Protein 9EVE (pdb70)

Solvent-accessible surface area: 16589 Å² total; per-residue (Å²): 134,33,44,115,178,12,30,70,152,62,0,67,65,8,38,144,104,83,44,18,85,0,0,78,21,1,20,103,8,136,12,0,148,116,16,0,42,88,49,92,52,150,56,72,46,4,23,14,1,1,50,2,1,90,55,0,10,43,12,206,160,25,134,141,21,5,57,82,0,0,18,40,0,29,92,11,110,0,2,84,29,5,2,2,50,22,0,6,25,0,5,12,30,58,87,70,93,56,30,90,106,7,27,96,8,0,43,18,1,2,23,2,1,51,31,0,9,81,24,42,55,74,63,1,6,57,26,1,1,16,0,9,16,2,0,42,46,0,5,91,9,8,101,86,34,67,8,115,38,106,121,113,10,56,110,43,2,93,119,0,50,84,75,4,111,88,42,10,87,134,118,36,163,147,49,16,84,189,11,29,68,152,57,0,65,64,7,37,142,105,82,46,27,86,0,0,75,19,1,18,90,7,145,14,0,143,123,14,0,42,88,49,94,51,150,60,72,44,3,24,13,1,2,52,3,2,92,54,0,10,46,10,200,169,27,134,141,17,5,58,80,0,0,18,40,0,29,89,9,110,0,2,82,31,6,2,2,51,24,0,6,26,1,5,12,31,59,85,71,93,55,32,88,105,9,27,96,9,0,42,18,2,1,23,3,0,54,29,0,10,81,24,42,53,77,59,0,5,51,28,1,2,18,0,9,17,2,0,40,48,0,4,90,9,2,107,84,32,68,6,118,31,105,122,111,11,57,108,42,2,91,125,1,49,82,77,2,109,88,37,10,84,141,117,37,163

GO terms:
  GO:0005829 cytosol (C, IDA)
  GO:1900226 negative regulation of NLRP3 inflammasome complex assembly (P, IDA)
  GO:0140311 protein sequestering activity (F, IDA)
  GO:0010494 cytoplasmic stress granule (C, IDA)
  GO:0042742 defense response to bacterium (P, IMP)
  GO:0051607 defense response to virus (P, IMP)
  GO:0003723 RNA binding (F, HDA)

Organism: Homo sapiens (NCBI:txid9606)

Foldseek 3Di:
DCLAVPDPVNLVVQLPDALCSLLVSLLPHNCNLVLQQDLEDDPVSLLSVLSSLLRNLVPPPDVVSNLSNLVSNLPHSNLQRNVLVVLLVLLPDPDVVVLLVVQVSLLSVLSSLVSCCVNPVQPNLVSSVSCLVSNVVSVVSSVVVPRDHDPVSVVSSVVSVVSSVVNVVVVVD/DPLEPDDPVNLVVLLPDALCSLLVSLLPYPCNLVLQQDLEDDPSSLLSVLSSLLRNLVDPPDVVSNLSNLVSNLPHSNLQRNVLVVLQVLLPDPDVVVLLVVQVSLLSVLSSLVSCCVNPVQSNLVSSVSCLVSNVVSVVSSVVVVHDHDPVSVVSSVVSVVSSVVSVVVVVD

Sequence (346 aa):
QGAKKLGYKFLESLLQKDPSEVVITLATSLGLKELLSHSSMKSNFLELICQVLRKACSSKMDRQSVLHVLGILKNSKFLKVCLPAYVVGMITEPIPDIRNQYPEHISNIISLLQDLVSVFPASSVQETSMLVSLLPTSLNALRASGVDIEEETEKNLEKVQTIIEHLQEKRREQGAKKLGYKFLESLLQKDPSEVVITLATSLGLKELLSHSSMKSNFLELICQVLRKACSSKMDRQSVLHVLGILKNSKFLKVCLPAYVVGMITEPIPDIRNQYPEHISNIISLLQDLVSVFPASSVQETSMLVSLLPTSLNALRASGVDIEEETEKNLEKVQTIIEHLQEKRRE

InterPro domains:
  IPR000967 Zinc finger, NF-X1-type [SM00438] (1298-1324)
  IPR000967 Zinc finger, NF-X1-type [SM00438] (1327-1346)
  IPR000967 Zinc finger, NF-X1-type [SM00438] (1382-1400)
  IPR000967 Zinc finger, NF-X1-type [SM00438] (1471-1488)
  IPR000967 Zinc finger, NF-X1-type [SM00438] (1546-1564)
  IPR016024 Armadillo-type fold [SSF48371] (146-660)
  IPR027417 P-loop containing nucleoside triphosphate hydrolase [G3DSA:3.40.50.300] (556-765)
  IPR027417 P-loop containing nucleoside triphosphate hydrolase [G3DSA:3.40.50.300] (938-1072)
  IPR027417 P-loop containing nucleoside triphosphate hydrolase [G3DSA:3.40.50.300] (1073-1261)
  IPR027417 P-loop containing nucleoside triphosphate hydrolase [SSF52540] (591-1248)
  IPR041677 DNA2/NAM7 helicase, helicase domain [PF13086] (597-735)
  IPR041677 DNA2/NAM7 helicase, helicase domain [PF13086] (885-1038)
  IPR041679 DNA2/NAM7 helicase-like, C-terminal [PF13087] (1051-1234)
  IPR045055 DNA2/NAM7-like helicase [PTHR10887] (138-1660)
  IPR046439 Zinc finger, RZ-type [PF20173] (1843-1888)
  IPR046439 Zinc finger, RZ-type [PS51981] (1827-1898)
  IPR047187 Upf1-like, C-terminal helicase domain [cd18808] (1075-1251)
  IPR057373 ZNFX1 domain [PF25396] (404-509)

Nearest PDB structures (foldseek):
  6gx9-assembly1_A  TM=4.014E-01  e=3.765E+00  Homo sapiens
  7pua-assembly1_F2  TM=2.548E-01  e=8.786E+00  Trypanosoma brucei brucei
  6w2v-assembly1_A  TM=3.015E-01  e=1.050E-01  synthetic construct
  7pua-assembly1_F2  TM=2.660E-01  e=7.088E+00  Trypanosoma brucei brucei

Radius of gyration: 21.14 Å; Cα contacts (8 Å, |Δi|>4): 428; chains: 2; bounding box: 44×54×56 Å

B-factor: mean 80.37, std 22.13, range [35.47, 168.67]

Secondary structure (DSSP, 8-state):
-TTTS--HHHHHHHHTS-HHHHHHHHHT-TTHHHHS--SS--HHHHHHHHHHHHHHHT-SS-HHHHHHHHHHHHTSHIIIIIHHHHHHHTTT---HHHHHHHHHHHHHHHHHHHHHHHHSTTTTHHHHHHHHHHHHHHHHHHHHTT----HHHHHHHHHHHHHHHHHHHHHH-/-TTSS--HHHHHHHHTS-HHHHHHHHHT-TTHHHHS--SS--HHHHHHHHHHHHHHTT-SS-HHHHHHHHHHHHTSHIIIIIHHHHHHHTTT---HHHHHHHHHHHHHHHHHHHHHHHHSTTTTHHHHHHHHHHHHHHHHHHHHTT----HHHHHHHHHHHHHHHHHHHHHH-

Structure (mmCIF, N/CA/C/O backbone):
data_9EVE
#
_entry.id   9EVE
#
_cell.length_a   46.850
_cell.length_b   51.570
_cell.length_c   86.650
_cell.angle_alpha   90.000
_cell.angle_beta   101.746
_cell.angle_gamma   90.000
#
_symmetry.space_group_name_H-M   'P 1 21 1'
#
loop_
_atom_site.group_PDB
_atom_site.id
_atom_site.type_symbol
_atom_site.label_atom_id
_atom_site.label_alt_id
_atom_site.label_comp_id
_atom_site.label_asym_id
_atom_site.label_entity_id
_atom_site.label_seq_id
_atom_site.pdbx_PDB_ins_code
_atom_site.Cartn_x
_atom_site.Cartn_y
_atom_site.Cartn_z
_atom_site.occupancy
_atom_site.B_iso_or_equiv
_atom_site.auth_seq_id
_atom_site.auth_comp_id
_atom_site.auth_asym_id
_atom_site.auth_atom_id
_atom_site.pdbx_PDB_model_num
ATOM 1 N N . GLN A 1 17 ? -17.51044 -21.49599 1.65291 1.000 104.83688 17 GLN A N 1
ATOM 2 C CA . GLN A 1 17 ? -18.34570 -21.41369 2.84464 1.000 109.15439 17 GLN A CA 1
ATOM 3 C C . GLN A 1 17 ? -17.61334 -20.69407 3.97083 1.000 112.89385 17 GLN A C 1
ATOM 4 O O . GLN A 1 17 ? -17.88531 -19.52587 4.25127 1.000 106.72767 17 GLN A O 1
ATOM 6 N N . GLY A 1 18 ? -16.68032 -21.39212 4.61642 1.000 117.17353 18 GLY A N 1
ATOM 7 C CA . GLY A 1 18 ? -15.90599 -20.75420 5.65606 1.000 106.95033 18 GLY A CA 1
ATOM 8 C C . GLY A 1 18 ? -14.73410 -19.94264 5.16263 1.000 105.36364 18 GLY A C 1
ATOM 9 O O . GLY A 1 18 ? -13.91037 -19.50123 5.96768 1.000 100.99498 18 GLY A O 1
ATOM 10 N N . ALA A 1 19 ? -14.63393 -19.73262 3.85071 1.000 111.31337 19 ALA A N 1
ATOM 11 C CA . ALA A 1 19 ? -13.57965 -18.91652 3.26581 1.000 110.31389 19 ALA A CA 1
ATOM 12 C C . ALA A 1 19 ? -13.82852 -17.42660 3.44999 1.000 121.85889 19 ALA A C 1
ATOM 13 O O . ALA A 1 19 ? -12.97489 -16.61849 3.06964 1.000 113.50204 19 ALA A O 1
ATOM 15 N N . LYS A 1 20 ? -14.97250 -17.04869 4.02103 1.000 124.84032 20 LYS A N 1
ATOM 16 C CA . LYS A 1 20 ? -15.25682 -15.66614 4.38613 1.000 114.88889 20 LYS A CA 1
ATOM 17 C C . LYS A 1 20 ? -15.02980 -15.42900 5.87576 1.000 123.71492 20 LYS A C 1
ATOM 18 O O . LYS A 1 20 ? -14.14457 -14.65892 6.25695 1.000 124.48273 20 LYS A O 1
ATOM 24 N N . LYS A 1 21 ? -15.81333 -16.08949 6.72793 1.000 130.58788 21 LYS A N 1
ATOM 25 C CA . LYS A 1 21 ? -15.73286 -15.89355 8.17725 1.000 128.13010 21 LYS A CA 1
ATOM 26 C C . LYS A 1 21 ? -14.68904 -16.84915 8.75730 1.000 109.86915 21 LYS A C 1
ATOM 27 O O . LYS A 1 21 ? -14.99224 -17.82131 9.45204 1.000 95.00318 21 LYS A O 1
ATOM 33 N N . LEU A 1 22 ? -13.42979 -16.54919 8.43200 1.000 110.26032 22 LEU A N 1
ATOM 34 C CA . LEU A 1 22 ? -12.28434 -17.39213 8.75903 1.000 97.59364 22 LEU A CA 1
ATOM 35 C C . LEU A 1 22 ? -12.24609 -17.75875 10.23786 1.000 92.53780 22 LEU A C 1
ATOM 36 O O . LEU A 1 22 ? -11.98557 -16.90501 11.09149 1.000 91.53106 22 LEU A O 1
ATOM 41 N N . GLY A 1 23 ? -12.50428 -19.03089 10.54631 1.000 95.93824 23 GLY A N 1
ATOM 42 C CA . GLY A 1 23 ? -12.52950 -19.50864 11.90951 1.000 102.02339 23 GLY A CA 1
ATOM 43 C C . GLY A 1 23 ? -11.21430 -20.15428 12.32548 1.000 90.97583 23 GLY A C 1
ATOM 44 O O . GLY A 1 23 ? -10.27213 -20.28834 11.54858 1.000 92.49072 23 GLY A O 1
ATOM 45 N N . TYR A 1 24 ? -11.16921 -20.55246 13.59954 1.000 76.54577 24 TYR A N 1
ATOM 46 C CA . TYR A 1 24 ? -9.95742 -21.15315 14.14993 1.000 74.20328 24 TYR A CA 1
ATOM 47 C C . TYR A 1 24 ? -9.62859 -22.46857 13.45377 1.000 89.14254 24 TYR A C 1
ATOM 48 O O . TYR A 1 24 ? 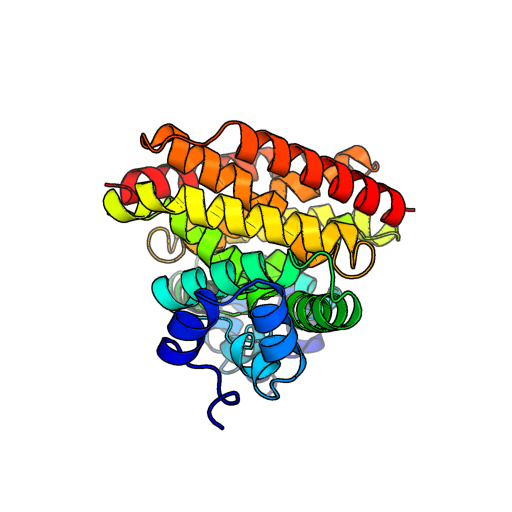-8.47975 -22.70685 13.06211 1.000 87.28977 24 TYR A O 1
ATOM 57 N N . LYS A 1 25 ? -10.62931 -23.33864 13.28953 1.000 90.88284 25 LYS A N 1
ATOM 58 C CA . LYS A 1 25 ? -10.39157 -24.61581 12.62408 1.000 83.96493 25 LYS A CA 1
ATOM 59 C C . LYS A 1 25 ? -10.06918 -24.42331 11.14791 1.000 83.85610 25 LYS A C 1
ATOM 60 O O . LYS A 1 25 ? -9.25743 -25.17143 10.58540 1.000 84.71162 25 LYS A O 1
ATOM 66 N N . PHE A 1 26 ? -10.67954 -23.42216 10.50891 1.000 76.62290 26 PHE A N 1
ATOM 67 C CA . PHE A 1 26 ? -10.37847 -23.16123 9.10672 1.000 74.85612 26 PHE A CA 1
ATOM 68 C C . PHE A 1 26 ? -8.92662 -22.74109 8.93429 1.000 74.11767 26 PHE A C 1
ATOM 69 O O . PHE A 1 26 ? -8.24274 -23.21339 8.02156 1.000 81.08466 26 PHE A O 1
ATOM 77 N N . LEU A 1 27 ? -8.43299 -21.86092 9.80811 1.000 77.02157 27 LEU A N 1
ATOM 78 C CA . LEU A 1 27 ? -7.03206 -21.46395 9.72462 1.000 79.96506 27 LEU A CA 1
ATOM 79 C C . LEU A 1 27 ? -6.10409 -22.60636 10.11501 1.000 77.94380 27 LEU A C 1
ATOM 80 O O . LEU A 1 27 ? -5.00523 -22.72481 9.56099 1.000 72.62521 27 LEU A O 1
ATOM 85 N N . GLU A 1 28 ? -6.53491 -23.46947 11.03939 1.000 83.99987 28 GLU A N 1
ATOM 86 C CA . GLU A 1 28 ? -5.73129 -24.63812 11.38439 1.000 83.63363 28 GLU A CA 1
ATOM 87 C C . GLU A 1 28 ? -5.55436 -25.55217 10.17997 1.000 81.69780 28 GLU A C 1
ATOM 88 O O . GLU A 1 28 ? -4.45528 -26.06144 9.93158 1.000 78.71124 28 GLU A O 1
ATOM 94 N N . SER A 1 29 ? -6.62814 -25.77075 9.41892 1.000 75.80123 29 SER A N 1
ATOM 95 C CA . SER A 1 29 ? -6.52158 -26.59938 8.22182 1.000 75.64417 29 SER A CA 1
ATOM 96 C C . SER A 1 29 ? -5.74132 -25.88325 7.12459 1.000 69.58686 29 SER A C 1
ATOM 97 O O . SER A 1 29 ? -4.96101 -26.51027 6.39876 1.000 63.13074 29 SER A O 1
ATOM 100 N N . LEU A 1 30 ? -5.93640 -24.56818 6.99391 1.000 76.15948 30 LEU A N 1
ATOM 101 C CA . LEU A 1 30 ? -5.26913 -23.79930 5.94881 1.000 66.99492 30 LEU A CA 1
ATOM 102 C C . LEU A 1 30 ? -3.76356 -23.70906 6.17138 1.000 66.01024 30 LEU A C 1
ATOM 103 O O . LEU A 1 30 ? -3.00469 -23.60356 5.20117 1.000 62.52155 30 LEU A O 1
ATOM 108 N N . LEU A 1 31 ? -3.31198 -23.74802 7.42918 1.000 67.72922 31 LEU A N 1
ATOM 109 C CA . LEU A 1 31 ? -1.88173 -23.63013 7.70209 1.000 63.51893 31 LEU A CA 1
ATOM 110 C C . LEU A 1 31 ? -1.08739 -24.77656 7.08707 1.000 72.89986 31 LEU A C 1
ATOM 111 O O . LEU A 1 31 ? 0.07652 -24.59126 6.71205 1.000 72.48319 31 LEU A O 1
ATOM 116 N N . GLN A 1 32 ? -1.69329 -25.96101 6.96885 1.000 73.80992 32 GLN A N 1
ATOM 117 C CA . GLN A 1 32 ? -0.97916 -27.11427 6.43177 1.000 76.35216 32 GLN A CA 1
ATOM 118 C C . GLN A 1 32 ? -0.68040 -26.98010 4.94325 1.000 80.86739 32 GLN A C 1
ATOM 119 O O . GLN A 1 32 ? 0.25835 -27.61833 4.45497 1.000 86.49684 32 GLN A O 1
ATOM 125 N N . LYS A 1 33 ? -1.44968 -26.17465 4.21449 1.000 72.69599 33 LYS A N 1
ATOM 126 C CA . LYS A 1 33 ? -1.20109 -25.98192 2.79476 1.000 61.12794 33 LYS A CA 1
ATOM 127 C C . LYS A 1 33 ? 0.11460 -25.22968 2.57914 1.000 66.78718 33 LYS A C 1
ATOM 128 O O . LYS A 1 33 ? 0.75484 -24.74815 3.51945 1.000 69.96180 33 LYS A O 1
ATOM 134 N N . ASP A 1 34 ? 0.51084 -25.12066 1.31288 1.000 80.04174 34 ASP A N 1
ATOM 135 C CA . ASP A 1 34 ? 1.72760 -24.40711 0.96235 1.000 80.63615 34 ASP A CA 1
ATOM 136 C C . ASP A 1 34 ? 1.48665 -22.89957 1.01802 1.000 66.31772 34 ASP A C 1
ATOM 137 O O . ASP A 1 34 ? 0.34031 -22.44649 0.96850 1.000 63.97261 34 ASP A O 1
ATOM 142 N N . PRO A 1 35 ? 2.55388 -22.09904 1.14034 1.000 65.16882 35 PRO A N 1
ATOM 143 C CA . PRO A 1 35 ? 2.37009 -20.64650 1.32270 1.000 71.14571 35 PRO A CA 1
ATOM 144 C C . PRO A 1 35 ? 1.51586 -19.97688 0.25856 1.000 65.82437 35 PRO A C 1
ATOM 145 O O . PRO A 1 35 ? 0.78226 -19.02810 0.57285 1.000 63.62005 35 PRO A O 1
ATOM 149 N N . SER A 1 36 ? 1.58437 -20.44087 -0.99127 1.000 68.06883 36 SER A N 1
ATOM 150 C CA . SER A 1 36 ? 0.78279 -19.83702 -2.05096 1.000 65.33650 36 SER A CA 1
ATOM 151 C C . SER A 1 36 ? -0.70416 -20.00635 -1.77313 1.000 65.37644 36 SER A C 1
ATOM 152 O O . SER A 1 36 ? -1.48130 -19.05103 -1.88404 1.000 71.67898 36 SER A O 1
ATOM 155 N N . GLU A 1 37 ? -1.11626 -21.22085 -1.40165 1.000 64.38984 37 GLU A N 1
ATOM 156 C CA . GLU A 1 37 ? -2.52244 -21.46507 -1.10193 1.000 62.78242 37 GLU A CA 1
ATOM 157 C C . GLU A 1 37 ? -2.99045 -20.60477 0.06209 1.000 60.25353 37 GLU A C 1
ATOM 158 O O . GLU A 1 37 ? -4.08777 -20.03823 0.02283 1.000 58.03790 37 GLU A O 1
ATOM 164 N N . VAL A 1 38 ? -2.14943 -20.45587 1.08599 1.000 59.38756 38 VAL A N 1
ATOM 165 C CA . VAL A 1 38 ? -2.53433 -19.68385 2.26309 1.000 55.17319 38 VAL A CA 1
ATOM 166 C C . VAL A 1 38 ? -2.70394 -18.21297 1.90487 1.000 60.76463 38 VAL A C 1
ATOM 167 O O . VAL A 1 38 ? -3.70522 -17.57898 2.26345 1.000 61.16921 38 VAL A O 1
ATOM 171 N N . VAL A 1 39 ? -1.73326 -17.64900 1.18175 1.000 63.75545 39 VAL A N 1
ATOM 172 C CA . VAL A 1 39 ? -1.80067 -16.22264 0.88596 1.000 54.81619 39 VAL A CA 1
ATOM 173 C C . VAL A 1 39 ? -2.92531 -15.92425 -0.09926 1.000 55.29144 39 VAL A C 1
ATOM 174 O O . VAL A 1 39 ? -3.58402 -14.88279 0.00478 1.000 58.17646 39 VAL A O 1
ATOM 178 N N . ILE A 1 40 ? -3.19253 -16.82768 -1.04729 1.000 58.28159 40 ILE A N 1
ATOM 179 C CA . ILE A 1 40 ? -4.29164 -16.59057 -1.97749 1.000 55.72551 40 ILE A CA 1
ATOM 180 C C . ILE A 1 40 ? -5.63478 -16.76529 -1.27822 1.000 60.10841 40 ILE A C 1
ATOM 181 O O . ILE A 1 40 ? -6.60386 -16.06542 -1.59879 1.000 55.48988 40 ILE A O 1
ATOM 186 N N . THR A 1 41 ? -5.71871 -17.67627 -0.30383 1.000 67.01961 41 THR A N 1
ATOM 187 C CA . THR A 1 41 ? -6.95125 -17.82232 0.46122 1.000 61.08957 41 THR A CA 1
ATOM 188 C C . THR A 1 41 ? -7.22109 -16.58477 1.30762 1.000 66.89199 41 THR A C 1
ATOM 189 O O . THR A 1 41 ? -8.36908 -16.13827 1.41515 1.000 71.82854 41 THR A O 1
ATOM 193 N N . LEU A 1 42 ? -6.17582 -16.00976 1.90787 1.000 63.55301 42 LEU A N 1
ATOM 194 C CA . LEU A 1 42 ? -6.37728 -14.82251 2.73389 1.000 61.46716 42 LEU A CA 1
ATOM 195 C C . LEU A 1 42 ? -6.67837 -13.59234 1.88444 1.000 69.67590 42 LEU A C 1
ATOM 196 O O . LEU A 1 42 ? -7.52339 -12.76949 2.25643 1.000 75.32281 42 LEU A O 1
ATOM 201 N N . ALA A 1 43 ? -5.99564 -13.44273 0.74530 1.000 70.18087 43 ALA A N 1
ATOM 202 C CA . ALA A 1 43 ? -6.20489 -12.26213 -0.08817 1.000 67.36874 43 ALA A CA 1
ATOM 203 C C . ALA A 1 43 ? -7.60937 -12.21786 -0.67831 1.000 73.70350 43 ALA A C 1
ATOM 204 O O . ALA A 1 43 ? -8.17183 -11.13040 -0.85040 1.000 83.08064 43 ALA A O 1
ATOM 206 N N . THR A 1 44 ? -8.18900 -13.37380 -0.99493 1.000 66.74158 44 THR A N 1
ATOM 207 C CA . THR A 1 44 ? -9.52269 -13.44628 -1.57502 1.000 64.56385 44 THR A CA 1
ATOM 208 C C . THR A 1 44 ? -10.60932 -13.67424 -0.53162 1.000 73.29210 44 THR A C 1
ATOM 209 O O . THR A 1 44 ? -11.76901 -13.89003 -0.89761 1.000 73.05067 44 THR A O 1
ATOM 213 N N . SER A 1 45 ? -10.26474 -13.63087 0.75266 1.000 77.57289 45 SER A N 1
ATOM 214 C CA . SER A 1 45 ? -11.23507 -13.81506 1.82291 1.000 76.08594 45 SER A CA 1
ATOM 215 C C . SER A 1 45 ? -11.82519 -12.46917 2.22329 1.000 85.26771 45 SER A C 1
ATOM 216 O O . SER A 1 45 ? -11.09011 -11.49870 2.43296 1.000 91.77561 45 SER A O 1
ATOM 219 N N . LEU A 1 46 ? -13.15532 -12.41600 2.32492 1.000 85.65266 46 LEU A N 1
ATOM 220 C CA . LEU A 1 46 ? -13.81913 -11.17446 2.71089 1.000 88.25788 46 LEU A CA 1
ATOM 221 C C . LEU A 1 46 ? -13.55038 -10.82497 4.16946 1.000 87.79298 46 LEU A C 1
ATOM 222 O O . LEU A 1 46 ? -13.30701 -9.65774 4.49855 1.000 87.98569 46 LEU A O 1
ATOM 227 N N . GLY A 1 47 ? -13.58765 -11.81732 5.05476 1.000 89.29913 47 GLY A N 1
ATOM 228 C CA . GLY A 1 47 ? -13.48181 -11.56885 6.47582 1.000 90.17268 47 GLY A CA 1
ATOM 229 C C . GLY A 1 47 ? -12.09227 -11.33718 7.01988 1.000 86.27370 47 GLY A C 1
ATOM 230 O O . GLY A 1 47 ? -11.95002 -11.17210 8.23597 1.000 96.07352 47 GLY A O 1
ATOM 231 N N . LEU A 1 48 ? -11.06555 -11.30448 6.16354 1.000 75.17327 48 LEU A N 1
ATOM 232 C CA . LEU A 1 48 ? -9.70347 -11.08697 6.64449 1.000 71.89552 48 LEU A CA 1
ATOM 233 C C . LEU A 1 48 ? -9.61352 -9.80568 7.46222 1.000 82.41872 48 LEU A C 1
ATOM 234 O O . LEU A 1 48 ? -9.05977 -9.79689 8.56847 1.000 83.96566 48 LEU A O 1
ATOM 239 N N . LYS A 1 49 ? -10.18045 -8.71610 6.94024 1.000 80.94716 49 LYS A N 1
ATOM 240 C CA . LYS A 1 49 ? -10.21949 -7.46667 7.69131 1.000 76.25335 49 LYS A CA 1
ATOM 241 C C . LYS A 1 49 ? -10.93226 -7.65832 9.02298 1.000 80.14602 49 LYS A C 1
ATOM 242 O O . LYS A 1 49 ? -10.46065 -7.19189 10.06650 1.000 85.70056 49 LYS A O 1
ATOM 248 N N . GLU A 1 50 ? -12.07738 -8.34587 9.00662 1.000 77.52511 50 GLU A N 1
ATOM 249 C CA . GLU A 1 50 ? -12.78506 -8.61093 10.25190 1.000 80.92927 50 GLU A CA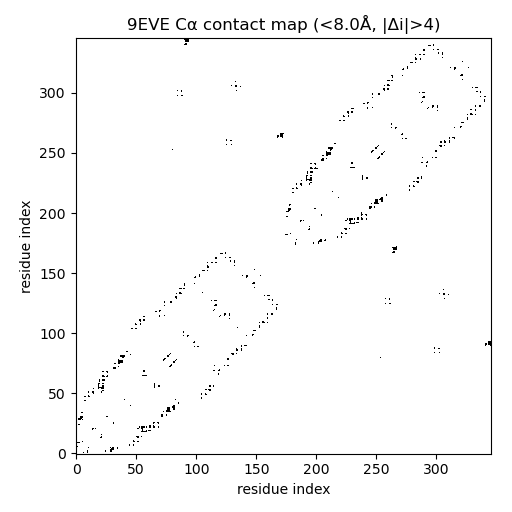 1
ATOM 250 C C . GLU A 1 50 ? -12.04691 -9.62020 11.12113 1.000 80.81286 50 GLU A C 1
ATOM 251 O O . GLU A 1 50 ? -12.28479 -9.66691 12.33278 1.000 93.33301 50 GLU A O 1
ATOM 257 N N . LEU A 1 51 ? -11.14929 -10.41840 10.53638 1.000 81.24160 51 LEU A N 1
ATOM 258 C CA . LEU A 1 51 ? -10.35564 -11.33709 11.34544 1.000 75.07802 51 LEU A CA 1
ATOM 259 C C . LEU A 1 51 ? -9.33811 -10.58414 12.19326 1.000 80.60437 51 LEU A C 1
ATOM 260 O O . LEU A 1 51 ? -9.11419 -10.92941 13.35961 1.000 81.20918 51 LEU A O 1
ATOM 265 N N . LEU A 1 52 ? -8.71597 -9.55201 11.62601 1.000 73.05642 52 LEU A N 1
ATOM 266 C CA . LEU A 1 52 ? -7.67228 -8.79015 12.29769 1.000 68.52133 52 LEU A CA 1
ATOM 267 C C . LEU A 1 52 ? -8.19717 -7.53614 12.98830 1.000 74.25105 52 LEU A C 1
ATOM 268 O O . LEU A 1 52 ? -7.39693 -6.72372 13.46241 1.000 77.74577 52 LEU A O 1
ATOM 273 N N . SER A 1 53 ? -9.51599 -7.35599 13.05508 1.000 81.24559 53 SER A N 1
ATOM 274 C CA . SER A 1 53 ? -10.11346 -6.14969 13.61241 1.000 79.13392 53 SER A CA 1
ATOM 275 C C . SER A 1 53 ? -10.39835 -6.25715 15.10856 1.000 78.76174 53 SER A C 1
ATOM 276 O O . SER A 1 53 ? -11.22257 -5.49530 15.62758 1.000 83.15511 53 SER A O 1
ATOM 279 N N . HIS A 1 54 ? -9.74104 -7.17523 15.81094 1.000 85.01686 54 HIS A N 1
ATOM 280 C CA . HIS A 1 54 ? -9.96387 -7.38555 17.23664 1.000 96.86628 54 HIS A CA 1
ATOM 281 C C . HIS A 1 54 ? -8.74794 -6.90683 18.01747 1.000 85.79625 54 HIS A C 1
ATOM 282 O O . HIS A 1 54 ? -7.64641 -7.44201 17.84949 1.000 70.91702 54 HIS A O 1
ATOM 289 N N . SER A 1 55 ? -8.95258 -5.89797 18.86806 1.000 89.35993 55 SER A N 1
ATOM 290 C CA . SER A 1 55 ? -7.88328 -5.42024 19.73528 1.000 89.46051 55 SER A CA 1
ATOM 291 C C . SER A 1 55 ? -7.60773 -6.37825 20.88590 1.000 93.10186 55 SER A C 1
ATOM 292 O O . SER A 1 55 ? -6.52135 -6.32813 21.47227 1.000 92.78912 55 SER A O 1
ATOM 295 N N . SER A 1 56 ? -8.56139 -7.24314 21.22011 1.000 90.76837 56 SER A N 1
ATOM 296 C CA . SER A 1 56 ? -8.39625 -8.24498 22.26185 1.000 83.58946 56 SER A CA 1
ATOM 297 C C . SER A 1 56 ? -8.64033 -9.62364 21.66693 1.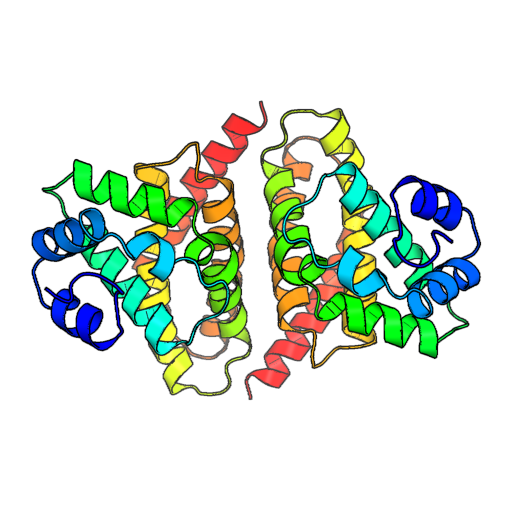000 86.38405 56 SER A C 1
ATOM 298 O O . SER A 1 56 ? -9.58555 -9.81840 20.89589 1.000 92.20705 56 SER A O 1
ATOM 301 N N . MET A 1 57 ? -7.78656 -10.57830 22.02740 1.000 82.79972 57 MET A N 1
ATOM 302 C CA . MET A 1 57 ? -7.84292 -11.90199 21.42456 1.000 86.42113 57 MET A CA 1
ATOM 303 C C . MET A 1 57 ? -7.22664 -12.91348 22.37833 1.000 85.37803 57 MET A C 1
ATOM 304 O O . MET A 1 57 ? -6.49193 -12.55630 23.30308 1.000 103.28605 57 MET A O 1
ATOM 309 N N . LYS A 1 58 ? -7.54323 -14.18414 22.14120 1.000 78.62053 58 LYS A N 1
ATOM 310 C CA . LYS A 1 58 ? -6.92685 -15.26310 22.89777 1.000 74.99497 58 LYS A CA 1
ATOM 311 C C . LYS A 1 58 ? -5.49344 -15.48568 22.43088 1.000 75.19751 58 LYS A C 1
ATOM 312 O O . LYS A 1 58 ? -5.13149 -15.17772 21.29206 1.000 82.98705 58 LYS A O 1
ATOM 318 N N . SER A 1 59 ? -4.67043 -16.02324 23.33395 1.000 69.58570 59 SER A N 1
ATOM 319 C CA . SER A 1 59 ? -3.27541 -16.28808 22.99685 1.000 69.60127 59 SER A CA 1
ATOM 320 C C . SER A 1 59 ? -3.16044 -17.31395 21.87645 1.000 73.40397 59 SER A C 1
ATOM 321 O O . SER A 1 59 ? -2.38029 -17.13035 20.93488 1.000 67.63199 59 SER A O 1
ATOM 324 N N . ASN A 1 60 ? -3.93920 -18.39590 21.95458 1.000 82.64814 60 ASN A N 1
ATOM 325 C CA . ASN A 1 60 ? -3.85941 -19.44325 20.94059 1.000 85.64983 60 ASN A CA 1
ATOM 326 C C . ASN A 1 60 ? -4.28791 -18.92663 19.57219 1.000 76.60483 60 ASN A C 1
ATOM 327 O O . ASN A 1 60 ? -3.63554 -19.21116 18.55920 1.000 73.70238 60 ASN A O 1
ATOM 332 N N . PHE A 1 61 ? -5.37517 -18.15315 19.52418 1.000 71.39280 61 PHE A N 1
ATOM 333 C CA . PHE A 1 61 ? -5.85935 -17.63512 18.24928 1.000 73.52919 61 PHE A CA 1
ATOM 334 C C . PHE A 1 61 ? -4.87784 -16.62796 17.66221 1.000 66.91821 61 PHE A C 1
ATOM 335 O O . PHE A 1 61 ? -4.61730 -16.63765 16.45338 1.000 58.87319 61 PHE A O 1
ATOM 343 N N . LEU A 1 62 ? -4.31118 -15.76250 18.50604 1.000 61.57131 62 LEU A N 1
ATOM 344 C CA . LEU A 1 62 ? -3.31892 -14.80578 18.02822 1.000 55.85002 62 LEU A CA 1
ATOM 345 C C . LEU A 1 62 ? -2.08507 -15.51681 17.48762 1.000 56.74549 62 LEU A C 1
ATOM 346 O O . LEU A 1 62 ? -1.54874 -15.13437 16.44151 1.000 63.92066 62 LEU A O 1
ATOM 351 N N . GLU A 1 63 ? -1.61818 -16.55462 18.18610 1.000 60.88929 63 GLU A N 1
ATOM 352 C CA . GLU A 1 63 ? -0.44165 -17.28149 17.71900 1.000 67.33168 63 GLU A CA 1
ATOM 353 C C . GLU A 1 63 ? -0.72489 -18.01150 16.41129 1.000 65.05765 63 GLU A C 1
ATOM 354 O O . GLU A 1 63 ? 0.12893 -18.04504 15.51623 1.000 57.14592 63 GLU A O 1
ATOM 360 N N . LEU A 1 64 ? -1.92447 -18.58382 16.27083 1.000 68.75788 64 LEU A N 1
ATOM 361 C CA . LEU A 1 64 ? -2.28120 -19.23203 15.01259 1.000 68.64919 64 LEU A CA 1
ATOM 362 C C . LEU A 1 64 ? -2.34323 -18.22373 13.87228 1.000 66.76672 64 LEU A C 1
ATOM 363 O O . LEU A 1 64 ? -1.86853 -18.49867 12.76350 1.000 65.09910 64 LEU A O 1
ATOM 368 N N . ILE A 1 65 ? -2.92549 -17.04930 14.12600 1.000 65.68625 65 ILE A N 1
ATOM 369 C CA . ILE A 1 65 ? -3.00583 -16.02061 13.09286 1.000 57.99045 65 ILE A CA 1
ATOM 370 C C . ILE A 1 65 ? -1.61241 -15.54695 12.70010 1.000 52.83161 65 ILE A C 1
ATOM 371 O O . ILE A 1 65 ? -1.32624 -15.33088 11.51666 1.000 54.01788 65 ILE A O 1
ATOM 376 N N . CYS A 1 66 ? -0.71830 -15.39424 13.67929 1.000 53.11517 66 CYS A N 1
ATOM 377 C CA . CYS A 1 66 ? 0.64564 -14.98118 13.36195 1.000 51.94751 66 CYS A CA 1
ATOM 378 C C . CYS A 1 66 ? 1.37772 -16.04765 12.55747 1.000 58.62665 66 CYS A C 1
ATOM 379 O O . CYS A 1 66 ? 2.12067 -15.72181 11.62541 1.000 59.80308 66 CYS A O 1
ATOM 382 N N . GLN A 1 67 ? 1.17666 -17.32575 12.89278 1.000 63.79123 67 GLN A N 1
ATOM 383 C CA . GLN A 1 67 ? 1.78607 -18.39510 12.10592 1.000 66.32309 67 GLN A CA 1
ATOM 384 C C . GLN A 1 67 ? 1.26672 -18.38528 10.67247 1.000 55.49054 67 GLN A C 1
ATOM 385 O O . GLN A 1 67 ? 2.04400 -18.50954 9.71455 1.000 49.51946 67 GLN A O 1
ATOM 391 N N . VAL A 1 68 ? -0.04838 -18.21922 10.50992 1.000 53.96576 68 VAL A N 1
ATOM 392 C CA . VAL A 1 68 ? -0.65231 -18.21446 9.18079 1.000 51.74547 68 VAL A CA 1
ATOM 393 C C . VAL A 1 68 ? -0.13973 -17.03795 8.36104 1.000 59.30979 68 VAL A C 1
ATOM 394 O O . VAL A 1 68 ? 0.18298 -17.18456 7.17725 1.000 62.05849 68 VAL A O 1
ATOM 398 N N . LEU A 1 69 ? -0.04954 -15.85561 8.97402 1.000 58.93880 69 LEU A N 1
ATOM 399 C CA . LEU A 1 69 ? 0.43526 -14.68732 8.24573 1.000 49.87787 69 LEU A CA 1
ATOM 400 C C . LEU A 1 69 ? 1.91663 -14.81558 7.91250 1.000 56.41960 69 LEU A C 1
ATOM 401 O O . LEU A 1 69 ? 2.34964 -14.40729 6.82875 1.000 65.46455 69 LEU A O 1
ATOM 406 N N . ARG A 1 70 ? 2.70860 -15.38047 8.82868 1.000 55.61428 70 ARG A N 1
ATOM 407 C CA . ARG A 1 70 ? 4.11938 -15.62089 8.54812 1.000 58.20952 70 ARG A CA 1
ATOM 408 C C . ARG A 1 70 ? 4.28219 -16.54119 7.34756 1.000 68.47736 70 ARG A C 1
ATOM 409 O O . ARG A 1 70 ? 5.11540 -16.28890 6.46882 1.000 69.53504 70 ARG A O 1
ATOM 417 N N . LYS A 1 71 ? 3.49131 -17.61487 7.29100 1.000 71.09573 71 LYS A N 1
ATOM 418 C CA . LYS A 1 71 ? 3.62809 -18.55693 6.18537 1.000 69.82241 71 LYS A CA 1
ATOM 419 C C . LYS A 1 71 ? 3.09916 -17.96472 4.88323 1.000 66.61772 71 LYS A C 1
ATOM 420 O O . LYS A 1 71 ? 3.69450 -18.16458 3.81829 1.000 66.39446 71 LYS A O 1
ATOM 426 N N . ALA A 1 72 ? 1.98708 -17.22902 4.94808 1.000 65.79988 72 ALA A N 1
ATOM 427 C CA . ALA A 1 72 ? 1.38851 -16.66291 3.74357 1.000 60.85204 72 ALA A CA 1
ATOM 428 C C . ALA A 1 72 ? 2.26731 -15.57354 3.14142 1.000 61.52482 72 ALA A C 1
ATOM 429 O O . ALA A 1 72 ? 2.56314 -15.59467 1.94124 1.000 66.68914 72 ALA A O 1
ATOM 431 N N . CYS A 1 73 ? 2.69147 -14.60642 3.95786 1.000 62.92687 73 CYS A N 1
ATOM 432 C CA . CYS A 1 73 ? 3.47134 -13.48580 3.44723 1.000 64.10026 73 CYS A CA 1
ATOM 433 C C . CYS A 1 73 ? 4.89172 -13.87834 3.06631 1.000 71.43111 73 CYS A C 1
ATOM 434 O O . CYS A 1 73 ? 5.62446 -13.03916 2.53081 1.000 74.55421 73 CYS A O 1
ATOM 437 N N . SER A 1 74 ? 5.29625 -15.12127 3.32813 1.000 75.27863 74 SER A N 1
ATOM 438 C CA . SER A 1 74 ? 6.58192 -15.62317 2.86435 1.000 82.91381 74 SER A CA 1
ATOM 439 C C . SER A 1 74 ? 6.53343 -16.13609 1.43183 1.000 81.08972 74 SER A C 1
ATOM 440 O O . SER A 1 74 ? 7.58728 -16.46398 0.87620 1.000 84.38013 74 SER A O 1
ATOM 443 N N . SER A 1 75 ? 5.34490 -16.22554 0.83259 1.000 77.11750 75 SER A N 1
ATOM 444 C CA . SER A 1 75 ? 5.19006 -16.73979 -0.52338 1.000 72.84477 75 SER A CA 1
ATOM 445 C C . SER A 1 75 ? 5.99080 -15.91909 -1.52680 1.000 79.54886 75 SER A C 1
ATOM 446 O O . SER A 1 75 ? 5.62073 -14.78628 -1.85162 1.000 76.97198 75 SER A O 1
ATOM 449 N N . LYS A 1 76 ? 7.08842 -16.48686 -2.02182 1.000 85.29759 76 LYS A N 1
ATOM 450 C CA . LYS A 1 76 ? 7.92649 -15.83161 -3.02608 1.000 80.62025 76 LYS A CA 1
ATOM 451 C C . LYS A 1 76 ? 7.45079 -16.19253 -4.43513 1.000 86.38223 76 LYS A C 1
ATOM 452 O O . LYS A 1 76 ? 8.19222 -16.71569 -5.26639 1.000 98.05580 76 LYS A O 1
ATOM 458 N N . MET A 1 77 ? 6.17724 -15.89495 -4.69262 1.000 83.08992 77 MET A N 1
ATOM 459 C CA . MET A 1 77 ? 5.54733 -16.26085 -5.95524 1.000 83.82284 77 MET A CA 1
ATOM 460 C C . MET A 1 77 ? 4.32879 -15.39051 -6.23570 1.000 80.53725 77 MET A C 1
ATOM 461 O O . MET A 1 77 ? 4.08555 -15.00392 -7.38352 1.000 87.26106 77 MET A O 1
ATOM 466 N N . ASP A 1 78 ? 3.55968 -15.07884 -5.19737 1.000 73.98039 78 ASP A N 1
ATOM 467 C CA . ASP A 1 78 ? 2.29850 -14.35251 -5.32564 1.000 73.82195 78 ASP A CA 1
ATOM 468 C C . ASP A 1 78 ? 2.49680 -12.97302 -4.70263 1.000 69.49046 78 ASP A C 1
ATOM 469 O O . ASP A 1 78 ? 2.18993 -12.75316 -3.53111 1.000 69.94887 78 ASP A O 1
ATOM 474 N N . ARG A 1 79 ? 3.00997 -12.03909 -5.50568 1.000 74.81300 79 ARG A N 1
ATOM 475 C CA . ARG A 1 79 ? 3.34235 -10.71482 -4.98962 1.000 63.34302 79 ARG A CA 1
ATOM 476 C C . ARG A 1 79 ? 2.09420 -9.89590 -4.68500 1.000 58.31192 79 ARG A C 1
ATOM 477 O O . ARG A 1 79 ? 2.03840 -9.20572 -3.66141 1.000 60.53648 79 ARG A O 1
ATOM 485 N N . GLN A 1 80 ? 1.08909 -9.94484 -5.56342 1.000 57.86116 80 GLN A N 1
ATOM 486 C CA . GLN A 1 80 ? -0.10293 -9.12675 -5.35671 1.000 61.64773 80 GLN A CA 1
ATOM 487 C C . GLN A 1 80 ? -0.87533 -9.57300 -4.12067 1.000 61.43517 80 GLN A C 1
ATOM 488 O O . GLN A 1 80 ? -1.39448 -8.73860 -3.36708 1.000 63.86864 80 GLN A O 1
ATOM 494 N N . SER A 1 81 ? -0.93160 -10.88374 -3.87584 1.000 66.16532 81 SER A N 1
ATOM 495 C CA . SER A 1 81 ? -1.66626 -11.38611 -2.72020 1.000 60.90647 81 SER A CA 1
ATOM 496 C C . SER A 1 81 ? -0.94604 -11.04609 -1.42239 1.000 53.47179 81 SER A C 1
ATOM 497 O O . SER A 1 81 ? -1.58355 -10.65708 -0.43719 1.000 49.37741 81 SER A O 1
ATOM 500 N N . VAL A 1 8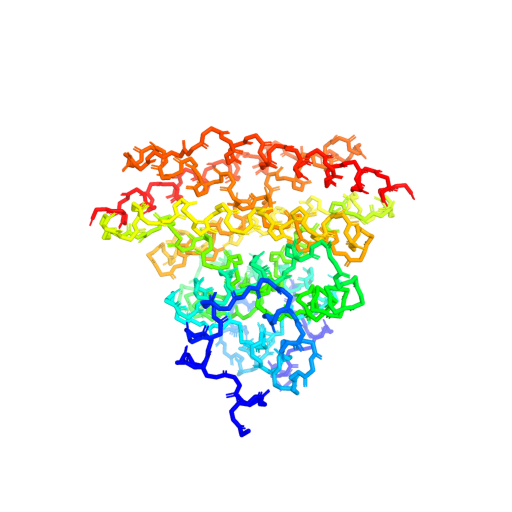2 ? 0.38205 -11.18339 -1.40400 1.000 55.66580 82 VAL A N 1
ATOM 501 C CA . VAL A 1 82 ? 1.15809 -10.76515 -0.23963 1.000 45.63776 82 VAL A CA 1
ATOM 502 C C . VAL A 1 82 ? 0.99409 -9.26970 -0.00275 1.000 55.85274 82 VAL A C 1
ATOM 503 O O . VAL A 1 82 ? 0.86923 -8.81793 1.14186 1.000 60.99260 82 VAL A O 1
ATOM 507 N N . LEU A 1 83 ? 0.98006 -8.48018 -1.07968 1.000 59.04512 83 LEU A N 1
ATOM 508 C CA . LEU A 1 83 ? 0.76430 -7.04222 -0.95098 1.000 51.50920 83 LEU A CA 1
ATOM 509 C C . LEU A 1 83 ? -0.57678 -6.74896 -0.29323 1.000 53.14874 83 LEU A C 1
ATOM 510 O O . LEU A 1 83 ? -0.66172 -5.94250 0.63827 1.000 64.14301 83 LEU A O 1
ATOM 515 N N . HIS A 1 84 ? -1.63691 -7.41176 -0.76017 1.000 51.94397 84 HIS A N 1
ATOM 516 C CA . HIS A 1 84 ? -2.96848 -7.17834 -0.20562 1.000 54.88788 84 HIS A CA 1
ATOM 517 C C . HIS A 1 84 ? -3.04384 -7.60002 1.25927 1.000 57.54999 84 HIS A C 1
ATOM 518 O O . HIS A 1 84 ? -3.59030 -6.87106 2.10116 1.000 57.99629 84 HIS A O 1
ATOM 525 N N . VAL A 1 85 ? -2.47173 -8.76040 1.58804 1.000 56.43131 85 VAL A N 1
ATOM 526 C CA . VAL A 1 85 ? -2.53534 -9.26192 2.95767 1.000 53.45920 85 VAL A CA 1
ATOM 527 C C . VAL A 1 85 ? -1.75908 -8.34918 3.90009 1.000 51.76057 85 VAL A C 1
ATOM 528 O O . VAL A 1 85 ? -2.23851 -8.00292 4.98500 1.000 59.77163 85 VAL A O 1
ATOM 532 N N . LEU A 1 86 ? -0.55052 -7.94079 3.50316 1.000 45.43383 86 LEU A N 1
ATOM 533 C CA . LEU A 1 86 ? 0.23253 -7.04372 4.34649 1.000 51.41947 86 LEU A CA 1
ATOM 534 C C . LEU A 1 86 ? -0.40988 -5.66587 4.45930 1.000 54.80397 86 LEU A C 1
ATOM 535 O O . LEU A 1 86 ? -0.32337 -5.03091 5.51769 1.000 57.48934 86 LEU A O 1
ATOM 540 N N . GLY A 1 87 ? -1.05557 -5.18684 3.39292 1.000 56.24021 87 GLY A N 1
ATOM 541 C CA . GLY A 1 87 ? -1.74905 -3.91352 3.47518 1.000 55.93847 87 GLY A CA 1
ATOM 542 C C . GLY A 1 87 ? -2.92066 -3.95666 4.43418 1.000 60.36540 87 GLY A C 1
ATOM 543 O O . GLY A 1 87 ? -3.19722 -2.97864 5.13448 1.000 69.87389 87 GLY A O 1
ATOM 544 N N . ILE A 1 88 ? -3.62647 -5.08864 4.48211 1.000 56.46529 88 ILE A N 1
ATOM 545 C CA . ILE A 1 88 ? -4.67968 -5.22397 5.48365 1.000 59.53079 88 ILE A CA 1
ATOM 546 C C . ILE A 1 88 ? -4.07624 -5.37706 6.87646 1.000 50.78820 88 ILE A C 1
ATOM 547 O O . ILE A 1 88 ? -4.62661 -4.86542 7.85971 1.000 47.90207 88 ILE A O 1
ATOM 552 N N . LEU A 1 89 ? -2.92653 -6.04823 6.98327 1.000 50.48328 89 LEU A N 1
ATOM 553 C CA . LEU A 1 89 ? -2.31773 -6.28404 8.28965 1.000 53.56984 89 LEU A CA 1
ATOM 554 C C . LEU A 1 89 ? -1.81746 -4.99183 8.92541 1.000 58.36032 89 LEU A C 1
ATOM 555 O O . LEU A 1 89 ? -1.96863 -4.79402 10.13699 1.000 58.65827 89 LEU A O 1
ATOM 560 N N . LYS A 1 90 ? -1.22008 -4.09961 8.13070 1.000 56.53228 90 LYS A N 1
ATOM 561 C CA . LYS A 1 90 ? -0.58585 -2.91979 8.71291 1.000 55.83179 90 LYS A CA 1
ATOM 562 C C . LYS A 1 90 ? -1.60395 -1.92642 9.26434 1.000 64.38204 90 LYS A C 1
ATOM 563 O O . LYS A 1 90 ? -1.28342 -1.16598 10.18505 1.000 72.53681 90 LYS A O 1
ATOM 569 N N . ASN A 1 91 ? -2.82161 -1.90951 8.72459 1.000 59.65352 91 ASN A N 1
ATOM 570 C CA . ASN A 1 91 ? -3.85332 -0.97611 9.15766 1.000 63.27276 91 ASN A CA 1
ATOM 571 C C . ASN A 1 91 ? -4.85509 -1.60334 10.11852 1.000 69.62181 91 ASN A C 1
ATOM 572 O O . ASN A 1 91 ? -5.90866 -1.01060 10.37091 1.000 81.38593 91 ASN A O 1
ATOM 577 N N . SER A 1 92 ? -4.55751 -2.78067 10.65470 1.000 74.64931 92 SER A N 1
ATOM 578 C CA . SER A 1 92 ? -5.49343 -3.52329 11.48435 1.000 67.85218 92 SER A CA 1
ATOM 579 C C . SER A 1 92 ? -5.22327 -3.29645 12.96772 1.000 68.34121 92 SER A C 1
ATOM 580 O O . SER A 1 92 ? -4.11068 -2.96038 13.38151 1.000 68.71211 92 SER A O 1
ATOM 583 N N . LYS A 1 93 ? -6.27416 -3.48952 13.77066 1.000 69.67166 93 LYS A N 1
ATOM 584 C CA . LYS A 1 93 ? -6.12871 -3.45954 15.22124 1.000 61.85351 93 LYS A CA 1
ATOM 585 C C . LYS A 1 93 ? -5.27262 -4.60980 15.73240 1.000 67.67628 93 LYS A C 1
ATOM 586 O O . LYS A 1 93 ? -4.71684 -4.51321 16.83185 1.000 62.65049 93 LYS A O 1
ATOM 592 N N . PHE A 1 94 ? -5.16321 -5.69338 14.95966 1.000 76.01439 94 PHE A N 1
ATOM 593 C CA . PHE A 1 94 ? -4.33405 -6.82635 15.35851 1.000 61.39056 94 PHE A CA 1
ATOM 594 C C . PHE A 1 94 ? -2.87404 -6.41269 15.49782 1.000 53.26282 94 PHE A C 1
ATOM 595 O O . PHE A 1 94 ? -2.20714 -6.75610 16.48102 1.000 52.64911 94 PHE A O 1
ATOM 603 N N . LEU A 1 95 ? -2.36202 -5.66490 14.52004 1.000 54.38572 95 LEU A N 1
ATOM 604 C CA . LEU A 1 95 ? -0.97300 -5.22508 14.56123 1.000 55.97646 95 LEU A CA 1
ATOM 605 C C . LEU A 1 95 ? -0.78249 -4.00444 15.45284 1.000 64.51918 95 LEU A C 1
ATOM 606 O O . LEU A 1 95 ? 0.25427 -3.88188 16.11602 1.000 58.14005 95 LEU A O 1
ATOM 611 N N . LYS A 1 96 ? -1.76641 -3.10386 15.48818 1.000 63.75131 96 LYS A N 1
ATOM 612 C CA . LYS A 1 96 ? -1.61827 -1.85409 16.22475 1.000 55.10769 96 LYS A CA 1
ATOM 613 C C . LYS A 1 96 ? -1.76263 -2.06658 17.72756 1.000 60.70844 96 LYS A C 1
ATOM 614 O O . LYS A 1 96 ? -0.96404 -1.54668 18.51414 1.000 69.82771 96 LYS A O 1
ATOM 620 N N . VAL A 1 97 ? -2.78079 -2.81340 18.14534 1.000 59.55407 97 VAL A N 1
ATOM 621 C CA . VAL A 1 97 ? -3.15427 -2.93174 19.55006 1.000 60.97916 97 VAL A CA 1
ATOM 622 C C . VAL A 1 97 ? -2.91534 -4.34287 20.08133 1.000 69.00624 97 VAL A C 1
ATOM 623 O O . VAL A 1 97 ? -2.33147 -4.52200 21.15134 1.000 65.89097 97 VAL A O 1
ATOM 627 N N . CYS A 1 98 ? -3.36975 -5.35892 19.34453 1.000 72.93904 98 CYS A N 1
ATOM 628 C CA . CYS A 1 98 ? -3.39930 -6.71766 19.87966 1.000 63.33975 98 CYS A CA 1
ATOM 629 C C . CYS A 1 98 ? -1.99201 -7.27653 20.07816 1.000 61.94002 98 CYS A C 1
ATOM 630 O O . CYS A 1 98 ? -1.65469 -7.76646 21.16431 1.000 68.86231 98 CYS A O 1
ATOM 633 N N . LEU A 1 99 ? -1.15567 -7.20471 19.04119 1.000 57.21804 99 LEU A N 1
ATOM 634 C CA . LEU A 1 99 ? 0.19935 -7.75033 19.13392 1.000 60.32651 99 LEU A CA 1
ATOM 635 C C . LEU A 1 99 ? 1.05946 -7.04386 20.17479 1.000 68.69869 99 LEU A C 1
ATOM 636 O O . LEU A 1 99 ? 1.76710 -7.73866 20.92840 1.000 75.78679 99 LEU A O 1
ATOM 641 N N . PRO A 1 100 ? 1.08736 -5.70627 20.26428 1.000 67.85081 100 PRO A N 1
ATOM 642 C CA . PRO A 1 100 ? 1.86936 -5.08045 21.34412 1.000 64.66558 100 PRO A CA 1
ATOM 643 C C . PRO A 1 100 ? 1.39252 -5.47281 22.73065 1.000 69.77505 100 PRO A C 1
ATOM 644 O O . PRO A 1 100 ? 2.21659 -5.69837 23.62807 1.000 72.72769 100 PRO A O 1
ATOM 648 N N . ALA A 1 101 ? 0.07463 -5.55710 22.93148 1.000 71.82949 101 ALA A N 1
ATOM 649 C CA . ALA A 1 101 ? -0.44557 -5.96300 24.23179 1.000 77.75626 101 ALA A CA 1
ATOM 650 C C . ALA A 1 101 ? -0.04326 -7.39307 24.56196 1.000 77.48696 101 ALA A C 1
ATOM 651 O O . ALA A 1 101 ? 0.27149 -7.70399 25.71382 1.000 84.57468 101 ALA A O 1
ATOM 653 N N . TYR A 1 102 ? -0.01610 -8.27200 23.55822 1.000 68.65737 102 TYR A N 1
ATOM 654 C CA . TYR A 1 102 ? 0.41259 -9.64874 23.79548 1.000 69.67716 102 TYR A CA 1
ATOM 655 C C . TYR A 1 102 ? 1.90110 -9.71515 24.13240 1.000 70.58277 102 TYR A C 1
ATOM 656 O O . TYR A 1 102 ? 2.31000 -10.43084 25.06238 1.000 64.74651 102 TYR A O 1
ATOM 665 N N . VAL A 1 103 ? 2.71635 -8.92401 23.42956 1.000 73.13833 103 VAL A N 1
ATOM 666 C CA . VAL A 1 103 ? 4.15185 -8.90462 23.70023 1.000 77.41801 103 VAL A CA 1
ATOM 667 C C . VAL A 1 103 ? 4.41678 -8.39163 25.10917 1.000 77.37959 103 VAL A C 1
ATOM 668 O O . VAL A 1 103 ? 5.28283 -8.91229 25.82366 1.000 72.64237 103 VAL A O 1
ATOM 672 N N . VAL A 1 104 ? 3.66921 -7.37353 25.53889 1.000 80.84636 104 VAL A N 1
ATOM 673 C CA . VAL A 1 104 ? 3.83209 -6.88100 26.90310 1.000 76.96521 104 VAL A CA 1
ATOM 674 C C . VAL A 1 104 ? 3.33566 -7.91885 27.90383 1.000 78.41142 104 VAL A C 1
ATOM 675 O O . VAL A 1 104 ? 3.94782 -8.12752 28.95784 1.000 75.94420 104 VAL A O 1
ATOM 679 N N . GLY A 1 105 ? 2.23483 -8.60063 27.58461 1.000 84.43439 105 GLY A N 1
ATOM 680 C CA . GLY A 1 105 ? 1.70756 -9.64610 28.43948 1.000 85.10906 105 GLY A CA 1
ATOM 681 C C . GLY A 1 105 ? 2.61086 -10.85014 28.58497 1.000 84.19045 105 GLY A C 1
ATOM 682 O O . GLY A 1 105 ? 2.38220 -11.66590 29.48466 1.000 71.50036 105 GLY A O 1
ATOM 683 N N . MET A 1 106 ? 3.62431 -10.98305 27.72440 1.000 90.28464 106 MET A N 1
ATOM 684 C CA . MET A 1 106 ? 4.59155 -12.06336 27.90495 1.000 84.29697 106 MET A CA 1
ATOM 685 C C . MET A 1 106 ? 5.34283 -11.94674 29.22781 1.000 83.79218 106 MET A C 1
ATOM 686 O O . MET A 1 106 ? 5.73523 -12.96634 29.80696 1.000 86.38627 106 MET A O 1
ATOM 691 N N . ILE A 1 107 ? 5.55524 -10.72212 29.71858 1.000 87.89244 107 ILE A N 1
ATOM 692 C CA . ILE A 1 107 ? 6.45539 -10.51444 30.85159 1.000 90.89636 107 ILE A CA 1
ATOM 693 C C . ILE A 1 107 ? 5.86491 -11.03811 32.15773 1.000 87.47409 107 ILE A C 1
ATOM 694 O O . ILE A 1 107 ? 6.60448 -11.49644 33.03760 1.000 79.34833 107 ILE A O 1
ATOM 699 N N . THR A 1 108 ? 4.54172 -11.00848 32.30822 1.000 88.69819 108 THR A N 1
ATOM 700 C CA . THR A 1 108 ? 3.89650 -11.40206 33.55573 1.000 87.15748 108 THR A CA 1
ATOM 701 C C . THR A 1 108 ? 3.23953 -12.77580 33.45591 1.000 90.88289 108 THR A C 1
ATOM 702 O O . THR A 1 108 ? 2.26476 -13.05729 34.15750 1.000 86.23740 108 THR A O 1
ATOM 706 N N . GLU A 1 109 ? 3.76602 -13.63771 32.59370 1.000 101.77120 109 GLU A N 1
ATOM 707 C CA . GLU A 1 109 ? 3.24302 -14.99128 32.46308 1.000 105.24373 109 GLU A CA 1
ATOM 708 C C . GLU A 1 109 ? 3.87225 -15.89177 33.52054 1.000 105.03983 109 GLU A C 1
ATOM 709 O O . GLU A 1 109 ? 5.09679 -16.05916 33.52566 1.000 101.25762 109 GLU A O 1
ATOM 715 N N . PRO A 1 110 ? 3.08802 -16.47712 34.42857 1.000 108.19522 110 PRO A N 1
ATOM 716 C CA . PRO A 1 110 ? 3.67494 -17.35035 35.45480 1.000 111.17435 110 PRO A CA 1
ATOM 717 C C . PRO A 1 110 ? 3.96669 -18.74914 34.93447 1.000 114.78649 110 PRO A C 1
ATOM 718 O O . PRO A 1 110 ? 4.94020 -19.38473 35.35202 1.000 119.87445 110 PRO A O 1
ATOM 722 N N . ILE A 1 111 ? 3.12472 -19.23645 34.03218 1.000 114.72007 111 ILE A N 1
ATOM 723 C CA . ILE A 1 111 ? 3.23733 -20.62086 33.55566 1.000 111.07567 111 ILE A CA 1
ATOM 724 C C . ILE A 1 111 ? 4.50749 -20.76966 32.72452 1.000 111.32386 111 ILE A C 1
ATOM 725 O O . ILE A 1 111 ? 4.71823 -19.99565 31.77364 1.000 117.42998 111 ILE A O 1
ATOM 730 N N . PRO A 1 112 ? 5.37741 -21.73438 33.03738 1.000 108.81548 112 PRO A N 1
ATOM 731 C CA . PRO A 1 112 ? 6.61193 -21.88282 32.25191 1.000 110.70122 112 PRO A CA 1
ATOM 732 C C . PRO A 1 112 ? 6.38899 -22.49269 30.87911 1.000 113.82263 112 PRO A C 1
ATOM 733 O O . PRO A 1 112 ? 7.15814 -22.19755 29.95567 1.000 111.00968 112 PRO A O 1
ATOM 737 N N . ASP A 1 113 ? 5.36980 -23.34229 30.71811 1.000 114.95548 113 ASP A N 1
ATOM 738 C CA . ASP A 1 113 ? 5.13821 -23.98952 29.42974 1.000 115.07110 113 ASP A CA 1
ATOM 739 C C . ASP A 1 113 ? 4.83215 -22.97815 28.33139 1.000 111.21570 113 ASP A C 1
ATOM 740 O O . ASP A 1 113 ? 5.21861 -23.18371 27.17515 1.000 115.78034 113 ASP A O 1
ATOM 745 N N . ILE A 1 114 ? 4.14440 -21.88666 28.66854 1.000 109.20084 114 ILE A N 1
ATOM 746 C CA . ILE A 1 114 ? 3.83886 -20.85365 27.68325 1.000 110.57234 114 ILE A CA 1
ATOM 747 C C . ILE A 1 114 ? 5.04989 -19.95585 27.44744 1.000 98.88721 114 ILE A C 1
ATOM 748 O O . ILE A 1 114 ? 5.30365 -19.50933 26.31851 1.000 97.35661 114 ILE A O 1
ATOM 753 N N . ARG A 1 115 ? 5.80724 -19.66938 28.50948 1.000 95.48929 115 ARG A N 1
ATOM 754 C CA . ARG A 1 115 ? 7.01623 -18.86683 28.36504 1.000 97.62346 115 ARG A CA 1
ATOM 755 C C . ARG A 1 115 ? 8.02909 -19.55948 27.46471 1.000 101.70193 115 ARG A C 1
ATOM 756 O O . ARG A 1 115 ? 8.73762 -18.90231 26.69404 1.000 99.56516 115 ARG A O 1
ATOM 764 N N . ASN A 1 116 ? 8.10247 -20.89009 27.53791 1.000 112.78243 116 ASN A N 1
ATOM 765 C CA . ASN A 1 116 ? 9.02591 -21.63028 26.68713 1.000 116.82415 116 ASN A CA 1
ATOM 766 C C . ASN A 1 116 ? 8.57293 -21.66196 25.23362 1.000 107.80999 116 ASN A C 1
ATOM 767 O O . ASN A 1 116 ? 9.41184 -21.82370 24.34053 1.000 107.09844 116 ASN A O 1
ATOM 772 N N . GLN A 1 117 ? 7.27275 -21.51180 24.97605 1.000 106.99190 117 GLN A N 1
ATOM 773 C CA . GLN A 1 117 ? 6.76585 -21.47565 23.61097 1.000 105.15774 117 GLN A CA 1
ATOM 774 C C . GLN A 1 117 ? 6.75998 -20.07482 23.01760 1.000 95.93894 117 GLN A C 1
ATOM 775 O O . GLN A 1 117 ? 6.62968 -19.93465 21.79622 1.000 91.08174 117 GLN A O 1
ATOM 781 N N . TYR A 1 118 ? 6.88517 -19.04593 23.85247 1.000 98.22168 118 TYR A N 1
ATOM 782 C CA . TYR A 1 118 ? 6.94083 -17.67209 23.35126 1.000 89.99559 118 TYR A CA 1
ATOM 783 C C . TYR A 1 118 ? 8.00151 -17.40693 22.27957 1.000 79.77011 118 TYR A C 1
ATOM 784 O O . TYR A 1 118 ? 7.70022 -16.64766 21.34205 1.000 82.98917 118 TYR A O 1
ATOM 793 N N . PRO A 1 119 ? 9.23207 -17.93897 22.35459 1.000 75.60875 119 PRO A N 1
ATOM 794 C CA . PRO A 1 119 ? 10.23550 -17.59081 21.32778 1.000 74.77420 119 PRO A CA 1
ATOM 795 C C . PRO A 1 119 ? 9.80503 -17.86405 19.89336 1.000 85.55621 119 PRO A C 1
ATOM 796 O O . PRO A 1 119 ? 10.17654 -17.09655 18.99547 1.000 82.08185 119 PRO A O 1
ATOM 800 N N . GLU A 1 120 ? 9.03541 -18.92625 19.64295 1.000 94.83117 120 GLU A N 1
ATOM 801 C CA . GLU A 1 120 ? 8.58747 -19.19858 18.27919 1.000 86.23254 120 GLU A CA 1
ATOM 802 C C . GLU A 1 120 ? 7.65458 -18.10116 17.77966 1.000 83.79968 120 GLU A C 1
ATOM 803 O O . GLU A 1 120 ? 7.77293 -17.63908 16.63480 1.000 84.81209 120 GLU A O 1
ATOM 809 N N . HIS A 1 121 ? 6.74607 -17.64295 18.64045 1.000 77.91317 121 HIS A N 1
ATOM 810 C CA . HIS A 1 121 ? 5.84542 -16.56702 18.25344 1.000 74.79989 121 HIS A CA 1
ATOM 811 C C . HIS A 1 121 ? 6.59448 -15.24945 18.10680 1.000 74.30452 121 HIS A C 1
ATOM 812 O O . HIS A 1 121 ? 6.24222 -14.42752 17.25390 1.000 76.30436 121 HIS A O 1
ATOM 819 N N . ILE A 1 122 ? 7.63971 -15.04093 18.91043 1.000 68.11155 122 ILE A N 1
ATOM 820 C CA . ILE A 1 122 ? 8.47680 -13.85479 18.74626 1.000 68.32468 122 ILE A CA 1
ATOM 821 C C . ILE A 1 122 ? 9.18181 -13.88399 17.39652 1.000 77.57032 122 ILE A C 1
ATOM 822 O O . ILE A 1 122 ? 9.28458 -12.85952 16.70981 1.000 76.24548 122 ILE A O 1
ATOM 827 N N . SER A 1 123 ? 9.67602 -15.05734 16.99348 1.000 81.98571 123 SER A N 1
ATOM 828 C CA . SER A 1 123 ? 10.30861 -15.18040 15.68310 1.000 79.78202 123 SER A CA 1
ATOM 829 C C . SER A 1 123 ? 9.31192 -14.90632 14.56304 1.000 74.31145 123 SER A C 1
ATOM 830 O O . SER A 1 123 ? 9.63933 -14.23077 13.57855 1.000 74.06146 123 SER A O 1
ATOM 833 N N . ASN A 1 124 ? 8.08027 -15.40138 14.70795 1.000 72.98874 124 ASN A N 1
ATOM 834 C CA . ASN A 1 124 ? 7.05514 -15.12532 13.70322 1.000 74.16704 124 ASN A CA 1
ATOM 835 C C . ASN A 1 124 ? 6.74520 -13.63278 13.62429 1.000 75.48499 124 ASN A C 1
ATOM 836 O O . ASN A 1 124 ? 6.59256 -13.07340 12.52859 1.000 74.19898 124 ASN A O 1
ATOM 841 N N . ILE A 1 125 ? 6.65723 -12.97025 14.77954 1.000 70.37413 125 ILE A N 1
ATOM 842 C CA . ILE A 1 125 ? 6.36727 -11.54003 14.80415 1.000 61.85388 125 ILE A CA 1
ATOM 843 C C . ILE A 1 125 ? 7.49952 -10.74807 14.15834 1.000 57.63075 125 ILE A C 1
ATOM 844 O O . ILE A 1 125 ? 7.25741 -9.80207 13.40101 1.000 61.12868 125 ILE A O 1
ATOM 849 N N . ILE A 1 126 ? 8.75069 -11.11783 14.44050 1.000 56.01868 126 ILE A N 1
ATOM 850 C CA . ILE A 1 126 ? 9.88107 -10.41435 13.83582 1.000 56.57049 126 ILE A CA 1
ATOM 851 C C . ILE A 1 126 ? 9.91735 -10.64442 12.32766 1.000 69.23719 126 ILE A C 1
ATOM 852 O O . ILE A 1 126 ? 10.27273 -9.74314 11.55529 1.000 71.00087 126 ILE A O 1
ATOM 857 N N . SER A 1 127 ? 9.54336 -11.84577 11.87973 1.000 70.34627 127 SER A N 1
ATOM 858 C CA . SER A 1 127 ? 9.47048 -12.09752 10.44335 1.000 65.97765 127 SER A CA 1
ATOM 859 C C . SER A 1 127 ? 8.41004 -11.22182 9.78396 1.000 66.58890 127 SER A C 1
ATOM 860 O O . SER A 1 127 ? 8.64069 -10.65061 8.70852 1.000 69.29273 127 SER A O 1
ATOM 863 N N . LEU A 1 128 ? 7.23867 -11.10213 10.41535 1.000 60.91465 128 LEU A N 1
ATOM 864 C CA . LEU A 1 128 ? 6.21359 -10.20815 9.88261 1.000 64.18069 128 LEU A CA 1
ATOM 865 C C . LEU A 1 128 ? 6.66883 -8.75244 9.90860 1.000 58.63046 128 LEU A C 1
ATOM 866 O O . LEU A 1 128 ? 6.31465 -7.97340 9.01562 1.000 56.92686 128 LEU A O 1
ATOM 871 N N . LEU A 1 129 ? 7.46567 -8.37145 10.90910 1.000 53.65832 129 LEU A N 1
ATOM 872 C CA . LEU A 1 129 ? 8.00556 -7.01548 10.94899 1.000 57.96850 129 LEU A CA 1
ATOM 873 C C . LEU A 1 129 ? 8.96216 -6.76987 9.79026 1.000 65.00606 129 LEU A C 1
ATOM 874 O O . LEU A 1 129 ? 8.95971 -5.68580 9.19588 1.000 77.30739 129 LEU A O 1
ATOM 879 N N . GLN A 1 130 ? 9.80342 -7.75600 9.47097 1.000 60.79002 130 GLN A N 1
ATOM 880 C CA . GLN A 1 130 ? 10.66628 -7.63119 8.29907 1.000 67.18793 130 GLN A CA 1
ATOM 881 C C . GLN A 1 130 ? 9.83849 -7.51415 7.02450 1.000 64.14010 130 GLN A C 1
ATOM 882 O O . GLN A 1 130 ? 10.14477 -6.69933 6.14150 1.000 61.03473 130 GLN A O 1
ATOM 888 N N . ASP A 1 131 ? 8.77493 -8.31517 6.91905 1.000 65.26669 131 ASP A N 1
ATOM 889 C CA . ASP A 1 131 ? 7.89274 -8.22195 5.75942 1.000 64.26010 131 ASP A CA 1
ATOM 890 C C . ASP A 1 131 ? 7.30497 -6.82253 5.63045 1.000 62.74214 131 ASP A C 1
ATOM 891 O O . ASP A 1 131 ? 7.23402 -6.26691 4.52766 1.000 58.17435 131 ASP A O 1
ATOM 896 N N . LEU A 1 132 ? 6.89491 -6.23117 6.75382 1.000 63.07919 132 LEU A N 1
ATOM 897 C CA . LEU A 1 132 ? 6.29656 -4.90075 6.71522 1.000 54.40135 132 LEU A CA 1
ATOM 898 C C . LEU A 1 132 ? 7.32613 -3.83177 6.36919 1.000 58.51396 132 LEU A C 1
ATOM 899 O O . LEU A 1 132 ? 7.04567 -2.93312 5.56819 1.000 63.47888 132 LEU A O 1
ATOM 904 N N . VAL A 1 133 ? 8.52362 -3.90672 6.95581 1.000 55.91046 133 VAL A N 1
ATOM 905 C CA . VAL A 1 133 ? 9.54044 -2.89890 6.67481 1.000 57.59868 133 VAL A CA 1
ATOM 906 C C . VAL A 1 133 ? 10.13543 -3.04226 5.28487 1.000 66.64823 133 VAL A C 1
ATOM 907 O O . VAL A 1 133 ? 10.80828 -2.11824 4.81424 1.000 74.19499 133 VAL A O 1
ATOM 911 N N . SER A 1 134 ? 9.90512 -4.16808 4.60962 1.000 71.86129 134 SER A N 1
ATOM 912 C CA . SER A 1 134 ? 10.34593 -4.29514 3.22602 1.000 70.78522 134 SER A CA 1
ATOM 913 C C . SER A 1 134 ? 9.24817 -3.99937 2.21384 1.000 68.29372 134 SER A C 1
ATOM 914 O O . SER A 1 134 ? 9.54899 -3.50824 1.12100 1.000 68.40831 134 SER A O 1
ATOM 917 N N . VAL A 1 135 ? 7.98917 -4.27250 2.54718 1.000 67.14987 135 VAL A N 1
ATOM 918 C CA . VAL A 1 135 ? 6.89360 -4.05329 1.60647 1.000 62.73555 135 VAL A CA 1
ATOM 919 C C . VAL A 1 135 ? 6.22678 -2.69736 1.81686 1.000 62.44197 135 VAL A C 1
ATOM 920 O O . VAL A 1 135 ? 5.92704 -1.99308 0.84944 1.000 60.92388 135 VAL A O 1
ATOM 924 N N . PHE A 1 136 ? 5.99104 -2.30088 3.06891 1.000 65.31550 136 PHE A N 1
ATOM 925 C CA . PHE A 1 136 ? 5.38993 -1.00956 3.40144 1.000 63.44713 136 PHE A CA 1
ATOM 926 C C . PHE A 1 136 ? 6.31645 -0.25047 4.34603 1.000 65.54060 136 PHE A C 1
ATOM 927 O O . PHE A 1 136 ? 6.00901 -0.08496 5.53488 1.000 76.55898 136 PHE A O 1
ATOM 935 N N . PRO A 1 137 ? 7.46419 0.22453 3.85232 1.000 60.89135 137 PRO A N 1
ATOM 936 C CA . PRO A 1 137 ? 8.39491 0.92091 4.75562 1.000 66.76944 137 PRO A CA 1
ATOM 937 C C . PRO A 1 137 ? 7.89076 2.27608 5.22083 1.000 75.01680 137 PRO A C 1
ATOM 938 O O . PRO A 1 137 ? 8.07955 2.63145 6.39120 1.000 77.87103 137 PRO A O 1
ATOM 942 N N . ALA A 1 138 ? 7.24388 3.04270 4.34078 1.000 72.11429 138 ALA A N 1
ATOM 943 C CA . ALA A 1 138 ? 6.89139 4.41920 4.67266 1.000 69.37118 138 ALA A CA 1
ATOM 944 C C . ALA A 1 138 ? 5.64862 4.50546 5.55262 1.000 69.45294 138 ALA A C 1
ATOM 945 O O . ALA A 1 138 ? 5.62255 5.28163 6.51427 1.000 75.61449 138 ALA A O 1
ATOM 947 N N . SER A 1 139 ? 4.61366 3.72555 5.24597 1.000 66.78177 139 SER A N 1
ATOM 948 C CA . SER A 1 139 ? 3.32437 3.87374 5.90861 1.000 67.22264 139 SER A CA 1
ATOM 949 C C . SER A 1 139 ? 3.16503 2.99249 7.14176 1.000 75.49456 139 SER A C 1
ATOM 950 O O . SER A 1 139 ? 2.20314 3.18045 7.89387 1.000 82.26708 139 SER A O 1
ATOM 953 N N . SER A 1 140 ? 4.07228 2.04462 7.37280 1.000 74.32952 140 SER A N 1
ATOM 954 C CA . SER A 1 140 ? 4.00395 1.15488 8.52566 1.000 75.96571 140 SER A CA 1
ATOM 955 C C . SER A 1 140 ? 5.11993 1.43407 9.52853 1.000 74.05263 140 SER A C 1
ATOM 956 O O . SER A 1 140 ? 5.56384 0.52947 10.23941 1.000 85.01287 140 SER A O 1
ATOM 959 N N . VAL A 1 141 ? 5.58178 2.68416 9.59468 1.000 70.08094 141 VAL A N 1
ATOM 960 C CA . VAL A 1 141 ? 6.69290 3.01925 10.48020 1.000 75.38377 141 VAL A CA 1
ATOM 961 C C . VAL A 1 141 ? 6.25900 2.97607 11.94315 1.000 84.72972 141 VAL A C 1
ATOM 962 O O . VAL A 1 141 ? 6.99356 2.48033 12.80604 1.000 81.77974 141 VAL A O 1
ATOM 966 N N . GLN A 1 142 ? 5.05443 3.46680 12.24494 1.000 87.03773 142 GLN A N 1
ATOM 967 C CA . GLN A 1 142 ? 4.62902 3.59281 13.63792 1.000 81.39247 142 GLN A CA 1
ATOM 968 C C . GLN A 1 142 ? 4.42488 2.22923 14.29078 1.000 76.84710 142 GLN A C 1
ATOM 969 O O . GLN A 1 142 ? 4.90052 1.98512 15.40774 1.000 81.85539 142 GLN A O 1
ATOM 975 N N . GLU A 1 143 ? 3.71899 1.32561 13.60751 1.000 75.45646 143 GLU A N 1
ATOM 976 C CA . GLU A 1 143 ? 3.39579 0.03397 14.20571 1.000 77.84428 143 GLU A CA 1
ATOM 977 C C . GLU A 1 143 ? 4.64705 -0.81538 14.38767 1.000 68.91788 143 GLU A C 1
ATOM 978 O O . GLU A 1 143 ? 4.86453 -1.40412 15.45822 1.000 66.91081 143 GLU A O 1
ATOM 984 N N . THR A 1 144 ? 5.49728 -0.86291 13.36141 1.000 60.91159 144 THR A N 1
ATOM 985 C CA . THR A 1 144 ? 6.73047 -1.62648 13.46844 1.000 68.07521 144 THR A CA 1
ATOM 986 C C . THR A 1 144 ? 7.67273 -1.00312 14.48500 1.000 67.84883 144 THR A C 1
ATOM 987 O O . THR A 1 144 ? 8.40537 -1.72638 15.16539 1.000 70.53710 144 THR A O 1
ATOM 991 N N . SER A 1 145 ? 7.64158 0.32467 14.63451 1.000 69.59478 145 SER A N 1
ATOM 992 C CA . SER A 1 145 ? 8.47704 0.96239 15.64516 1.000 76.47477 145 SER A CA 1
ATOM 993 C C . SER A 1 145 ? 8.00598 0.59928 17.04520 1.000 68.36407 145 SER A C 1
ATOM 994 O O . SER A 1 145 ? 8.82212 0.28445 17.91899 1.000 62.08987 145 SER A O 1
ATOM 997 N N . MET A 1 146 ? 6.68920 0.60718 17.26713 1.000 67.92168 146 MET A N 1
ATOM 998 C CA . MET A 1 146 ? 6.16142 0.20855 18.56738 1.000 65.19711 146 MET A CA 1
ATOM 999 C C . MET A 1 146 ? 6.53160 -1.23448 18.88522 1.000 74.18925 146 MET A C 1
ATOM 1000 O O . MET A 1 146 ? 6.94037 -1.54924 20.01145 1.000 75.49373 146 MET A O 1
ATOM 1005 N N . LEU A 1 147 ? 6.44442 -2.12041 17.89063 1.000 73.22254 147 LEU A N 1
ATOM 1006 C CA . LEU A 1 147 ? 6.71828 -3.52756 18.16641 1.000 62.65737 147 LEU A CA 1
ATOM 1007 C C . LEU A 1 147 ? 8.20637 -3.78378 18.38844 1.000 62.78453 147 LEU A C 1
ATOM 1008 O O . LEU A 1 147 ? 8.57575 -4.55065 19.28610 1.000 61.81035 147 LEU A O 1
ATOM 1013 N N . VAL A 1 148 ? 9.08174 -3.15085 17.60082 1.000 62.31061 148 VAL A N 1
ATOM 1014 C CA . VAL A 1 148 ? 10.51371 -3.32756 17.82299 1.000 62.04075 148 VAL A CA 1
ATOM 1015 C C . VAL A 1 148 ? 11.01323 -2.57275 19.04166 1.000 68.00017 148 VAL A C 1
ATOM 1016 O O . VAL A 1 148 ? 12.13889 -2.81819 19.48839 1.000 62.72616 148 VAL A O 1
ATOM 1020 N N . SER A 1 149 ? 10.21547 -1.65470 19.58624 1.000 74.80118 149 SER A N 1
ATOM 1021 C CA . SER A 1 149 ? 10.55410 -1.04382 20.86270 1.000 73.26990 149 SER A CA 1
ATOM 1022 C C . SER A 1 149 ? 10.05895 -1.86601 22.04223 1.000 67.13384 149 SER A C 1
ATOM 1023 O O . SER A 1 149 ? 10.65848 -1.80944 23.12167 1.000 65.31298 149 SER A O 1
ATOM 1026 N N . LEU A 1 150 ? 8.98156 -2.63075 21.86205 1.000 66.47288 150 LEU A N 1
ATOM 1027 C CA . LEU A 1 150 ? 8.48493 -3.48690 22.93256 1.000 64.10280 150 LEU A CA 1
ATOM 1028 C C . LEU A 1 150 ? 9.14885 -4.85889 22.97712 1.000 65.36311 150 LEU A C 1
ATOM 1029 O O . LEU A 1 150 ? 9.13427 -5.50033 24.03409 1.000 68.55435 150 LEU A O 1
ATOM 1034 N N . LEU A 1 151 ? 9.71917 -5.33075 21.86168 1.000 71.29232 151 LEU A N 1
ATOM 1035 C CA . LEU A 1 151 ? 10.25057 -6.69359 21.83824 1.000 74.46806 151 LEU A CA 1
ATOM 1036 C C . LEU A 1 151 ? 11.47245 -6.89423 22.73696 1.000 77.27408 151 LEU A C 1
ATOM 1037 O O . LEU A 1 151 ? 11.50855 -7.89932 23.46318 1.000 84.33138 151 LEU A O 1
ATOM 1042 N N . PRO A 1 152 ? 12.49293 -6.02295 22.72426 1.000 71.90653 152 PRO A N 1
ATOM 1043 C CA . PRO A 1 152 ? 13.67959 -6.30873 23.55609 1.000 74.17336 152 PRO A CA 1
ATOM 1044 C C . PRO A 1 152 ? 13.38551 -6.40472 25.04218 1.000 81.75931 152 PRO A C 1
ATOM 1045 O O . PRO A 1 152 ? 14.08720 -7.13683 25.75195 1.000 84.40989 152 PRO A O 1
ATOM 1049 N N . THR A 1 153 ? 12.35153 -5.71965 25.53465 1.000 86.17884 153 THR A N 1
ATOM 1050 C CA . THR A 1 153 ? 12.02537 -5.81001 26.95445 1.000 85.95287 153 THR A CA 1
ATOM 1051 C C . THR A 1 153 ? 11.52750 -7.20587 27.30866 1.000 80.65638 153 THR A C 1
ATOM 1052 O O . THR A 1 153 ? 11.98678 -7.81478 28.28368 1.000 85.61794 153 THR A O 1
ATOM 1056 N N . SER A 1 154 ? 10.61018 -7.74505 26.50341 1.000 80.16393 154 SER A N 1
ATOM 1057 C CA . SER A 1 154 ? 10.13195 -9.09951 26.74623 1.000 82.60589 154 SER A CA 1
ATOM 1058 C C . SER A 1 154 ? 11.22064 -10.12834 26.47742 1.000 83.09217 154 SER A C 1
ATOM 1059 O O . SER A 1 154 ? 11.25803 -11.17290 27.13648 1.000 84.91567 154 SER A O 1
ATOM 1062 N N . LEU A 1 155 ? 12.13911 -9.83698 25.55290 1.000 87.91800 155 LEU A N 1
ATOM 1063 C CA . LEU A 1 155 ? 13.24840 -10.75595 25.32215 1.000 90.25678 155 LEU A CA 1
ATOM 1064 C C . LEU A 1 155 ? 14.17893 -10.80992 26.52543 1.000 90.09312 155 LEU A C 1
ATOM 1065 O O . LEU A 1 155 ? 14.61260 -11.89329 26.92766 1.000 88.74387 155 LEU A O 1
ATOM 1070 N N . ASN A 1 156 ? 14.48164 -9.65731 27.12601 1.000 90.09765 156 ASN A N 1
ATOM 1071 C CA . ASN A 1 156 ? 15.30475 -9.65456 28.33065 1.000 89.77462 156 ASN A CA 1
ATOM 1072 C C . ASN A 1 156 ? 14.57552 -10.30981 29.49729 1.000 90.91544 156 ASN A C 1
ATOM 1073 O O . ASN A 1 156 ? 15.19267 -11.01792 30.30273 1.000 88.59653 156 ASN A O 1
ATOM 1078 N N . ALA A 1 157 ? 13.25758 -10.10842 29.58936 1.000 90.15479 157 ALA A N 1
ATOM 1079 C CA . ALA A 1 157 ? 12.49137 -10.72766 30.66656 1.000 89.08864 157 ALA A CA 1
ATOM 1080 C C . ALA A 1 157 ? 12.47665 -12.24650 30.53748 1.000 94.97054 157 ALA A C 1
ATOM 1081 O O . ALA A 1 157 ? 12.57596 -12.96039 31.54210 1.000 102.74266 157 ALA A O 1
ATOM 1083 N N . LEU A 1 158 ? 12.35400 -12.76005 29.31117 1.000 93.25721 158 LEU A N 1
ATOM 1084 C CA . LEU A 1 158 ? 12.36343 -14.20651 29.11596 1.000 87.68439 158 LEU A CA 1
ATOM 1085 C C . LEU A 1 158 ? 13.76776 -14.77968 29.26898 1.000 96.39590 158 LEU A C 1
ATOM 1086 O O . LEU A 1 158 ? 13.93573 -15.89273 29.78103 1.000 104.40296 158 LEU A O 1
ATOM 1091 N N . ARG A 1 159 ? 14.78856 -14.03560 28.83371 1.000 96.25814 159 ARG A N 1
ATOM 1092 C CA . ARG A 1 159 ? 16.16380 -14.50265 28.96843 1.000 104.58429 159 ARG A CA 1
ATOM 1093 C C . ARG A 1 159 ? 16.57922 -14.57903 30.43148 1.000 114.13089 159 ARG A C 1
ATOM 1094 O O . ARG A 1 159 ? 17.30628 -15.49707 30.82952 1.000 113.28853 159 ARG A O 1
ATOM 1102 N N . ALA A 1 160 ? 16.12880 -13.62236 31.24751 1.000 113.89838 160 ALA A N 1
ATOM 1103 C CA . ALA A 1 160 ? 16.45421 -13.65865 32.66831 1.000 111.14070 160 ALA A CA 1
ATOM 1104 C C . ALA A 1 160 ? 15.65522 -14.72741 33.40364 1.000 105.54150 160 ALA A C 1
ATOM 1105 O O . ALA A 1 160 ? 16.11609 -15.24890 34.42522 1.000 104.76773 160 ALA A O 1
ATOM 1107 N N . SER A 1 161 ? 14.46643 -15.06859 32.90533 1.000 103.39456 161 SER A N 1
ATOM 1108 C CA . SER A 1 161 ? 13.60254 -16.05243 33.54250 1.000 101.43315 161 SER A CA 1
ATOM 1109 C C . SER A 1 161 ? 13.83190 -17.46775 33.02000 1.000 111.07541 161 SER A C 1
ATOM 1110 O O . SER A 1 161 ? 12.94077 -18.31631 33.14141 1.000 103.23004 161 SER A O 1
ATOM 1113 N N . GLY A 1 162 ? 15.00584 -17.74172 32.45223 1.000 115.28452 162 GLY A N 1
ATOM 1114 C CA . GLY A 1 162 ? 15.38603 -19.07045 32.02928 1.000 121.19196 162 GLY A CA 1
ATOM 1115 C C . GLY A 1 162 ? 15.05802 -19.41484 30.58954 1.000 121.99098 162 GLY A C 1
ATOM 1116 O O . GLY A 1 162 ? 15.72171 -20.27892 30.00641 1.000 133.23598 162 GLY A O 1
ATOM 1117 N N . VAL A 1 163 ? 14.05503 -18.76604 30.00074 1.000 121.19847 163 VAL A N 1
ATOM 1118 C CA . VAL A 1 163 ? 13.66324 -19.08403 28.63112 1.000 122.32196 163 VAL A CA 1
ATOM 1119 C C . VAL A 1 163 ? 14.73958 -18.58633 27.67430 1.000 124.75769 163 VAL A C 1
ATOM 1120 O O . VAL A 1 163 ? 15.03330 -17.38708 27.61350 1.000 125.37913 163 VAL A O 1
ATOM 1124 N N . ASP A 1 164 ? 15.32783 -19.50808 26.91743 1.000 126.61429 164 ASP A N 1
ATOM 1125 C CA . ASP A 1 164 ? 16.37662 -19.15937 25.97106 1.000 133.24092 164 ASP A CA 1
ATOM 1126 C C . ASP A 1 164 ? 15.78535 -18.62783 24.66940 1.000 138.96199 164 ASP A C 1
ATOM 1127 O O . ASP A 1 164 ? 14.68264 -19.00254 24.25997 1.000 140.80895 164 ASP A O 1
ATOM 1132 N N . ILE A 1 165 ? 16.53560 -17.74091 24.02108 1.000 134.93339 165 ILE A N 1
ATOM 1133 C CA . ILE A 1 165 ? 16.15231 -17.14798 22.74665 1.000 124.41000 165 ILE A CA 1
ATOM 1134 C C . ILE A 1 165 ? 17.15969 -17.57854 21.68995 1.000 127.34780 165 ILE A C 1
ATOM 1135 O O . ILE A 1 165 ? 18.36724 -17.62216 21.95181 1.000 130.86795 165 ILE A O 1
ATOM 1140 N N . GLU A 1 166 ? 16.66026 -17.91526 20.50316 1.000 124.24424 166 GLU A N 1
ATOM 1141 C CA . GLU A 1 166 ? 17.53918 -18.26147 19.39579 1.000 127.25559 166 GLU A CA 1
ATOM 1142 C C . GLU A 1 166 ? 18.34935 -17.04171 18.96904 1.000 128.95504 166 GLU A C 1
ATOM 1143 O O . GLU A 1 166 ? 17.85497 -15.91079 18.98271 1.000 128.64766 166 GLU A O 1
ATOM 1149 N N . GLU A 1 167 ? 19.60721 -17.27924 18.58872 1.000 128.77732 167 GLU A N 1
ATOM 1150 C CA . GLU A 1 167 ? 20.48555 -16.18389 18.18509 1.000 131.70410 167 GLU A CA 1
ATOM 1151 C C . GLU A 1 167 ? 20.02218 -15.55176 16.87541 1.000 130.57165 167 GLU A C 1
ATOM 1152 O O . GLU A 1 167 ? 20.14518 -14.33226 16.68425 1.000 131.15707 167 GLU A O 1
ATOM 1158 N N . GLU A 1 168 ? 19.48784 -16.36733 15.96116 1.000 127.64073 168 GLU A N 1
ATOM 1159 C CA . GLU A 1 168 ? 18.96702 -15.83730 14.70480 1.000 124.29765 168 GLU A CA 1
ATOM 1160 C C . GLU A 1 168 ? 17.82287 -14.86062 14.94586 1.000 120.70949 168 GLU A C 1
ATOM 1161 O O . GLU A 1 168 ? 17.67131 -13.88196 14.20298 1.000 114.50952 168 GLU A O 1
ATOM 1167 N N . THR A 1 169 ? 17.01804 -15.10402 15.98340 1.000 125.97935 169 THR A N 1
ATOM 1168 C CA . THR A 1 169 ? 15.95030 -14.17475 16.33625 1.000 134.30341 169 THR A CA 1
ATOM 1169 C C . THR A 1 169 ? 16.51885 -12.81659 16.72969 1.000 134.06322 169 THR A C 1
ATOM 1170 O O . THR A 1 169 ? 16.00773 -11.77016 16.30692 1.000 131.31131 169 THR A O 1
ATOM 1174 N N . GLU A 1 170 ? 17.59955 -12.81746 17.51546 1.000 128.98282 170 GLU A N 1
ATOM 1175 C CA . GLU A 1 170 ? 18.23885 -11.56741 17.91182 1.000 122.77978 170 GLU A CA 1
ATOM 1176 C C . GLU A 1 170 ? 18.83111 -10.84885 16.70628 1.000 127.41388 170 GLU A C 1
ATOM 1177 O O . GLU A 1 170 ? 18.72042 -9.62089 16.58883 1.000 124.80489 170 GLU A O 1
ATOM 1183 N N . LYS A 1 171 ? 19.44851 -11.60111 15.79143 1.000 129.83210 171 LYS A N 1
ATOM 1184 C CA . LYS A 1 171 ? 19.99920 -10.99370 14.58238 1.000 127.18791 171 LYS A CA 1
ATOM 1185 C C . LYS A 1 171 ? 18.90388 -10.33324 13.75187 1.000 119.90894 171 LYS A C 1
ATOM 1186 O O . LYS A 1 171 ? 19.05293 -9.19132 13.29655 1.000 114.50227 171 LYS A O 1
ATOM 1192 N N . ASN A 1 172 ? 17.78764 -11.03918 13.55056 1.000 117.60191 172 ASN A N 1
ATOM 1193 C CA . ASN A 1 172 ? 16.69615 -10.48709 12.75309 1.000 117.49684 172 ASN A CA 1
ATOM 1194 C C . ASN A 1 172 ? 16.09822 -9.25150 13.41525 1.000 116.67446 172 ASN A C 1
ATOM 1195 O O . ASN A 1 172 ? 15.75900 -8.27110 12.73442 1.000 116.37583 172 ASN A O 1
ATOM 1200 N N . LEU A 1 173 ? 15.96538 -9.27419 14.74518 1.000 111.43413 173 LEU A N 1
ATOM 1201 C CA . LEU A 1 173 ? 15.41579 -8.11123 15.43168 1.000 106.78005 173 LEU A CA 1
ATOM 1202 C C . LEU A 1 173 ? 16.35150 -6.91620 15.31516 1.000 110.69737 173 LEU A C 1
ATOM 1203 O O . LEU A 1 173 ? 15.89608 -5.78286 15.13184 1.000 110.86398 173 LEU A O 1
ATOM 1208 N N . GLU A 1 174 ? 17.66407 -7.14725 15.38776 1.000 114.43251 174 GLU A N 1
ATOM 1209 C CA . GLU A 1 174 ? 18.59692 -6.03523 15.23144 1.000 117.96443 174 GLU A CA 1
ATOM 1210 C C . GLU A 1 174 ? 18.56621 -5.48405 13.80879 1.000 111.44688 174 GLU A C 1
ATOM 1211 O O . GLU A 1 174 ? 18.67204 -4.26765 13.60538 1.000 105.53930 174 GLU A O 1
ATOM 1217 N N . LYS A 1 175 ? 18.39005 -6.35759 12.81364 1.000 113.88133 175 LYS A N 1
ATOM 1218 C CA . LYS A 1 175 ? 18.29247 -5.89368 11.43008 1.000 111.33893 175 LYS A CA 1
ATOM 1219 C C . LYS A 1 175 ? 17.06141 -5.01327 11.22806 1.000 108.01883 175 LYS A C 1
ATOM 1220 O O . LYS A 1 175 ? 17.14572 -3.91754 10.64691 1.000 108.74419 175 LYS A O 1
ATOM 1226 N N . VAL A 1 176 ? 15.90073 -5.48013 11.69985 1.000 103.17550 176 VAL A N 1
ATOM 1227 C CA . VAL A 1 176 ? 14.69124 -4.68090 11.52405 1.000 98.78751 176 VAL A CA 1
ATOM 1228 C C . VAL A 1 176 ? 14.77551 -3.39872 12.34679 1.000 97.60353 176 VAL A C 1
ATOM 1229 O O . VAL A 1 176 ? 14.25519 -2.35204 11.93319 1.000 86.50429 176 VAL A O 1
ATOM 1233 N N . GLN A 1 177 ? 15.47016 -3.43670 13.49000 1.000 105.88240 177 GLN A N 1
ATOM 1234 C CA . GLN A 1 177 ? 15.67577 -2.22104 14.26854 1.000 98.83082 177 GLN A CA 1
ATOM 1235 C C . GLN A 1 177 ? 16.51525 -1.21314 13.49909 1.000 96.51012 177 GLN A C 1
ATOM 1236 O O . GLN A 1 177 ? 16.23225 -0.01206 13.52733 1.000 93.64202 177 GLN A O 1
ATOM 1242 N N . THR A 1 178 ? 17.55223 -1.68271 12.80206 1.000 95.64419 178 THR A N 1
ATOM 1243 C CA . THR A 1 178 ? 18.37383 -0.77026 12.01252 1.000 89.07112 178 THR A CA 1
ATOM 1244 C C . THR A 1 178 ? 17.56386 -0.13798 10.88714 1.000 92.90168 178 THR A C 1
ATOM 1245 O O . THR A 1 178 ? 17.64126 1.07903 10.65889 1.000 100.84219 178 THR A O 1
ATOM 1249 N N . ILE A 1 179 ? 16.76717 -0.94749 10.18173 1.000 91.43343 179 ILE A N 1
ATOM 1250 C CA . ILE A 1 179 ? 15.95572 -0.40187 9.09190 1.000 94.37375 179 ILE A CA 1
ATOM 1251 C C . ILE A 1 179 ? 14.97199 0.63932 9.62140 1.000 95.39698 179 ILE A C 1
ATOM 1252 O O . ILE A 1 179 ? 14.81755 1.72839 9.04438 1.000 87.38803 179 ILE A O 1
ATOM 1257 N N . ILE A 1 180 ? 14.31074 0.33410 10.74071 1.000 96.31477 180 ILE A N 1
ATOM 1258 C CA . ILE A 1 180 ? 13.32171 1.25376 11.29376 1.000 87.44047 180 ILE A CA 1
ATOM 1259 C C . ILE A 1 180 ? 13.98800 2.52761 11.80191 1.000 90.25547 180 ILE A C 1
ATOM 1260 O O . ILE A 1 180 ? 13.45012 3.63044 11.63910 1.000 94.79830 180 ILE A O 1
ATOM 1265 N N . GLU A 1 181 ? 15.16210 2.40208 12.42767 1.000 93.16299 181 GLU A N 1
ATOM 1266 C CA . GLU A 1 181 ? 15.89120 3.58343 12.87504 1.000 95.07115 181 GLU A CA 1
ATOM 1267 C C . GLU A 1 181 ? 16.24791 4.48473 11.70373 1.000 96.65760 181 GLU A C 1
ATOM 1268 O O . GLU A 1 181 ? 16.12513 5.71234 11.79752 1.000 93.56380 181 GLU A O 1
ATOM 1274 N N . HIS A 1 182 ? 16.67972 3.89698 10.58382 1.000 98.94833 182 HIS A N 1
ATOM 1275 C CA . HIS A 1 182 ? 17.03447 4.73519 9.44358 1.000 105.46928 182 HIS A CA 1
ATOM 1276 C C . HIS A 1 182 ? 15.80453 5.39958 8.83701 1.000 100.96585 182 HIS A C 1
ATOM 1277 O O . HIS A 1 182 ? 15.87214 6.56343 8.41949 1.000 103.94718 182 HIS A O 1
ATOM 1284 N N . LEU A 1 183 ? 14.65998 4.71027 8.84044 1.000 95.06344 183 LEU A N 1
ATOM 1285 C CA . LEU A 1 183 ? 13.44487 5.33330 8.31930 1.000 89.73248 183 LEU A CA 1
ATOM 1286 C C . LEU A 1 183 ? 12.97404 6.47350 9.21721 1.000 95.93964 183 LEU A C 1
ATOM 1287 O O . LEU A 1 183 ? 12.55674 7.52811 8.72408 1.000 96.21459 183 LEU A O 1
ATOM 1292 N N . GLN A 1 184 ? 13.05534 6.29369 10.53689 1.000 98.72085 184 GLN A N 1
ATOM 1293 C CA . GLN A 1 184 ? 12.68806 7.37340 11.44976 1.000 95.94324 184 GLN A CA 1
ATOM 1294 C C . GLN A 1 184 ? 13.62837 8.56259 11.30098 1.000 100.41069 184 GLN A C 1
ATOM 1295 O O . GLN A 1 184 ? 13.18442 9.71903 11.27576 1.000 102.86287 184 GLN A O 1
ATOM 1301 N N . GLU A 1 185 ? 14.93495 8.29557 11.21498 1.000 99.73160 185 GLU A N 1
ATOM 1302 C CA . GLU A 1 185 ? 15.90830 9.36241 11.01265 1.000 100.99922 185 GLU A CA 1
ATOM 1303 C C . GLU A 1 185 ? 15.61980 10.13895 9.73498 1.000 106.14111 185 GLU A C 1
ATOM 1304 O O . GLU A 1 185 ? 15.70321 11.37239 9.71834 1.000 108.09574 185 GLU A O 1
ATOM 1310 N N . LYS A 1 186 ? 15.26851 9.43763 8.65447 1.000 110.46067 186 LYS A N 1
ATOM 1311 C CA . LYS A 1 186 ? 14.97367 10.12275 7.40242 1.000 110.49515 186 LYS A CA 1
ATOM 1312 C C . LYS A 1 186 ? 13.60141 10.78537 7.39698 1.000 112.73983 186 LYS A C 1
ATOM 1313 O O . LYS A 1 186 ? 13.34822 11.64338 6.54442 1.000 116.43300 186 LYS A O 1
ATOM 1319 N N . ARG A 1 187 ? 12.71457 10.41542 8.32143 1.000 112.30621 187 ARG A N 1
ATOM 1320 C CA . ARG A 1 187 ? 11.44672 11.12254 8.45950 1.000 111.39853 187 ARG A CA 1
ATOM 1321 C C . ARG A 1 187 ? 11.52640 12.32703 9.38701 1.000 109.34372 187 ARG A C 1
ATOM 1322 O O . ARG A 1 187 ? 10.64956 13.19687 9.32217 1.000 106.58786 187 ARG A O 1
ATOM 1330 N N . ARG A 1 188 ? 12.54608 12.39995 10.24665 1.000 108.06905 188 ARG A N 1
ATOM 1331 C CA . ARG A 1 188 ? 12.66444 13.54613 11.14492 1.000 106.26131 188 ARG A CA 1
ATOM 1332 C C . ARG A 1 188 ? 12.92349 14.84713 10.39283 1.000 119.01367 188 ARG A C 1
ATOM 1333 O O . ARG A 1 188 ? 12.56969 15.92315 10.88759 1.000 115.14867 188 ARG A O 1
ATOM 1341 N N . GLU A 1 189 ? 13.53260 14.77984 9.21375 1.000 117.81042 189 GLU A N 1
ATOM 1342 C CA . GLU A 1 189 ? 13.76031 15.98138 8.41618 1.000 105.32840 189 GLU A CA 1
ATOM 1343 C C . GLU A 1 189 ? 12.74015 16.09205 7.28842 1.000 92.19393 189 GLU A C 1
ATOM 1344 O O . GLU A 1 189 ? 11.85256 16.94499 7.32359 1.000 73.37060 189 GLU A O 1
ATOM 1350 N N . GLN B 1 17 ? -22.99682 22.37788 35.77112 1.000 106.61943 17 GLN B N 1
ATOM 1351 C CA . GLN B 1 17 ? -23.88308 22.41407 34.61430 1.000 123.05425 17 GLN B CA 1
ATOM 1352 C C . GLN B 1 17 ? -23.28332 21.64850 33.43860 1.000 127.11731 17 GLN B C 1
ATOM 1353 O O . GLN B 1 17 ? -23.69641 20.53011 33.13211 1.000 122.70125 17 GLN B O 1
ATOM 1355 N N . GLY B 1 18 ? -22.30327 22.26779 32.78755 1.000 126.85857 18 GLY B N 1
ATOM 1356 C CA . GLY B 1 18 ? -21.59948 21.67073 31.66932 1.000 118.75584 18 GLY B CA 1
ATOM 1357 C C . GLY B 1 18 ? -20.48156 20.72623 32.06328 1.000 109.66996 18 GLY B C 1
ATOM 1358 O O . GLY B 1 18 ? -19.64006 20.38046 31.22868 1.000 101.13896 18 GLY B O 1
ATOM 1359 N N . ALA B 1 19 ? -20.45928 20.29413 33.32663 1.000 114.00708 19 ALA B N 1
ATOM 1360 C CA . ALA B 1 19 ? -19.39010 19.42455 33.80778 1.000 104.98006 19 ALA B CA 1
ATOM 1361 C C . ALA B 1 19 ? -19.45917 18.00804 33.25043 1.000 112.28774 19 ALA B C 1
ATOM 1362 O O . ALA B 1 19 ? -18.55067 17.21599 33.52541 1.000 115.97527 19 ALA B O 1
ATOM 1364 N N . LYS B 1 20 ? -20.48932 17.66714 32.48622 1.000 120.88320 20 LYS B N 1
ATOM 1365 C CA . LYS B 1 20 ? -20.52675 16.42428 31.73086 1.000 110.83088 20 LYS B CA 1
ATOM 1366 C C . LYS B 1 20 ? -20.18571 16.70757 30.27288 1.000 118.27831 20 LYS B C 1
ATOM 1367 O O . LYS B 1 20 ? -20.22510 17.85211 29.81404 1.000 127.11544 20 LYS B O 1
ATOM 1373 N N . LYS B 1 21 ? -19.84397 15.64181 29.54784 1.000 114.16879 21 LYS B N 1
ATOM 1374 C CA . LYS B 1 21 ? -19.31405 15.74872 28.18962 1.000 108.27437 21 LYS B CA 1
ATOM 1375 C C . LYS B 1 21 ? -18.08886 16.66387 28.18796 1.000 101.40940 21 LYS B C 1
ATOM 1376 O O . LYS B 1 21 ? -18.08499 17.74722 27.59910 1.000 104.46753 21 LYS B O 1
ATOM 1382 N N . LEU B 1 22 ? -17.04783 16.20808 28.88684 1.000 102.05721 22 LEU B N 1
ATOM 1383 C CA . LEU B 1 22 ? -15.84668 17.00699 29.10055 1.000 91.88831 22 LEU B CA 1
ATOM 1384 C C . LEU B 1 22 ? -15.24088 17.47674 27.78535 1.000 84.74341 22 LEU B C 1
ATOM 1385 O O . LEU B 1 22 ? -14.66757 16.68064 27.03500 1.000 80.28488 22 LEU B O 1
ATOM 1390 N N . GLY B 1 23 ? -15.36224 18.77430 27.50379 1.000 88.08812 23 GLY B N 1
ATOM 1391 C CA . GLY B 1 23 ? -14.84912 19.35088 26.28375 1.000 92.56488 23 GLY B CA 1
ATOM 1392 C C . GLY B 1 23 ? -13.48707 19.99891 26.48466 1.000 78.58112 23 GLY B C 1
ATOM 1393 O O . GLY B 1 23 ? -12.95003 20.07632 27.58660 1.000 75.75130 23 GLY B O 1
ATOM 1394 N N . TYR B 1 24 ? -12.92752 20.46875 25.36899 1.000 78.03215 24 TYR B N 1
ATOM 1395 C CA . TYR B 1 24 ? -11.60620 21.08604 25.40397 1.000 75.33183 24 TYR B CA 1
ATOM 1396 C C . TYR B 1 24 ? -11.62287 22.37203 26.22248 1.000 78.43909 24 TYR B C 1
ATOM 1397 O O . TYR B 1 24 ? -10.74421 22.59917 27.06298 1.000 77.05141 24 TYR B O 1
ATOM 1406 N N . LYS B 1 25 ? -12.62145 23.22953 25.98908 1.000 79.78906 25 LYS B N 1
ATOM 1407 C CA . LYS B 1 25 ? -12.69856 24.49209 26.71908 1.000 84.29947 25 LYS B CA 1
ATOM 1408 C C . LYS B 1 25 ? -13.00120 24.26475 28.19611 1.000 82.59351 25 LYS B C 1
ATOM 1409 O O . LYS B 1 25 ? -12.48768 24.98830 29.06135 1.000 74.73443 25 LYS B O 1
ATOM 1415 N N . PHE B 1 26 ? -13.82293 23.25829 28.50853 1.000 79.38529 26 PHE B N 1
ATOM 1416 C CA . PHE B 1 26 ? -14.11658 22.97636 29.90898 1.000 67.37044 26 PHE B CA 1
ATOM 1417 C C . PHE B 1 26 ? -12.86642 22.52588 30.64869 1.000 69.73205 26 PHE B C 1
ATOM 1418 O O . PHE B 1 26 ? -12.61400 22.97018 31.77239 1.000 79.05626 26 PHE B O 1
ATOM 1426 N N . LEU B 1 27 ? -12.06874 21.64841 30.03694 1.000 69.30116 27 LEU B N 1
ATOM 1427 C CA . LEU B 1 27 ? -10.83383 21.22404 30.68491 1.000 68.81993 27 LEU B CA 1
ATOM 1428 C C . LEU B 1 27 ? -9.81976 22.35848 30.74444 1.000 75.21743 27 LEU B C 1
ATOM 1429 O O . LEU B 1 27 ? -9.06171 22.45707 31.71638 1.000 70.33191 27 LEU B O 1
ATOM 1434 N N . GLU B 1 28 ? -9.81736 23.24326 29.74270 1.000 81.15820 28 GLU B N 1
ATOM 1435 C CA . GLU B 1 28 ? -8.93291 24.40372 29.78632 1.000 74.01947 28 GLU B CA 1
ATOM 1436 C C . GLU B 1 28 ? -9.26679 25.30502 30.96656 1.000 68.79143 28 GLU B C 1
ATOM 1437 O O . GLU B 1 28 ? -8.36725 25.79000 31.66263 1.000 67.82873 28 GLU B O 1
ATOM 1443 N N . SER B 1 29 ? -10.55727 25.54218 31.20668 1.000 65.28140 29 SER B N 1
ATOM 1444 C CA . SER B 1 29 ? -10.94756 26.36859 32.34461 1.000 65.46726 29 SER B CA 1
ATOM 1445 C C . SER B 1 29 ? -10.71706 25.63702 33.66253 1.000 60.86138 29 SER B C 1
ATOM 1446 O O . SER B 1 29 ? -10.29200 26.24623 34.65086 1.000 61.86430 29 SER B O 1
ATOM 1449 N N . LEU B 1 30 ? -10.98264 24.32801 33.69237 1.000 64.99380 30 LEU B N 1
ATOM 1450 C CA . LEU B 1 30 ? -10.83371 23.55183 34.91863 1.000 59.34270 30 LEU B CA 1
ATOM 1451 C C . LEU B 1 30 ? -9.37599 23.42285 35.34377 1.000 56.61122 30 LEU B C 1
ATOM 1452 O O . LEU B 1 30 ? -9.09448 23.30672 36.54185 1.000 49.76547 30 LEU B O 1
ATOM 1457 N N . LEU B 1 31 ? -8.43966 23.44400 34.38923 1.000 56.65311 31 LEU B N 1
ATOM 1458 C CA . LEU B 1 31 ? -7.02966 23.29286 34.73863 1.000 54.48734 31 LEU B CA 1
ATOM 1459 C C . LEU B 1 31 ? -6.54259 24.42223 35.63919 1.000 68.61567 31 LEU B C 1
ATOM 1460 O O . LEU B 1 31 ? -5.64029 24.21443 36.45919 1.000 67.67043 31 LEU B O 1
ATOM 1465 N N . GLN B 1 32 ? -7.12408 25.61774 35.50786 1.000 73.20527 32 GLN B N 1
ATOM 1466 C CA . GLN B 1 32 ? -6.67984 26.75713 36.30351 1.000 72.92931 32 GLN B CA 1
ATOM 1467 C C . GLN B 1 32 ? -7.02293 26.61326 37.78130 1.000 73.63550 32 GLN B C 1
ATOM 1468 O O . GLN B 1 32 ? -6.35643 27.23058 38.61904 1.000 86.72038 32 GLN B O 1
ATOM 1474 N N . LYS B 1 33 ? -8.03755 25.82106 38.12057 1.000 64.63673 33 LYS B N 1
ATOM 1475 C CA . LYS B 1 33 ? -8.39733 25.61954 39.51494 1.000 55.31041 33 LYS B CA 1
ATOM 1476 C C . LYS B 1 33 ? -7.29757 24.84251 40.24177 1.000 64.30043 33 LYS B C 1
ATOM 1477 O O . LYS B 1 33 ? -6.33827 24.34888 39.64050 1.000 67.62726 33 LYS B O 1
ATOM 1483 N N . ASP B 1 34 ? -7.45631 24.72186 41.55620 1.000 78.92008 34 ASP B N 1
ATOM 1484 C CA . ASP B 1 34 ? -6.50280 23.98078 42.36337 1.000 81.53648 34 ASP B CA 1
ATOM 1485 C C . ASP B 1 34 ? -6.72548 22.48017 42.18534 1.000 67.81704 34 ASP B C 1
ATOM 1486 O O . ASP B 1 34 ? -7.80100 22.05365 41.75743 1.000 61.81427 34 ASP B O 1
ATOM 1491 N N . PRO B 1 35 ? -5.71413 21.65574 42.48808 1.000 66.50189 35 PRO B N 1
ATOM 1492 C CA . PRO B 1 35 ? -5.83683 20.21040 42.21868 1.000 68.41431 35 PRO B CA 1
ATOM 1493 C C . PRO B 1 35 ? -7.05935 19.55524 42.83914 1.000 65.29256 35 PRO B C 1
ATOM 1494 O O . PRO B 1 35 ? -7.62712 18.63100 42.23907 1.000 60.56483 35 PRO B O 1
ATOM 1498 N N . SER B 1 36 ? -7.48893 20.00961 44.01850 1.000 67.17331 36 SER B N 1
ATOM 1499 C CA . SER B 1 36 ? -8.66022 19.41979 44.65903 1.000 66.03712 36 SER B CA 1
ATOM 1500 C C . SER B 1 36 ? -9.90773 19.62550 43.81061 1.000 63.25999 36 SER B C 1
ATOM 1501 O O . SER B 1 36 ? -10.68045 18.68688 43.58239 1.000 64.94337 36 SER B O 1
ATOM 1504 N N . GLU B 1 37 ? -10.11564 20.85302 43.32798 1.000 61.36650 37 GLU B N 1
ATOM 1505 C CA . GLU B 1 37 ? -11.27843 21.13130 42.49298 1.000 56.91088 37 GLU B CA 1
ATOM 1506 C C . GLU B 1 37 ? -11.24988 20.30103 41.21911 1.000 57.80826 37 GLU B C 1
ATOM 1507 O O . GLU B 1 37 ? -12.27913 19.76174 40.79857 1.000 59.86858 37 GLU B O 1
ATOM 1513 N N . VAL B 1 38 ? -10.07005 20.14987 40.61666 1.000 56.92903 38 VAL B N 1
ATOM 1514 C CA . VAL B 1 38 ? -9.96143 19.40692 39.36534 1.000 55.66836 38 VAL B CA 1
ATOM 1515 C C . VAL B 1 38 ? -10.28877 17.93676 39.59045 1.000 56.39838 38 VAL B C 1
ATOM 1516 O O . VAL B 1 38 ? -11.06592 17.33231 38.83865 1.000 51.56554 38 VAL B O 1
ATOM 1520 N N . VAL B 1 39 ? -9.71077 17.33904 40.63469 1.000 55.97670 39 VAL B N 1
ATOM 1521 C CA . VAL B 1 39 ? -9.90913 15.91101 40.85057 1.000 47.20000 39 VAL B CA 1
ATOM 1522 C C . VAL B 1 39 ? -11.34292 15.62237 41.28332 1.000 50.82437 39 VAL B C 1
ATOM 1523 O O . VAL B 1 39 ? -11.92025 14.59617 40.90569 1.000 57.89030 39 VAL B O 1
ATOM 1527 N N . ILE B 1 40 ? -11.95479 16.52352 42.06003 1.000 54.72182 40 ILE B N 1
ATOM 1528 C CA . ILE B 1 40 ? -13.34070 16.28904 42.45450 1.000 51.21062 40 ILE B CA 1
ATOM 1529 C C . ILE B 1 40 ? -14.27744 16.50371 41.27155 1.000 53.49697 40 ILE B C 1
ATOM 1530 O O . ILE B 1 40 ? -15.29365 15.80874 41.14309 1.000 49.63392 40 ILE B O 1
ATOM 1535 N N . THR B 1 41 ? -13.94857 17.43906 40.37481 1.000 58.35197 41 THR B N 1
ATOM 1536 C CA . THR B 1 41 ? -14.76256 17.62926 39.18025 1.000 54.00560 41 THR B CA 1
ATOM 1537 C C . THR B 1 41 ? -14.68055 16.41652 38.26145 1.000 60.27882 41 THR B C 1
ATOM 1538 O O . THR B 1 41 ? -15.69145 16.00050 37.68356 1.000 65.96382 41 THR B O 1
ATOM 1542 N N . LEU B 1 42 ? -13.48967 15.82780 38.12097 1.000 55.61626 42 LEU B N 1
ATOM 1543 C CA . LEU B 1 42 ? -13.36007 14.66086 37.25264 1.000 48.79087 42 LEU B CA 1
ATOM 1544 C C . LEU B 1 42 ? -14.00030 13.42594 37.87675 1.000 57.05467 42 LEU B C 1
ATOM 1545 O O . LEU B 1 42 ? -14.65224 12.64097 37.17820 1.000 57.78562 42 LEU B O 1
ATOM 1550 N N . ALA B 1 43 ? -13.82542 13.23236 39.18736 1.000 63.41263 43 ALA B N 1
ATOM 1551 C CA . ALA B 1 43 ? -14.37959 12.04776 39.83632 1.000 59.17363 43 ALA B CA 1
ATOM 1552 C C . ALA B 1 43 ? -15.90322 12.05414 39.83270 1.000 63.47256 43 ALA B C 1
ATOM 1553 O O . ALA B 1 43 ? -16.52433 10.98920 39.74061 1.000 70.26141 43 ALA B O 1
ATOM 1555 N N . THR B 1 44 ? -16.52048 13.22898 39.92903 1.000 59.18506 44 THR B N 1
ATOM 1556 C CA . THR B 1 44 ? -17.97157 13.34578 39.95331 1.000 54.58744 44 THR B CA 1
ATOM 1557 C C . THR B 1 44 ? -18.56843 13.60582 38.57543 1.000 64.94131 44 THR B C 1
ATOM 1558 O O . THR B 1 44 ? -19.77514 13.84955 38.47249 1.000 58.59025 44 THR B O 1
ATOM 1562 N N . SER B 1 45 ? -17.75751 13.55952 37.52175 1.000 70.33088 45 SER B N 1
ATOM 1563 C CA . SER B 1 45 ? -18.23863 13.75636 36.16157 1.000 71.72681 45 SER B CA 1
ATOM 1564 C C . SER B 1 45 ? -18.62395 12.41397 35.55366 1.000 79.80490 45 SER B C 1
ATOM 1565 O O . SER B 1 45 ? -17.85993 11.44638 35.63456 1.000 77.32871 45 SER B O 1
ATOM 1568 N N . LEU B 1 46 ? -19.81376 12.35867 34.95060 1.000 79.85554 46 LEU B N 1
ATOM 1569 C CA . LEU B 1 46 ? -20.26463 11.12135 34.32025 1.000 78.17643 46 LEU B CA 1
ATOM 1570 C C . LEU B 1 46 ? -19.45846 10.80405 33.06622 1.000 82.43461 46 LEU B C 1
ATOM 1571 O O . LEU B 1 46 ? -19.10697 9.64258 32.82680 1.000 87.48265 46 LEU B O 1
ATOM 1576 N N . GLY B 1 47 ? -19.15755 11.81527 32.25520 1.000 77.15653 47 GLY B N 1
ATOM 1577 C CA . GLY B 1 47 ? -18.51121 11.58204 30.98166 1.000 81.05910 47 GLY B CA 1
ATOM 1578 C C . GLY B 1 47 ? -17.01922 11.34446 31.01825 1.000 78.65831 47 GLY B C 1
ATOM 1579 O O . GLY B 1 47 ? -16.41466 11.17330 29.95419 1.000 88.13260 47 GLY B O 1
ATOM 1580 N N . LEU B 1 48 ? -16.41099 11.29873 32.20834 1.000 70.59787 48 LEU B N 1
ATOM 1581 C CA . LEU B 1 48 ? -14.96876 11.08499 32.30403 1.000 69.92217 48 LEU B CA 1
ATOM 1582 C C . LEU B 1 48 ? -14.55152 9.81685 31.57129 1.000 79.09891 48 LEU B C 1
ATOM 1583 O O . LEU B 1 48 ? -13.60151 9.82617 30.77865 1.000 79.45437 48 LEU B O 1
ATOM 1588 N N . LYS B 1 49 ? -15.27366 8.71928 31.80510 1.000 78.82998 49 LYS B N 1
ATOM 1589 C CA . LYS B 1 49 ? -14.98867 7.47661 31.09659 1.000 73.07009 49 LYS B CA 1
ATOM 1590 C C . LYS B 1 49 ? -15.08137 7.67346 29.58978 1.000 69.14256 49 LYS B C 1
ATOM 1591 O O . LYS B 1 49 ? -14.22171 7.20193 28.83624 1.000 74.96309 49 LYS B O 1
ATOM 1597 N N . GLU B 1 50 ? -16.12534 8.36687 29.12850 1.000 64.08696 50 GLU B N 1
ATOM 1598 C CA . GLU B 1 50 ? -16.25353 8.61302 27.69844 1.000 74.88908 50 GLU B CA 1
ATOM 1599 C C . GLU B 1 50 ? -15.20712 9.59705 27.19129 1.000 72.83344 50 GLU B C 1
ATOM 1600 O O . GLU B 1 50 ? -14.93189 9.62232 25.98671 1.000 73.12769 50 GLU B O 1
ATOM 1606 N N . LEU B 1 51 ? -14.60824 10.39652 28.07871 1.000 74.64501 51 LEU B N 1
ATOM 1607 C CA . LEU B 1 51 ? -13.53447 11.28445 27.64566 1.000 67.22403 51 LEU B CA 1
ATOM 1608 C C . LEU B 1 51 ? -12.28154 10.49409 27.29037 1.000 69.38054 51 LEU B C 1
ATOM 1609 O O . LEU B 1 51 ? -11.59760 10.80800 26.30892 1.000 68.34783 51 LEU B O 1
ATOM 1614 N N . LEU B 1 52 ? -11.97096 9.46240 28.07165 1.000 66.30369 52 LEU B N 1
ATOM 1615 C CA . LEU B 1 52 ? -10.77159 8.65938 27.88173 1.000 65.41455 52 LEU B CA 1
ATOM 1616 C C . LEU B 1 52 ? -11.01824 7.41375 27.03885 1.000 65.48344 52 LEU B C 1
ATOM 1617 O O . LEU B 1 52 ? -10.12515 6.56747 26.93049 1.000 63.99487 52 LEU B O 1
ATOM 1622 N N . SER B 1 53 ? -12.20297 7.27924 26.44403 1.000 70.32752 53 SER B N 1
ATOM 1623 C CA . SER B 1 53 ? -12.56239 6.09554 25.67616 1.000 73.70576 53 SER B CA 1
ATOM 1624 C C . SER B 1 53 ? -12.20154 6.22086 24.20036 1.000 76.44970 53 SER B C 1
ATOM 1625 O O . SER B 1 53 ? -12.76228 5.49653 23.36952 1.000 71.17275 53 SER B O 1
ATOM 1628 N N . HIS B 1 54 ? -11.28417 7.11997 23.85787 1.000 85.52588 54 HIS B N 1
ATOM 1629 C CA . HIS B 1 54 ? -10.88188 7.35762 22.47794 1.000 86.03599 54 HIS B CA 1
ATOM 1630 C C . HIS B 1 54 ? -9.46361 6.84106 22.28012 1.000 75.76591 54 HIS B C 1
ATOM 1631 O O . HIS B 1 54 ? -8.52487 7.33638 22.91359 1.000 64.96348 54 HIS B O 1
ATOM 1638 N N . SER B 1 55 ? -9.31267 5.84287 21.40656 1.000 75.48786 55 SER B N 1
ATOM 1639 C CA . SER B 1 55 ? -7.98631 5.33581 21.07793 1.000 75.04655 55 SER B CA 1
ATOM 1640 C C . SER B 1 55 ? -7.21867 6.28709 20.17096 1.000 77.51516 55 SER B C 1
ATOM 1641 O O . SER B 1 55 ? -5.98729 6.20766 20.10750 1.000 74.49964 55 SER B O 1
ATOM 1644 N N . SER B 1 56 ? -7.91545 7.17702 19.47070 1.000 82.35994 56 SER B N 1
ATOM 1645 C CA . SER B 1 56 ? -7.29956 8.17453 18.60960 1.000 78.31610 56 SER B CA 1
ATOM 1646 C C . SER B 1 56 ? -7.74546 9.55881 19.05570 1.000 80.74137 56 SER B C 1
ATOM 1647 O O . SER B 1 56 ? -8.92229 9.77202 19.36396 1.000 84.85804 56 SER B O 1
ATOM 1650 N N . MET B 1 57 ? -6.80354 10.49781 19.08907 1.000 83.94441 57 MET B N 1
ATOM 1651 C CA . MET B 1 57 ? -7.08594 11.82155 19.62372 1.000 82.33637 57 MET B CA 1
ATOM 1652 C C . MET B 1 57 ? -6.12556 12.82540 19.00490 1.000 81.25732 57 MET B C 1
ATOM 1653 O O . MET B 1 57 ? -5.08076 12.46014 18.45975 1.000 84.12472 57 MET B O 1
ATOM 1658 N N . LYS B 1 58 ? -6.50117 14.09859 19.09295 1.000 73.50242 58 LYS B N 1
ATOM 1659 C CA . LYS B 1 58 ? -5.62346 15.17105 18.65022 1.000 70.40781 58 LYS B CA 1
ATOM 1660 C C . LYS B 1 58 ? -4.50217 15.38453 19.65986 1.000 72.97011 58 LYS B C 1
ATOM 1661 O O . LYS B 1 58 ? -4.63607 15.07303 20.84645 1.000 76.20622 58 LYS B O 1
ATOM 1667 N N . SER B 1 59 ? -3.37978 15.91748 19.17155 1.000 69.99450 59 SER B N 1
ATOM 1668 C CA . SER B 1 59 ? -2.23869 16.16300 20.04788 1.000 69.11696 59 SER B CA 1
ATOM 1669 C C . SER B 1 59 ? -2.57920 17.17436 21.13494 1.000 67.26318 59 SER B C 1
ATOM 1670 O O . SER B 1 59 ? -2.26051 16.96286 22.31079 1.000 63.50470 59 SER B O 1
ATOM 1673 N N . ASN B 1 60 ? -3.24554 18.27041 20.76542 1.000 75.43751 60 ASN B N 1
ATOM 1674 C CA . ASN B 1 60 ? -3.57001 19.30408 21.74355 1.000 76.70579 60 ASN B CA 1
ATOM 1675 C C . ASN B 1 60 ? -4.52442 18.78190 22.81092 1.000 69.21106 60 ASN B C 1
ATOM 1676 O O . ASN B 1 60 ? -4.32906 19.03393 24.00699 1.000 71.27529 60 ASN B O 1
ATOM 1681 N N . PHE B 1 61 ? -5.55242 18.03553 22.40004 1.000 63.21177 61 PHE B N 1
ATOM 1682 C CA . PHE B 1 61 ? -6.52485 17.52318 23.35946 1.000 64.91730 61 PHE B CA 1
ATOM 1683 C C . PHE B 1 61 ? -5.89324 16.48064 24.27491 1.000 61.80136 61 PHE B C 1
ATOM 1684 O O . PHE B 1 61 ? -6.14655 16.47309 25.48522 1.000 56.13392 61 PHE B O 1
ATOM 1692 N N . LEU B 1 62 ? -5.05693 15.60211 23.71693 1.000 58.26352 62 LEU B N 1
ATOM 1693 C CA . LEU B 1 62 ? -4.36911 14.60958 24.53619 1.000 54.35500 62 LEU B CA 1
ATOM 1694 C C . LEU B 1 62 ? -3.43972 15.27459 25.54339 1.000 48.96944 62 LEU B C 1
ATOM 1695 O O . LEU B 1 62 ? -3.38519 14.86927 26.71035 1.000 53.47207 62 LEU B O 1
ATOM 1700 N N . GLU B 1 63 ? -2.69933 16.29853 25.11266 1.000 48.43262 63 GLU B N 1
ATOM 1701 C CA . GLU B 1 63 ? -1.79271 16.98326 26.02870 1.000 52.04008 63 GLU B CA 1
ATOM 1702 C C . GLU B 1 63 ? -2.56208 17.71491 27.12202 1.000 60.21218 63 GLU B C 1
ATOM 1703 O O . GLU B 1 63 ? -2.14376 17.71941 28.28691 1.000 57.53152 63 GLU B O 1
ATOM 1709 N N . LEU B 1 64 ? -3.70042 18.32127 26.77283 1.000 63.52628 64 LEU B N 1
ATOM 1710 C CA . LEU B 1 64 ? -4.52246 18.97440 27.78612 1.000 64.35132 64 LEU B CA 1
ATOM 1711 C C . LEU B 1 64 ? -5.06905 17.96481 28.78748 1.000 57.89267 64 LEU B C 1
ATOM 1712 O O . LEU B 1 64 ? -5.08299 18.22447 29.99638 1.000 54.63974 64 LEU B O 1
ATOM 1717 N N . ILE B 1 65 ? -5.52583 16.80737 28.30322 1.000 55.13200 65 ILE B N 1
ATOM 1718 C CA . ILE B 1 65 ? -6.04207 15.77919 29.20263 1.000 49.70670 65 ILE B CA 1
ATOM 1719 C C . ILE B 1 65 ? -4.93790 15.27001 30.12051 1.000 46.74742 65 ILE B C 1
ATOM 1720 O O . ILE B 1 65 ? -5.16028 15.04404 31.31610 1.000 48.72644 65 ILE B O 1
ATOM 1725 N N . CYS B 1 66 ? -3.72708 15.09812 29.58527 1.000 48.60595 66 CYS B N 1
ATOM 1726 C CA . CYS B 1 66 ? -2.61878 14.64910 30.42300 1.000 45.79979 66 CYS B CA 1
ATOM 1727 C C . CYS B 1 66 ? -2.25816 15.69212 31.47355 1.000 52.74238 66 CYS B C 1
ATOM 1728 O O . CYS B 1 66 ? -1.96665 15.34236 32.62275 1.000 53.27376 66 CYS B O 1
ATOM 1731 N N . GLN B 1 67 ? -2.28000 16.97704 31.10513 1.000 55.99308 67 GLN B N 1
ATOM 1732 C CA . GLN B 1 67 ? -2.02662 18.02750 32.08883 1.000 64.67720 67 GLN B CA 1
ATOM 1733 C C . GLN B 1 67 ? -3.09066 18.02634 33.18096 1.000 50.42763 67 GLN B C 1
ATOM 1734 O O . GLN B 1 67 ? -2.77578 18.14708 34.37400 1.000 42.64037 67 GLN B O 1
ATOM 1740 N N . VAL B 1 68 ? -4.35852 17.88302 32.78686 1.000 44.89667 68 VAL B N 1
ATOM 1741 C CA . VAL B 1 68 ? -5.45415 17.88585 33.75118 1.000 38.15051 68 VAL B CA 1
ATOM 1742 C C . VAL B 1 68 ? -5.33220 16.70325 34.70171 1.000 46.67885 68 VAL B C 1
ATOM 1743 O O . VAL B 1 68 ? -5.52528 16.84348 35.91376 1.000 55.68543 68 VAL B O 1
ATOM 1747 N N . LEU B 1 69 ? -5.00427 15.52258 34.17265 1.000 47.66800 69 LEU B N 1
ATOM 1748 C CA . LEU B 1 69 ? -4.86137 14.34971 35.02989 1.000 47.13765 69 LEU B CA 1
ATOM 1749 C C . LEU B 1 69 ? -3.64541 14.47161 35.93955 1.000 50.38369 69 LEU B C 1
ATOM 1750 O O . LEU B 1 69 ? -3.68998 14.04729 37.09975 1.000 58.66309 69 LEU B O 1
ATOM 1755 N N . ARG B 1 70 ? -2.55025 15.04309 35.43211 1.000 46.59953 70 ARG B N 1
ATOM 1756 C CA . ARG B 1 70 ? -1.37500 15.27396 36.26445 1.000 50.02545 70 ARG B CA 1
ATOM 1757 C C . ARG B 1 70 ? -1.71550 16.17976 37.43939 1.000 58.03922 70 ARG B C 1
ATOM 1758 O O . ARG B 1 70 ? -1.31764 15.91603 38.58027 1.000 58.66387 70 ARG B O 1
ATOM 1766 N N . LYS B 1 71 ? -2.45444 17.25942 37.17734 1.000 62.04995 71 LYS B N 1
ATOM 1767 C CA . LYS B 1 71 ? -2.77559 18.19192 38.25244 1.000 64.01461 71 LYS B CA 1
ATOM 1768 C C . LYS B 1 71 ? -3.80319 17.60080 39.21178 1.000 61.08260 71 LYS B C 1
ATOM 1769 O O . LYS B 1 71 ? -3.69360 17.77587 40.43046 1.000 67.87027 71 LYS B O 1
ATOM 1775 N N . ALA B 1 72 ? -4.80223 16.89060 38.68361 1.000 53.01944 72 ALA B N 1
ATOM 1776 C CA . ALA B 1 72 ? -5.85397 16.33096 39.52576 1.000 55.11444 72 ALA B CA 1
ATOM 1777 C C . ALA B 1 72 ? -5.32255 15.21677 40.41839 1.000 59.98319 72 ALA B C 1
ATOM 1778 O O . ALA B 1 72 ? -5.54731 15.22306 41.63395 1.000 64.07180 72 ALA B O 1
ATOM 1780 N N . CYS B 1 73 ? -4.62009 14.24480 39.83393 1.000 61.42551 73 CYS B N 1
ATOM 1781 C CA . CYS B 1 73 ? -4.13778 13.10177 40.59968 1.000 61.51979 73 CYS B CA 1
ATOM 1782 C C . CYS B 1 73 ? -2.99059 13.45690 41.53309 1.000 69.62824 73 CYS B C 1
ATOM 1783 O O . CYS B 1 73 ? -2.55260 12.59453 42.30378 1.000 77.83622 73 CYS B O 1
ATOM 1786 N N . SER B 1 74 ? -2.49428 14.69282 41.48188 1.000 71.19439 74 SER B N 1
ATOM 1787 C CA . SER B 1 74 ? -1.51095 15.16913 42.44345 1.000 69.96705 74 SER B CA 1
ATOM 1788 C C . SER B 1 74 ? -2.14860 15.66821 43.73208 1.000 67.02807 74 SER B C 1
ATOM 1789 O O . SER B 1 74 ? -1.42124 15.97701 44.68176 1.000 76.11890 74 SER B O 1
ATOM 1792 N N . SER B 1 75 ? -3.47900 15.76128 43.78051 1.000 68.43221 75 SER B N 1
ATOM 1793 C CA . SER B 1 75 ? -4.19183 16.26838 44.94765 1.000 73.77503 75 SER B CA 1
ATOM 1794 C C . SER B 1 75 ? -3.88625 15.45155 46.19658 1.000 74.47746 75 SER B C 1
ATOM 1795 O O . SER B 1 75 ? -4.34763 14.31441 46.33689 1.000 63.86718 75 SER B O 1
ATOM 1798 N N . LYS B 1 76 ? -3.10600 16.02998 47.10584 1.000 86.90871 76 LYS B N 1
ATOM 1799 C CA . LYS B 1 76 ? -2.76835 15.39146 48.37730 1.000 79.26773 76 LYS B CA 1
ATOM 1800 C C . LYS B 1 76 ? -3.79867 15.76317 49.44584 1.000 90.92469 76 LYS B C 1
ATOM 1801 O O . LYS B 1 76 ? -3.48007 16.29763 50.50772 1.000 107.12586 76 LYS B O 1
ATOM 1807 N N . MET B 1 77 ? -5.06238 15.46390 49.14225 1.000 84.77371 77 MET B N 1
ATOM 1808 C CA . MET B 1 77 ? -6.15840 15.85608 50.01966 1.000 89.17203 77 MET B CA 1
ATOM 1809 C C . MET B 1 77 ? -7.40018 15.00205 49.79312 1.000 82.44942 77 MET B C 1
ATOM 1810 O O . MET B 1 77 ? -8.09085 14.63655 50.74954 1.000 90.07345 77 MET B O 1
ATOM 1815 N N . ASP B 1 78 ? -7.69298 14.68273 48.53657 1.000 75.79072 78 ASP B N 1
ATOM 1816 C CA . ASP B 1 78 ? -8.91363 13.97536 48.15203 1.000 75.39580 78 ASP B CA 1
ATOM 1817 C C . ASP B 1 78 ? -8.52145 12.58916 47.64399 1.000 68.66515 78 ASP B C 1
ATOM 1818 O O . ASP B 1 78 ? -8.33361 12.38111 46.44483 1.000 69.63116 78 ASP B O 1
ATOM 1823 N N . ARG B 1 79 ? -8.40420 11.63600 48.57143 1.000 71.77694 79 ARG B N 1
ATOM 1824 C CA . ARG B 1 79 ? -7.92758 10.30507 48.20697 1.000 66.49340 79 ARG B CA 1
ATOM 1825 C C . ARG B 1 79 ? -8.96396 9.53433 47.39712 1.000 61.74761 79 ARG B C 1
ATOM 1826 O O . ARG B 1 79 ? -8.61079 8.84348 46.43532 1.000 62.12851 79 ARG B O 1
ATOM 1834 N N . GLN B 1 80 ? -10.24310 9.62381 47.77387 1.000 63.33819 80 GLN B N 1
ATOM 1835 C CA . GLN B 1 80 ? -11.26769 8.85696 47.06888 1.000 63.75485 80 GLN B CA 1
ATOM 1836 C C . GLN B 1 80 ? -11.41648 9.32597 45.62624 1.000 61.79432 80 GLN B C 1
ATOM 1837 O O . GLN B 1 80 ? -11.59942 8.50888 44.71358 1.000 56.13248 80 GLN B O 1
ATOM 1843 N N . SER B 1 81 ? -11.30375 10.63573 45.39607 1.000 72.01266 81 SER B N 1
ATOM 1844 C CA . SER B 1 81 ? -11.45263 11.16304 44.04429 1.000 61.01686 81 SER B CA 1
ATOM 1845 C C . SER B 1 81 ? -10.26504 10.78010 43.17178 1.000 50.26120 81 SER B C 1
ATOM 1846 O O . SER B 1 81 ? -10.44019 10.40381 42.00681 1.000 47.93155 81 SER B O 1
ATOM 1849 N N . VAL B 1 82 ? -9.05074 10.86041 43.72126 1.000 50.04467 82 VAL B N 1
ATOM 1850 C CA . VAL B 1 82 ? -7.87157 10.40245 42.99206 1.000 47.37560 82 VAL B CA 1
ATOM 1851 C C . VAL B 1 82 ? -7.98432 8.91566 42.68529 1.000 55.88290 82 VAL B C 1
ATOM 1852 O O . VAL B 1 82 ? -7.63900 8.46506 41.58595 1.000 56.02871 82 VAL B O 1
ATOM 1856 N N . LEU B 1 83 ? -8.48433 8.13378 43.64517 1.000 56.60324 83 LEU B N 1
ATOM 1857 C CA . LEU B 1 83 ? -8.67861 6.70504 43.42183 1.000 52.87275 83 LEU B CA 1
ATOM 1858 C C . LEU B 1 83 ? -9.62795 6.45668 42.25854 1.000 52.32888 83 LEU B C 1
ATOM 1859 O O . LEU B 1 83 ? -9.33884 5.65153 41.36845 1.000 57.69660 83 LEU B O 1
ATOM 1864 N N . HIS B 1 84 ? -10.76473 7.15510 42.24284 1.000 49.78959 84 HIS B N 1
ATOM 1865 C CA . HIS B 1 84 ? -11.74197 6.95645 41.17481 1.000 48.39296 84 HIS B CA 1
ATOM 1866 C C . HIS B 1 84 ? -11.18106 7.37720 39.81936 1.000 53.07616 84 HIS B C 1
ATOM 1867 O O . HIS B 1 84 ? -11.33780 6.65999 38.81946 1.000 57.32637 84 HIS B O 1
ATOM 1874 N N . VAL B 1 85 ? -10.49494 8.52177 39.77314 1.000 55.90082 85 VAL B N 1
ATOM 1875 C CA . VAL B 1 85 ? -9.96658 9.02375 38.50799 1.000 51.59133 85 VAL B CA 1
ATOM 1876 C C . VAL B 1 85 ? -8.89295 8.08749 37.96554 1.000 49.32895 85 VAL B C 1
ATOM 1877 O O . VAL B 1 85 ? -8.89651 7.73732 36.77981 1.000 53.75930 85 VAL B O 1
ATOM 1881 N N . LEU B 1 86 ? -7.96526 7.65489 38.82445 1.000 46.09885 86 LEU B N 1
ATOM 1882 C CA . LEU B 1 86 ? -6.92405 6.73701 38.37612 1.000 55.02754 86 LEU B CA 1
ATOM 1883 C C . LEU B 1 86 ? -7.49111 5.37085 38.00668 1.000 58.57253 86 LEU B C 1
ATOM 1884 O O . LEU B 1 86 ? -6.98843 4.72710 37.07749 1.000 49.92532 86 LEU B O 1
ATOM 1889 N N . GLY B 1 87 ? -8.52951 4.91154 38.71006 1.000 60.98890 87 GLY B N 1
ATOM 1890 C CA . GLY B 1 87 ? -9.14926 3.64800 38.35103 1.000 53.52732 87 GLY B CA 1
ATOM 1891 C C . GLY B 1 87 ? -9.82210 3.69476 36.99475 1.000 59.13614 87 GLY B C 1
ATOM 1892 O O . GLY B 1 87 ? -9.80601 2.70992 36.25026 1.000 77.67065 87 GLY B O 1
ATOM 1893 N N . ILE B 1 88 ? -10.42915 4.83328 36.65373 1.000 53.39056 88 ILE B N 1
ATOM 1894 C CA . ILE B 1 88 ? -10.98349 4.97523 35.31054 1.000 56.16123 88 ILE B CA 1
ATOM 1895 C C . ILE B 1 88 ? -9.86489 5.11264 34.28277 1.000 52.61473 88 ILE B C 1
ATOM 1896 O O . ILE B 1 88 ? -9.96905 4.60637 33.15873 1.000 54.53180 88 ILE B O 1
ATOM 1901 N N . LEU B 1 89 ? -8.76788 5.77535 34.65712 1.000 51.07055 89 LEU B N 1
ATOM 1902 C CA . LEU B 1 89 ? -7.67705 5.99231 33.71042 1.000 55.80813 89 LEU B CA 1
ATOM 1903 C C . LEU B 1 89 ? -6.97401 4.68872 33.34732 1.000 59.45692 89 LEU B C 1
ATOM 1904 O O . LEU B 1 89 ? -6.61190 4.47759 32.18312 1.000 58.69975 89 LEU B O 1
ATOM 1909 N N . LYS B 1 90 ? -6.77123 3.80138 34.32464 1.000 57.01112 90 LYS B N 1
ATOM 1910 C CA . LYS B 1 90 ? -5.97423 2.60533 34.06775 1.000 60.04064 90 LYS B CA 1
ATOM 1911 C C . LYS B 1 90 ? -6.68705 1.62593 33.14104 1.000 65.83412 90 LYS B C 1
ATOM 1912 O O . LYS B 1 90 ? -6.02560 0.85319 32.43840 1.000 69.44710 90 LYS B O 1
ATOM 1918 N N . ASN B 1 91 ? -8.01912 1.63724 33.12020 1.000 63.47047 91 ASN B N 1
ATOM 1919 C CA . ASN B 1 91 ? -8.79439 0.72548 32.28891 1.000 70.25132 91 ASN B CA 1
ATOM 1920 C C . ASN B 1 91 ? -9.30023 1.37370 31.00620 1.000 73.11223 91 ASN B C 1
ATOM 1921 O O . ASN B 1 91 ? -10.15915 0.79678 30.33214 1.000 80.46433 91 ASN B O 1
ATOM 1926 N N . SER B 1 92 ? -8.79554 2.55004 30.65451 1.000 73.89304 92 SER B N 1
ATOM 1927 C CA . SER B 1 92 ? -9.29942 3.30836 29.52004 1.000 63.56697 92 SER B CA 1
ATOM 1928 C C . SER B 1 92 ? -8.44232 3.08612 28.27855 1.000 62.59628 92 SER B C 1
ATOM 1929 O O . SER B 1 92 ? -7.26149 2.73803 28.35868 1.000 63.52196 92 SER B O 1
ATOM 1932 N N . LYS B 1 93 ? -9.06607 3.29396 27.11437 1.000 64.35583 93 LYS B N 1
ATOM 1933 C CA . LYS B 1 93 ? -8.33565 3.26791 25.85200 1.000 55.00627 93 LYS B CA 1
ATOM 1934 C C . LYS B 1 93 ? -7.33656 4.41128 25.74593 1.000 58.75006 93 LYS B C 1
ATOM 1935 O O . LYS B 1 93 ? -6.38493 4.31784 24.96333 1.000 57.49654 93 LYS B O 1
ATOM 1941 N N . PHE B 1 94 ? -7.54271 5.48820 26.50695 1.000 64.83074 94 PHE B N 1
ATOM 1942 C CA . PHE B 1 94 ? -6.60816 6.60906 26.49969 1.000 60.20703 94 PHE B CA 1
ATOM 1943 C C . PHE B 1 94 ? -5.22542 6.16903 26.96434 1.000 55.01814 94 PHE B C 1
ATOM 1944 O O . PHE B 1 94 ? -4.20907 6.51501 26.35071 1.000 52.59287 94 PHE B O 1
ATOM 1952 N N . LEU B 1 95 ? -5.16971 5.40041 28.05241 1.000 57.17239 95 LEU B N 1
ATOM 1953 C CA . LEU B 1 95 ? -3.89270 4.92789 28.57286 1.000 57.85447 95 LEU B CA 1
ATOM 1954 C C . LEU B 1 95 ? -3.37901 3.70560 27.82164 1.000 64.83685 95 LEU B C 1
ATOM 1955 O O . LEU B 1 95 ? -2.16454 3.56267 27.63636 1.000 62.20445 95 LEU B O 1
ATOM 1960 N N . LYS B 1 96 ? -4.27979 2.82686 27.37729 1.000 62.75382 96 LYS B N 1
ATOM 1961 C CA . LYS B 1 96 ? -3.86772 1.57053 26.76101 1.000 56.90051 96 LYS B CA 1
ATOM 1962 C C . LYS B 1 96 ? -3.37243 1.77409 25.33336 1.000 62.24325 96 LYS B C 1
ATOM 1963 O O . LYS B 1 96 ? -2.33522 1.22575 24.94614 1.000 70.61625 96 LYS B O 1
ATOM 1969 N N . VAL B 1 97 ? -4.10630 2.53947 24.53142 1.000 60.05826 97 VAL B N 1
ATOM 1970 C CA . VAL B 1 97 ? -3.85350 2.65764 23.10000 1.000 58.21113 97 VAL B CA 1
ATOM 1971 C C . VAL B 1 97 ? -3.38083 4.05929 22.72637 1.000 60.54796 97 VAL B C 1
ATOM 1972 O O . VAL B 1 97 ? -2.39430 4.22023 22.00623 1.000 58.04452 97 VAL B O 1
ATOM 1976 N N . CYS B 1 98 ? -4.08141 5.08790 23.20698 1.000 68.10195 98 CYS B N 1
ATOM 1977 C CA . CYS B 1 98 ? -3.84082 6.44554 22.72715 1.000 64.71959 98 CYS B CA 1
ATOM 1978 C C . CYS B 1 98 ? -2.47037 6.95702 23.16257 1.000 61.61328 98 CYS B C 1
ATOM 1979 O O . CYS B 1 98 ? -1.69145 7.45375 22.33943 1.000 57.30211 98 CYS B O 1
ATOM 1982 N N . LEU B 1 99 ? -2.16032 6.84506 24.45486 1.000 62.37380 99 LEU B N 1
ATOM 1983 C CA . LEU B 1 99 ? -0.88163 7.33988 24.96421 1.000 62.23013 99 LEU B CA 1
ATOM 1984 C C . LEU B 1 99 ? 0.32645 6.61169 24.38399 1.000 62.52414 99 LEU B C 1
ATOM 1985 O O . LEU B 1 99 ? 1.31391 7.28583 24.04340 1.000 61.03979 99 LEU B O 1
ATOM 1990 N N . PRO B 1 100 ? 0.35080 5.27479 24.27929 1.000 63.34126 100 PRO B N 1
ATOM 1991 C CA . PRO B 1 100 ? 1.51389 4.63579 23.63761 1.000 61.50629 100 PRO B CA 1
ATOM 1992 C C . PRO B 1 100 ? 1.71189 5.06040 22.19240 1.000 61.19762 100 PRO B C 1
ATOM 1993 O O . PRO B 1 100 ? 2.85214 5.29261 21.76606 1.000 61.22721 100 PRO B O 1
ATOM 1997 N N . ALA B 1 101 ? 0.62652 5.17224 21.42221 1.000 59.87977 101 ALA B N 1
ATOM 1998 C CA . ALA B 1 101 ? 0.75105 5.61821 20.03886 1.000 65.90279 101 ALA B CA 1
ATOM 1999 C C . ALA B 1 101 ? 1.25426 7.05385 19.97441 1.000 70.22867 101 ALA B C 1
ATOM 2000 O O . ALA B 1 101 ? 2.04883 7.40635 19.09364 1.000 74.42608 101 ALA B O 1
ATOM 2002 N N . TYR B 1 102 ? 0.82086 7.89262 20.91891 1.000 61.25104 102 TYR B N 1
ATOM 2003 C CA . TYR B 1 102 ? 1.29608 9.27184 20.95223 1.000 58.16932 102 TYR B CA 1
ATOM 2004 C C . TYR B 1 102 ? 2.78080 9.33234 21.29455 1.000 56.11261 102 TYR B C 1
ATOM 2005 O O . TYR B 1 102 ? 3.52532 10.13757 20.72270 1.000 52.80457 102 TYR B O 1
ATOM 2014 N N . VAL B 1 103 ? 3.22800 8.48509 22.22272 1.000 54.15916 103 VAL B N 1
ATOM 2015 C CA . VAL B 1 103 ? 4.64382 8.44489 22.57685 1.000 57.46303 103 VAL B CA 1
ATOM 2016 C C . VAL B 1 103 ? 5.47829 7.96853 21.39325 1.000 62.14781 103 VAL B C 1
ATOM 2017 O O . VAL B 1 103 ? 6.56658 8.49531 21.13137 1.000 62.28082 103 VAL B O 1
ATOM 2021 N N . VAL B 1 104 ? 4.97830 6.97881 20.64980 1.000 67.40926 104 VAL B N 1
ATOM 2022 C CA . VAL B 1 104 ? 5.71424 6.48236 19.48860 1.000 67.96314 104 VAL B CA 1
ATOM 2023 C C . VAL B 1 104 ? 5.75823 7.53097 18.38055 1.000 66.96132 104 VAL B C 1
ATOM 2024 O O . VAL B 1 104 ? 6.77866 7.68910 17.69923 1.000 68.08294 104 VAL B O 1
ATOM 2028 N N . GLY B 1 105 ? 4.66738 8.27430 18.19075 1.000 66.89910 105 GLY B N 1
ATOM 2029 C CA . GLY B 1 105 ? 4.62491 9.30376 17.16248 1.000 69.60983 105 GLY B CA 1
ATOM 2030 C C . GLY B 1 105 ? 5.60328 10.44673 17.36250 1.000 69.86963 105 GLY B C 1
ATOM 2031 O O . GLY B 1 105 ? 5.80677 11.23166 16.42885 1.000 68.22250 105 GLY B O 1
ATOM 2032 N N . MET B 1 106 ? 6.20640 10.56420 18.54810 1.000 72.33296 106 MET B N 1
ATOM 2033 C CA . MET B 1 106 ? 7.21402 11.59666 18.77463 1.000 75.89530 106 MET B CA 1
ATOM 2034 C C . MET B 1 106 ? 8.43469 11.41340 17.88184 1.000 83.34248 106 MET B C 1
ATOM 2035 O O . MET B 1 106 ? 9.08638 12.39837 17.51401 1.000 93.03838 106 MET B O 1
ATOM 2040 N N . ILE B 1 107 ? 8.76251 10.16872 17.52738 1.000 86.07855 107 ILE B N 1
ATOM 2041 C CA . ILE B 1 107 ? 10.02797 9.90003 16.85165 1.000 90.91434 107 ILE B CA 1
ATOM 2042 C C . ILE B 1 107 ? 10.02355 10.43657 15.42449 1.000 83.78591 107 ILE B C 1
ATOM 2043 O O . ILE B 1 107 ? 11.07080 10.84170 14.90612 1.000 76.79471 107 ILE B O 1
ATOM 2048 N N . THR B 1 108 ? 8.86257 10.47334 14.77131 1.000 83.03527 108 THR B N 1
ATOM 2049 C CA . THR B 1 108 ? 8.76773 10.89720 13.37926 1.000 92.24314 108 THR B CA 1
ATOM 2050 C C . THR B 1 108 ? 8.16525 12.29330 13.23737 1.000 100.60922 108 THR B C 1
ATOM 2051 O O . THR B 1 108 ? 7.56464 12.61300 12.20853 1.000 108.51079 108 THR B O 1
ATOM 2055 N N . GLU B 1 109 ? 8.31699 13.13175 14.25697 1.000 100.17233 109 GLU B N 1
ATOM 2056 C CA . GLU B 1 109 ? 7.82311 14.50261 14.18474 1.000 104.08786 109 GLU B CA 1
ATOM 2057 C C . GLU B 1 109 ? 8.86086 15.39372 13.51488 1.000 107.42367 109 GLU B C 1
ATOM 2058 O O . GLU B 1 109 ? 9.97582 15.52727 14.03419 1.000 107.61312 109 GLU B O 1
ATOM 2064 N N . PRO B 1 110 ? 8.55033 16.01564 12.37423 1.000 106.71849 110 PRO B N 1
ATOM 2065 C CA . PRO B 1 110 ? 9.53584 16.87930 11.71013 1.000 109.79949 110 PRO B CA 1
ATOM 2066 C C . PRO B 1 110 ? 9.62208 18.26455 12.33267 1.000 110.37722 110 PRO B C 1
ATOM 2067 O O . PRO B 1 110 ? 10.69804 18.87039 12.36738 1.000 107.54154 110 PRO B O 1
ATOM 2071 N N . ILE B 1 111 ? 8.49542 18.77467 12.81398 1.000 110.47843 111 ILE B N 1
ATOM 2072 C CA . ILE B 1 111 ? 8.43825 20.15331 13.31669 1.000 105.54729 111 ILE B CA 1
ATOM 2073 C C . ILE B 1 111 ? 9.25892 20.26069 14.59782 1.000 111.30764 111 ILE B C 1
ATOM 2074 O O . ILE B 1 111 ? 9.03607 19.48136 15.54170 1.000 118.13039 111 ILE B O 1
ATOM 2079 N N . PRO B 1 112 ? 10.20927 21.19611 14.68273 1.000 103.64558 112 PRO B N 1
ATOM 2080 C CA . PRO B 1 112 ? 11.01413 21.30389 15.90889 1.000 103.61875 112 PRO B CA 1
ATOM 2081 C C . PRO B 1 112 ? 10.26932 21.93044 17.07499 1.000 103.83131 112 PRO B C 1
ATOM 2082 O O . PRO B 1 112 ? 10.57283 21.60220 18.22844 1.000 94.98868 112 PRO B O 1
ATOM 2086 N N . ASP B 1 113 ? 9.31443 22.82930 16.81550 1.000 110.05756 113 ASP B N 1
ATOM 2087 C CA . ASP B 1 113 ? 8.59835 23.48514 17.90680 1.000 110.37894 113 ASP B CA 1
ATOM 2088 C C . ASP B 1 113 ? 7.81001 22.49044 18.75062 1.000 104.47635 113 ASP B C 1
ATOM 2089 O O . ASP B 1 113 ? 7.68959 22.67010 19.96790 1.000 110.01704 113 ASP B O 1
ATOM 2094 N N . ILE B 1 114 ? 7.27128 21.44037 18.13019 1.000 98.32778 114 ILE B N 1
ATOM 2095 C CA . ILE B 1 114 ? 6.53248 20.42719 18.87743 1.000 93.10586 114 ILE B CA 1
ATOM 2096 C C . ILE B 1 114 ? 7.49131 19.47300 19.58192 1.000 88.61439 114 ILE B C 1
ATOM 2097 O O . ILE B 1 114 ? 7.22674 19.01591 20.70335 1.000 91.58044 114 ILE B O 1
ATOM 2102 N N . ARG B 1 115 ? 8.61372 19.15180 18.93351 1.000 87.33516 115 ARG B N 1
ATOM 2103 C CA . ARG B 1 115 ? 9.61540 18.30091 19.56519 1.000 92.01920 115 ARG B CA 1
ATOM 2104 C C . ARG B 1 115 ? 10.17427 18.95799 20.81968 1.000 97.97476 115 ARG B C 1
ATOM 2105 O O . ARG B 1 115 ? 10.46355 18.27824 21.81084 1.000 101.39260 115 ARG B O 1
ATOM 2113 N N . ASN B 1 116 ? 10.32183 20.28474 20.79826 1.000 105.52732 116 ASN B N 1
ATOM 2114 C CA . ASN B 1 116 ? 10.82124 21.00431 21.96353 1.000 109.82436 116 ASN B CA 1
ATOM 2115 C C . ASN B 1 116 ? 9.79325 21.07564 23.08422 1.000 99.25705 116 ASN B C 1
ATOM 2116 O O . ASN B 1 116 ? 10.17648 21.23008 24.24900 1.000 101.87073 116 ASN B O 1
ATOM 2121 N N . GLN B 1 117 ? 8.50262 20.97585 22.76249 1.000 98.73880 117 GLN B N 1
ATOM 2122 C CA . GLN B 1 117 ? 7.46550 20.96699 23.78485 1.000 100.27258 117 GLN B CA 1
ATOM 2123 C C . GLN B 1 117 ? 7.16893 19.56996 24.30562 1.000 93.27576 117 GLN B C 1
ATOM 2124 O O . GLN B 1 117 ? 6.52261 19.43644 25.35128 1.000 91.42662 117 GLN B O 1
ATOM 2130 N N . TYR B 1 118 ? 7.61211 18.53730 23.59271 1.000 92.02041 118 TYR B N 1
ATOM 2131 C CA . TYR B 1 118 ? 7.42072 17.16482 24.06015 1.000 80.61251 118 TYR B CA 1
ATOM 2132 C C . TYR B 1 118 ? 7.92060 16.88748 25.47886 1.000 74.06915 118 TYR B C 1
ATOM 2133 O O . TYR B 1 118 ? 7.23423 16.14141 26.19761 1.000 76.24486 118 TYR B O 1
ATOM 2142 N N . PRO B 1 119 ? 9.07507 17.39830 25.93627 1.000 71.21159 119 PRO B N 1
ATOM 2143 C CA . PRO B 1 119 ? 9.53529 17.04136 27.29346 1.000 69.90819 119 PRO B CA 1
ATOM 2144 C C . PRO B 1 119 ? 8.53859 17.33488 28.40667 1.000 72.36312 119 PRO B C 1
ATOM 2145 O O . PRO B 1 119 ? 8.47337 16.56437 29.37324 1.000 66.00126 119 PRO B O 1
ATOM 2149 N N . GLU B 1 120 ? 7.75786 18.41482 28.30840 1.000 72.40554 120 GLU B N 1
ATOM 2150 C CA . GLU B 1 120 ? 6.78112 18.70871 29.35559 1.000 71.07293 120 GLU B CA 1
ATOM 2151 C C . GLU B 1 120 ? 5.69796 17.63750 29.41432 1.000 72.79499 120 GLU B C 1
ATOM 2152 O O . GLU B 1 120 ? 5.32002 17.17449 30.50077 1.000 76.20056 120 GLU B O 1
ATOM 2158 N N . HIS B 1 121 ? 5.21711 17.20131 28.25137 1.000 69.96934 121 HIS B N 1
ATOM 2159 C CA . HIS B 1 121 ? 4.21093 16.14982 28.21873 1.000 71.24734 121 HIS B CA 1
ATOM 2160 C C . HIS B 1 121 ? 4.79792 14.80828 28.63754 1.000 68.13544 121 HIS B C 1
ATOM 2161 O O . HIS B 1 121 ? 4.10056 13.99055 29.24610 1.000 68.96153 121 HIS B O 1
ATOM 2168 N N . ILE B 1 122 ? 6.07598 14.57023 28.33643 1.000 63.55255 122 ILE B N 1
ATOM 2169 C CA . ILE B 1 122 ? 6.73803 13.35846 28.81313 1.000 59.10033 122 ILE B CA 1
ATOM 2170 C C . ILE B 1 122 ? 6.82202 13.36320 30.33420 1.000 67.96820 122 ILE B C 1
ATOM 2171 O O . ILE B 1 122 ? 6.60493 12.33419 30.98737 1.000 61.97756 122 ILE B O 1
ATOM 2176 N N . SER B 1 123 ? 7.13433 14.52125 30.92224 1.000 67.47957 123 SER B N 1
ATOM 2177 C CA . SER B 1 123 ? 7.16238 14.62794 32.37797 1.000 61.66309 123 SER B CA 1
ATOM 2178 C C . SER B 1 123 ? 5.77990 14.38510 32.97140 1.000 64.76117 123 SER B C 1
ATOM 2179 O O . SER B 1 123 ? 5.64486 13.71362 34.00242 1.000 69.33723 123 SER B O 1
ATOM 2182 N N . ASN B 1 124 ? 4.73707 14.90846 32.32196 1.000 62.51139 124 ASN B N 1
ATOM 2183 C CA . ASN B 1 124 ? 3.37653 14.65638 32.79328 1.000 67.17596 124 ASN B CA 1
ATOM 2184 C C . ASN B 1 124 ? 3.03267 13.17077 32.72059 1.000 67.44217 124 ASN B C 1
ATOM 2185 O O . ASN B 1 124 ? 2.40998 12.61865 33.63878 1.000 65.59357 124 ASN B O 1
ATOM 2190 N N . ILE B 1 125 ? 3.43779 12.50667 31.63540 1.000 63.62547 125 ILE B N 1
ATOM 2191 C CA . ILE B 1 125 ? 3.16059 11.08111 31.47853 1.000 56.04970 125 ILE B CA 1
ATOM 21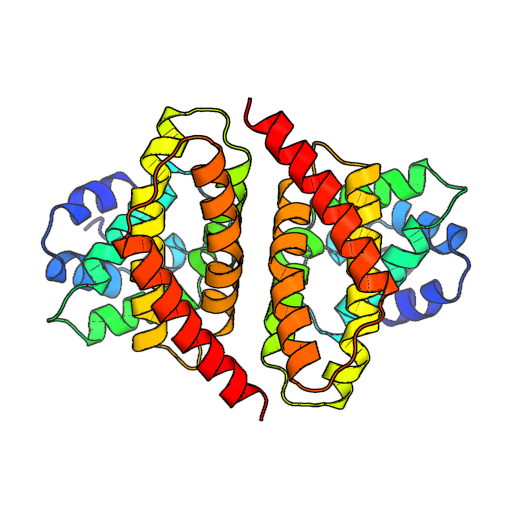92 C C . ILE B 1 125 ? 3.88431 10.27396 32.54893 1.000 54.20442 125 ILE B C 1
ATOM 2193 O O . ILE B 1 125 ? 3.32154 9.33716 33.12624 1.000 56.80928 125 ILE B O 1
ATOM 2198 N N . ILE B 1 126 ? 5.13993 10.62263 32.83451 1.000 50.78727 126 ILE B N 1
ATOM 2199 C CA . ILE B 1 126 ? 5.88548 9.90477 33.86631 1.000 53.54800 126 ILE B CA 1
ATOM 2200 C C . ILE B 1 126 ? 5.27522 10.14559 35.24402 1.000 63.40955 126 ILE B C 1
ATOM 2201 O O . ILE B 1 126 ? 5.24760 9.24375 36.09171 1.000 66.55275 126 ILE B O 1
ATOM 2206 N N . SER B 1 127 ? 4.76791 11.35586 35.49121 1.000 64.03963 127 SER B N 1
ATOM 2207 C CA . SER B 1 127 ? 4.09066 11.61721 36.75865 1.000 63.60309 127 SER B CA 1
ATOM 2208 C C . SER B 1 127 ? 2.83222 10.76631 36.89745 1.000 64.33111 127 SER B C 1
ATOM 2209 O O . SER B 1 127 ? 2.56761 10.19787 37.96655 1.000 65.29192 127 SER B O 1
ATOM 2212 N N . LEU B 1 128 ? 2.04208 10.66652 35.82472 1.000 59.23672 128 LEU B N 1
ATOM 2213 C CA . LEU B 1 128 ? 0.86798 9.79857 35.86168 1.000 60.83864 128 LEU B CA 1
ATOM 2214 C C . LEU B 1 128 ? 1.25836 8.33357 36.02745 1.000 63.60054 128 LEU B C 1
ATOM 2215 O O . LEU B 1 128 ? 0.54174 7.56811 36.68392 1.000 61.72834 128 LEU B O 1
ATOM 2220 N N . LEU B 1 129 ? 2.39720 7.93073 35.45991 1.000 61.40380 129 LEU B N 1
ATOM 2221 C CA . LEU B 1 129 ? 2.87756 6.56510 35.64739 1.000 62.57663 129 LEU B CA 1
ATOM 2222 C C . LEU B 1 129 ? 3.24673 6.30859 37.10202 1.000 67.53020 129 LEU B C 1
ATOM 2223 O O . LEU B 1 129 ? 2.97409 5.22745 37.63645 1.000 73.30997 129 LEU B O 1
ATOM 2228 N N . GLN B 1 130 ? 3.88678 7.28466 37.75026 1.000 66.23624 130 GLN B N 1
ATOM 2229 C CA . GLN B 1 130 ? 4.17535 7.15745 39.17597 1.000 69.70976 130 GLN B CA 1
ATOM 2230 C C . GLN B 1 130 ? 2.88813 7.04968 39.98367 1.000 68.19306 130 GLN B C 1
ATOM 2231 O O . GLN B 1 130 ? 2.78291 6.22471 40.90311 1.000 68.11055 130 GLN B O 1
ATOM 2237 N N . ASP B 1 131 ? 1.89155 7.87055 39.64185 1.000 64.82762 131 ASP B N 1
ATOM 2238 C CA . ASP B 1 131 ? 0.60295 7.79383 40.32347 1.000 67.41733 131 ASP B CA 1
ATOM 2239 C C . ASP B 1 131 ? -0.01489 6.40944 40.17424 1.000 70.44391 131 ASP B C 1
ATOM 2240 O O . ASP B 1 131 ? -0.55725 5.85434 41.13725 1.000 66.73749 131 ASP B O 1
ATOM 2245 N N . LEU B 1 132 ? 0.07364 5.82923 38.97573 1.000 72.04371 132 LEU B N 1
ATOM 2246 C CA . LEU B 1 132 ? -0.51530 4.51315 38.74960 1.000 65.26883 132 LEU B CA 1
ATOM 2247 C C . LEU B 1 132 ? 0.24667 3.42173 39.49152 1.000 65.18479 132 LEU B C 1
ATOM 2248 O O . LEU B 1 132 ? -0.36682 2.53998 40.10300 1.000 66.70363 132 LEU B O 1
ATOM 2253 N N . VAL B 1 133 ? 1.58132 3.46055 39.45791 1.000 65.13765 133 VAL B N 1
ATOM 2254 C CA . VAL B 1 133 ? 2.36314 2.42938 40.13202 1.000 63.78072 133 VAL B CA 1
ATOM 2255 C C . VAL B 1 133 ? 2.33528 2.56915 41.64420 1.000 71.29776 133 VAL B C 1
ATOM 2256 O O . VAL B 1 133 ? 2.73377 1.63411 42.34776 1.000 71.17470 133 VAL B O 1
ATOM 2260 N N . SER B 1 134 ? 1.87483 3.70490 42.16806 1.000 76.29196 134 SER B N 1
ATOM 2261 C CA . SER B 1 134 ? 1.70928 3.83200 43.61058 1.000 74.51292 134 SER B CA 1
ATOM 2262 C C . SER B 1 134 ? 0.28502 3.56944 44.07838 1.000 70.85004 134 SER B C 1
ATOM 2263 O O . SER B 1 134 ? 0.09578 3.08214 45.19766 1.000 75.49205 134 SER B O 1
ATOM 2266 N N . VAL B 1 135 ? -0.71666 3.86818 43.25474 1.000 66.14388 135 VAL B N 1
ATOM 2267 C CA . VAL B 1 135 ? -2.10794 3.68026 43.65691 1.000 63.81348 135 VAL B CA 1
ATOM 2268 C C . VAL B 1 135 ? -2.65775 2.33774 43.18579 1.000 60.34074 135 VAL B C 1
ATOM 2269 O O . VAL B 1 135 ? -3.34474 1.64520 43.94073 1.000 56.08229 135 VAL B O 1
ATOM 2273 N N . PHE B 1 136 ? -2.36581 1.94062 41.94581 1.000 65.94373 136 PHE B N 1
ATOM 2274 C CA . PHE B 1 136 ? -2.80010 0.65881 41.39399 1.000 63.36226 136 PHE B CA 1
ATOM 2275 C C . PHE B 1 136 ? -1.57973 -0.11729 40.90015 1.000 63.68933 136 PHE B C 1
ATOM 2276 O O . PHE B 1 136 ? -1.38704 -0.28507 39.69046 1.000 71.83334 136 PHE B O 1
ATOM 2284 N N . PRO B 1 137 ? -0.73505 -0.60119 41.81670 1.000 61.09211 137 PRO B N 1
ATOM 2285 C CA . PRO B 1 137 ? 0.46604 -1.32166 41.36013 1.000 63.52842 137 PRO B CA 1
ATOM 2286 C C . PRO B 1 137 ? 0.15685 -2.67133 40.73916 1.000 67.49977 137 PRO B C 1
ATOM 2287 O O . PRO B 1 137 ? 0.78863 -3.04937 39.74449 1.000 72.50384 137 PRO B O 1
ATOM 2291 N N . ALA B 1 138 ? -0.80826 -3.40786 41.29028 1.000 68.60841 138 ALA B N 1
ATOM 2292 C CA . ALA B 1 138 ? -1.04090 -4.77887 40.85106 1.000 73.96052 138 ALA B CA 1
ATOM 2293 C C . ALA B 1 138 ? -1.82634 -4.84152 39.54568 1.000 62.29174 138 ALA B C 1
ATOM 2294 O O . ALA B 1 138 ? -1.49578 -5.63819 38.66037 1.000 69.48821 138 ALA B O 1
ATOM 2296 N N . SER B 1 139 ? -2.86442 -4.01982 39.40543 1.000 57.99566 139 SER B N 1
ATOM 2297 C CA . SER B 1 139 ? -3.78028 -4.13712 38.27894 1.000 64.43864 139 SER B CA 1
ATOM 2298 C C . SER B 1 139 ? -3.39103 -3.27820 37.08191 1.000 76.18681 139 SER B C 1
ATOM 2299 O O . SER B 1 139 ? -3.97154 -3.451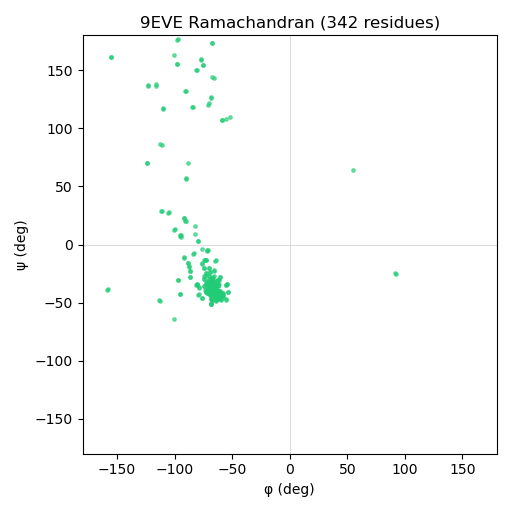00 36.00502 1.000 77.61202 139 SER B O 1
ATOM 2302 N N . SER B 1 140 ? -2.43572 -2.36175 37.23365 1.000 73.93793 140 SER B N 1
ATOM 2303 C CA . SER B 1 140 ? -1.99566 -1.50264 36.14109 1.000 69.64824 140 SER B CA 1
ATOM 2304 C C . SER B 1 140 ? -0.57068 -1.82357 35.69634 1.000 70.85118 140 SER B C 1
ATOM 2305 O O . SER B 1 140 ? 0.14162 -0.94596 35.20295 1.000 78.83407 140 SER B O 1
ATOM 2308 N N . VAL B 1 141 ? -0.14390 -3.07837 35.85856 1.000 69.38502 141 VAL B N 1
ATOM 2309 C CA . VAL B 1 141 ? 1.22764 -3.43991 35.51324 1.000 67.36251 141 VAL B CA 1
ATOM 2310 C C . VAL B 1 141 ? 1.42707 -3.42910 34.00078 1.000 71.88081 141 VAL B C 1
ATOM 2311 O O . VAL B 1 141 ? 2.45000 -2.94403 33.50265 1.000 74.20142 141 VAL B O 1
ATOM 2315 N N . GLN B 1 142 ? 0.44702 -3.93159 33.24534 1.000 74.73090 142 GLN B N 1
ATOM 2316 C CA . GLN B 1 142 ? 0.61191 -4.06281 31.80024 1.000 76.46792 142 GLN B CA 1
ATOM 2317 C C . GLN B 1 142 ? 0.66707 -2.69657 31.12552 1.000 74.03146 142 GLN B C 1
ATOM 2318 O O . GLN B 1 142 ? 1.54686 -2.43137 30.29177 1.000 76.48684 142 GLN B O 1
ATOM 2324 N N . GLU B 1 143 ? -0.26299 -1.81050 31.48997 1.000 70.80880 143 GLU B N 1
ATOM 2325 C CA . GLU B 1 143 ? -0.35553 -0.51017 30.83716 1.000 67.75181 143 GLU B CA 1
ATOM 2326 C C . GLU B 1 143 ? 0.85283 0.35624 31.16104 1.000 62.19985 143 GLU B C 1
ATOM 2327 O O . GLU B 1 143 ? 1.41433 1.00574 30.27132 1.000 68.83518 143 GLU B O 1
ATOM 2333 N N . THR B 1 144 ? 1.26580 0.38358 32.42877 1.000 53.19060 144 THR B N 1
ATOM 2334 C CA . THR B 1 144 ? 2.44811 1.15433 32.79126 1.000 59.63157 144 THR B CA 1
ATOM 2335 C C . THR B 1 144 ? 3.71404 0.53692 32.21142 1.000 60.09472 144 THR B C 1
ATOM 2336 O O . THR B 1 144 ? 4.65517 1.26394 31.87280 1.000 62.34013 144 THR B O 1
ATOM 2340 N N . SER B 1 145 ? 3.74603 -0.79103 32.06006 1.000 63.41936 145 SER B N 1
ATOM 2341 C CA . SER B 1 145 ? 4.91673 -1.44147 31.48061 1.000 67.53893 145 SER B CA 1
ATOM 2342 C C . SER B 1 145 ? 5.07860 -1.07959 30.01128 1.000 62.45923 145 SER B C 1
ATOM 2343 O O . SER B 1 145 ? 6.19669 -0.81858 29.55079 1.000 58.75646 145 SER B O 1
ATOM 2346 N N . MET B 1 146 ? 3.97374 -1.04445 29.26209 1.000 63.65623 146 MET B N 1
ATOM 2347 C CA . MET B 1 146 ? 4.06172 -0.65363 27.85690 1.000 64.74125 146 MET B CA 1
ATOM 2348 C C . MET B 1 146 ? 4.61171 0.76232 27.71219 1.000 64.23999 146 MET B C 1
ATOM 2349 O O . MET B 1 146 ? 5.47005 1.02525 26.85826 1.000 69.63470 146 MET B O 1
ATOM 2354 N N . LEU B 1 147 ? 4.16458 1.67960 28.56999 1.000 59.42077 147 LEU B N 1
ATOM 2355 C CA . LEU B 1 147 ? 4.59577 3.06697 28.44543 1.000 55.98407 147 LEU B CA 1
ATOM 2356 C C . LEU B 1 147 ? 6.04091 3.24886 28.89301 1.000 56.86875 147 LEU B C 1
ATOM 2357 O O . LEU B 1 147 ? 6.79046 4.01127 28.27271 1.000 53.82018 147 LEU B O 1
ATOM 2362 N N . VAL B 1 148 ? 6.45824 2.57116 29.96661 1.000 61.03665 148 VAL B N 1
ATOM 2363 C CA . VAL B 1 148 ? 7.85465 2.67486 30.37806 1.000 61.98888 148 VAL B CA 1
ATOM 2364 C C . VAL B 1 148 ? 8.78623 1.90302 29.46008 1.000 59.08648 148 VAL B C 1
ATOM 2365 O O . VAL B 1 148 ? 10.00517 2.09534 29.52927 1.000 55.84431 148 VAL B O 1
ATOM 2369 N N . SER B 1 149 ? 8.24934 1.03220 28.60473 1.000 64.40884 149 SER B N 1
ATOM 2370 C CA . SER B 1 149 ? 9.06463 0.42031 27.56535 1.000 68.66043 149 SER B CA 1
ATOM 2371 C C . SER B 1 149 ? 9.13836 1.27517 26.30812 1.000 65.32092 149 SER B C 1
ATOM 2372 O O . SER B 1 149 ? 10.13568 1.20660 25.58101 1.000 54.71624 149 SER B O 1
ATOM 2375 N N . LEU B 1 150 ? 8.11140 2.08161 26.03439 1.000 63.12030 150 LEU B N 1
ATOM 2376 C CA . LEU B 1 150 ? 8.14761 2.95903 24.86903 1.000 53.73043 150 LEU B CA 1
ATOM 2377 C C . LEU B 1 150 ? 8.80836 4.30980 25.12910 1.000 63.20470 150 LEU B C 1
ATOM 2378 O O . LEU B 1 150 ? 9.27049 4.94527 24.17462 1.000 73.20515 150 LEU B O 1
ATOM 2383 N N . LEU B 1 151 ? 8.85973 4.76797 26.38517 1.000 67.58289 151 LEU B N 1
ATOM 2384 C CA . LEU B 1 151 ? 9.37075 6.11952 26.64243 1.000 64.42278 151 LEU B CA 1
ATOM 2385 C C . LEU B 1 151 ? 10.85791 6.26812 26.35574 1.000 67.87029 151 LEU B C 1
ATOM 2386 O O . LEU B 1 151 ? 11.23763 7.26836 25.71361 1.000 71.77206 151 LEU B O 1
ATOM 2391 N N . PRO B 1 152 ? 11.75427 5.37348 26.79499 1.000 71.05445 152 PRO B N 1
ATOM 2392 C CA . PRO B 1 152 ? 13.18669 5.60778 26.54330 1.000 71.61690 152 PRO B CA 1
ATOM 2393 C C . PRO B 1 152 ? 13.55091 5.68490 25.07076 1.000 72.78508 152 PRO B C 1
ATOM 2394 O O . PRO B 1 152 ? 14.50963 6.38412 24.72088 1.000 74.77034 152 PRO B O 1
ATOM 2398 N N . THR B 1 153 ? 12.80253 5.01718 24.18996 1.000 77.90814 153 THR B N 1
ATOM 2399 C CA . THR B 1 153 ? 13.11198 5.09287 22.76508 1.000 81.45157 153 THR B CA 1
ATOM 2400 C C . THR B 1 153 ? 12.84399 6.49309 22.22474 1.000 80.49559 153 THR B C 1
ATOM 2401 O O . THR B 1 153 ? 13.68650 7.07784 21.53078 1.000 77.27649 153 THR B O 1
ATOM 2405 N N . SER B 1 154 ? 11.68532 7.06284 22.56265 1.000 80.52735 154 SER B N 1
ATOM 2406 C CA . SER B 1 154 ? 11.39017 8.42352 22.13313 1.000 77.25542 154 SER B CA 1
ATOM 2407 C C . SER B 1 154 ? 12.29128 9.43166 22.83212 1.000 75.78430 154 SER B C 1
ATOM 2408 O O . SER B 1 154 ? 12.62300 10.46921 22.25003 1.000 77.49329 154 SER B O 1
ATOM 2411 N N . LEU B 1 155 ? 12.73134 9.13077 24.05641 1.000 81.33009 155 LEU B N 1
ATOM 2412 C CA . LEU B 1 155 ? 13.67601 10.01745 24.72775 1.000 85.92823 155 LEU B CA 1
ATOM 2413 C C . LEU B 1 155 ? 15.02501 10.02128 24.02238 1.000 89.42092 155 LEU B C 1
ATOM 2414 O O . LEU B 1 155 ? 15.63790 11.07989 23.85855 1.000 85.38624 155 LEU B O 1
ATOM 2419 N N . ASN B 1 156 ? 15.50065 8.85215 23.58969 1.000 91.50584 156 ASN B N 1
ATOM 2420 C CA . ASN B 1 156 ? 16.74686 8.80557 22.83273 1.000 84.92567 156 ASN B CA 1
ATOM 2421 C C . ASN B 1 156 ? 16.59026 9.49271 21.48184 1.000 83.23912 156 ASN B C 1
ATOM 2422 O O . ASN B 1 156 ? 17.51003 10.17615 21.01437 1.000 94.41815 156 ASN B O 1
ATOM 2427 N N . ALA B 1 157 ? 15.41958 9.34767 20.85515 1.000 77.39534 157 ALA B N 1
ATOM 2428 C CA . ALA B 1 157 ? 15.18241 10.00224 19.57196 1.000 81.87707 157 ALA B CA 1
ATOM 2429 C C . ALA B 1 157 ? 15.17197 11.52005 19.71566 1.000 84.35194 157 ALA B C 1
ATOM 2430 O O . ALA B 1 157 ? 15.69298 12.23391 18.85105 1.000 84.18241 157 ALA B O 1
ATOM 2432 N N . LEU B 1 158 ? 14.58351 12.03176 20.79956 1.000 80.66874 158 LEU B N 1
ATOM 2433 C CA . LEU B 1 158 ? 14.56105 13.47523 21.01656 1.000 75.45159 158 LEU B CA 1
ATOM 2434 C C . LEU B 1 158 ? 15.92796 13.99394 21.44781 1.000 82.49733 158 LEU B C 1
ATOM 2435 O O . LEU B 1 158 ? 16.32052 15.10612 21.07620 1.000 93.26138 158 LEU B O 1
ATOM 2440 N N . ARG B 1 159 ? 16.66458 13.20667 22.23586 1.000 82.03814 159 ARG B N 1
ATOM 2441 C CA . ARG B 1 159 ? 17.99735 13.61573 22.66390 1.000 89.93484 159 ARG B CA 1
ATOM 2442 C C . ARG B 1 159 ? 18.95729 13.67701 21.48424 1.000 89.46766 159 ARG B C 1
ATOM 2443 O O . ARG B 1 159 ? 19.82867 14.55290 21.42970 1.000 95.54242 159 ARG B O 1
ATOM 2451 N N . ALA B 1 160 ? 18.81717 12.75179 20.53210 1.000 88.93773 160 ALA B N 1
ATOM 2452 C CA . ALA B 1 160 ? 19.67179 12.78508 19.35195 1.000 87.66308 160 ALA B CA 1
ATOM 2453 C C . ALA B 1 160 ? 19.27449 13.90816 18.40193 1.000 95.35120 160 ALA B C 1
ATOM 2454 O O . ALA B 1 160 ? 20.12074 14.41538 17.65743 1.000 98.57115 160 ALA B O 1
ATOM 2456 N N . SER B 1 161 ? 18.00378 14.31214 18.41326 1.000 91.84603 161 SER B N 1
ATOM 2457 C CA . SER B 1 161 ? 17.50246 15.35009 17.52364 1.000 85.33906 161 SER B CA 1
ATOM 2458 C C . SER B 1 161 ? 17.56997 16.74569 18.13914 1.000 93.64415 161 SER B C 1
ATOM 2459 O O . SER B 1 161 ? 16.82962 17.63756 17.70921 1.000 93.67970 161 SER B O 1
ATOM 2462 N N . GLY B 1 162 ? 18.43691 16.95646 19.12982 1.000 95.67028 162 GLY B N 1
ATOM 2463 C CA . GLY B 1 162 ? 18.65616 18.26779 19.69733 1.000 103.59886 162 GLY B CA 1
ATOM 2464 C C . GLY B 1 162 ? 17.79147 18.61478 20.89184 1.000 108.94780 162 GLY B C 1
ATOM 2465 O O . GLY B 1 162 ? 18.18544 19.46987 21.69330 1.000 112.24125 162 GLY B O 1
ATOM 2466 N N . VAL B 1 163 ? 16.62417 17.98894 21.03060 1.000 108.74259 163 VAL B N 1
ATOM 2467 C CA . VAL B 1 163 ? 15.71747 18.30813 22.12864 1.000 103.50324 163 VAL B CA 1
ATOM 2468 C C . VAL B 1 163 ? 16.31261 17.80074 23.43603 1.000 101.01902 163 VAL B C 1
ATOM 2469 O O . VAL B 1 163 ? 16.58084 16.60389 23.59208 1.000 101.35965 163 VAL B O 1
A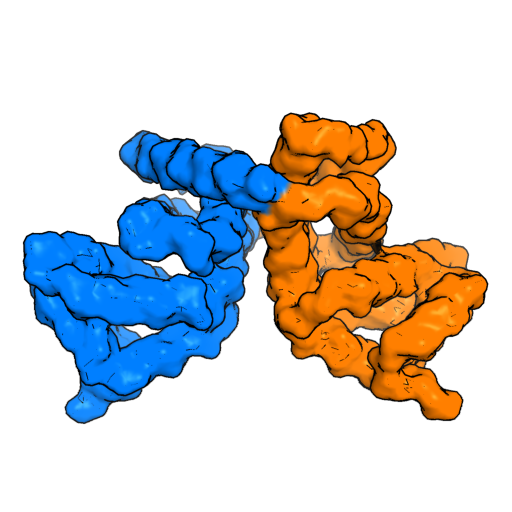TOM 2473 N N . ASP B 1 164 ? 16.51776 18.71160 24.38271 1.000 117.52888 164 ASP B N 1
ATOM 2474 C CA . ASP B 1 164 ? 17.09697 18.36039 25.67049 1.000 135.59148 164 ASP B CA 1
ATOM 2475 C C . ASP B 1 164 ? 16.04736 17.75537 26.59717 1.000 131.62702 164 ASP B C 1
ATOM 2476 O O . ASP B 1 164 ? 14.85691 18.07380 26.51995 1.000 127.53557 164 ASP B O 1
ATOM 2481 N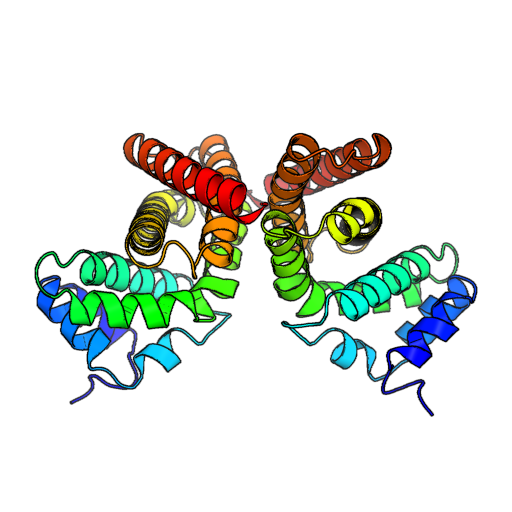 N . ILE B 1 165 ? 16.50537 16.86941 27.47956 1.000 121.59387 165 ILE B N 1
ATOM 2482 C CA . ILE B 1 165 ? 15.65429 16.20223 28.45656 1.000 117.13192 165 ILE B CA 1
ATOM 2483 C C . ILE B 1 165 ? 16.08925 16.62756 29.85242 1.000 119.33083 165 ILE B C 1
ATOM 2484 O O . ILE B 1 165 ? 17.28835 16.69674 30.14524 1.000 120.65005 165 ILE B O 1
ATOM 2489 N N . GLU B 1 166 ? 15.11150 16.92040 30.70797 1.000 122.08089 166 GLU B N 1
ATOM 2490 C CA . GLU B 1 166 ? 15.39712 17.27044 32.09276 1.000 122.15886 166 GLU B CA 1
ATOM 2491 C C . GLU B 1 166 ? 15.95701 16.07101 32.85070 1.000 119.76094 166 GLU B C 1
ATOM 2492 O O . GLU B 1 166 ? 15.55619 14.92637 32.62174 1.000 116.07433 166 GLU B O 1
ATOM 2498 N N . GLU B 1 167 ? 16.89403 16.34414 33.76226 1.000 119.62613 167 GLU B N 1
ATOM 2499 C CA . GLU B 1 167 ? 17.50810 15.27865 34.54975 1.000 122.57457 167 GLU B CA 1
ATOM 2500 C C . GLU B 1 167 ? 16.50429 14.65104 35.51197 1.000 118.26741 167 GLU B C 1
ATOM 2501 O O . GLU B 1 167 ? 16.51221 13.42957 35.72616 1.000 110.90333 167 GLU B O 1
ATOM 2507 N N . GLU B 1 168 ? 15.62199 15.47284 36.08780 1.000 121.69242 168 GLU B N 1
ATOM 2508 C CA . GLU B 1 168 ? 14.58861 14.96155 36.98218 1.000 116.27573 168 GLU B CA 1
ATOM 2509 C C . GLU B 1 168 ? 13.63781 14.01833 36.25743 1.000 113.45411 168 GLU B C 1
ATOM 2510 O O . GLU B 1 168 ? 13.16484 13.03720 36.84516 1.000 106.91467 168 GLU B O 1
ATOM 2516 N N . THR B 1 169 ? 13.35913 14.29243 34.98073 1.000 119.68321 169 THR B N 1
ATOM 2517 C CA . THR B 1 169 ? 12.51081 13.40683 34.19069 1.000 113.29515 169 THR B CA 1
ATOM 2518 C C . THR B 1 169 ? 13.14474 12.02858 34.04440 1.000 112.80407 169 THR B C 1
ATOM 2519 O O . THR B 1 169 ? 12.46919 11.00069 34.19834 1.000 113.44959 169 THR B O 1
ATOM 2523 N N . GLU B 1 170 ? 14.45315 11.99056 33.77837 1.000 113.23486 170 GLU B N 1
ATOM 2524 C CA . GLU B 1 170 ? 15.15659 10.71822 33.66143 1.000 114.23325 170 GLU B CA 1
ATOM 2525 C C . GLU B 1 170 ? 15.17484 9.98003 34.99352 1.000 116.48197 170 GLU B C 1
ATOM 2526 O O . GLU B 1 170 ? 14.99653 8.75481 35.03662 1.000 108.55724 170 GLU B O 1
ATOM 2532 N N . LYS B 1 171 ? 15.37419 10.71292 36.09272 1.000 124.02192 171 LYS B N 1
ATOM 2533 C CA . LYS B 1 171 ? 15.35111 10.08853 37.41294 1.000 111.25093 171 LYS B CA 1
ATOM 2534 C C . LYS B 1 171 ? 13.99563 9.44954 37.69071 1.000 100.33337 171 LYS B C 1
ATOM 2535 O O . LYS B 1 171 ? 13.91364 8.29999 38.14588 1.000 98.60539 171 LYS B O 1
ATOM 2541 N N . ASN B 1 172 ? 12.91627 10.18445 37.40952 1.000 97.33220 172 ASN B N 1
ATOM 2542 C CA . ASN B 1 172 ? 11.57627 9.66676 37.66414 1.000 96.08293 172 ASN B CA 1
ATOM 2543 C C . ASN B 1 172 ? 11.28529 8.44466 36.80252 1.000 102.43707 172 ASN B C 1
ATOM 2544 O O . ASN B 1 172 ? 10.68549 7.46563 37.27389 1.000 105.28202 172 ASN B O 1
ATOM 2549 N N . LEU B 1 173 ? 11.71615 8.47510 35.53735 1.000 101.75395 173 LEU B N 1
ATOM 2550 C CA . LEU B 1 173 ? 11.46459 7.33459 34.66442 1.000 96.05274 173 LEU B CA 1
ATOM 2551 C C . LEU B 1 173 ? 12.23810 6.10748 35.12737 1.000 97.59140 173 LEU B C 1
ATOM 2552 O O . LEU B 1 173 ? 11.71237 4.99024 35.09349 1.000 90.23702 173 LEU B O 1
ATOM 2557 N N . GLU B 1 174 ? 13.47521 6.29137 35.59420 1.000 103.25418 174 GLU B N 1
ATOM 2558 C CA . GLU B 1 174 ? 14.23006 5.14217 36.08583 1.000 103.59509 174 GLU B CA 1
ATOM 2559 C C . GLU B 1 174 ? 13.62143 4.58241 37.36857 1.000 97.19746 174 GLU B C 1
ATOM 2560 O O . GLU B 1 174 ? 13.59344 3.36012 37.56639 1.000 88.52957 174 GLU B O 1
ATOM 2566 N N . LYS B 1 175 ? 13.10077 5.45258 38.23886 1.000 98.43815 175 LYS B N 1
ATOM 2567 C CA . LYS B 1 175 ? 12.45077 4.96815 39.45612 1.000 94.10886 175 LYS B CA 1
ATOM 2568 C C . LYS B 1 175 ? 11.20920 4.14277 39.12841 1.000 93.50417 175 LYS B C 1
ATOM 2569 O O . LYS B 1 175 ? 11.01608 3.03815 39.66441 1.000 101.44228 175 LYS B O 1
ATOM 2575 N N . VAL B 1 176 ? 10.34818 4.66585 38.24953 1.000 88.02504 176 VAL B N 1
ATOM 2576 C CA . VAL B 1 176 ? 9.14132 3.91589 37.91362 1.000 85.44385 176 VAL B CA 1
ATOM 2577 C C . VAL B 1 176 ? 9.49923 2.63706 37.16135 1.000 88.97234 176 VAL B C 1
ATOM 2578 O O . VAL B 1 176 ? 8.81791 1.61125 37.30778 1.000 80.76345 176 VAL B O 1
ATOM 2582 N N . GLN B 1 177 ? 10.59322 2.65197 36.39005 1.000 99.63756 177 GLN B N 1
ATOM 2583 C CA . GLN B 1 177 ? 11.04443 1.43142 35.73132 1.000 97.05319 177 GLN B CA 1
ATOM 2584 C C . GLN B 1 177 ? 11.46652 0.38260 36.74799 1.000 89.75849 177 GLN B C 1
ATOM 2585 O O . GLN B 1 177 ? 11.16769 -0.80327 36.58293 1.000 87.07718 177 GLN B O 1
ATOM 2591 N N . THR B 1 178 ? 12.16247 0.79879 37.80838 1.000 93.43247 178 THR B N 1
ATOM 2592 C CA . THR B 1 178 ? 12.56375 -0.15800 38.83618 1.000 91.40982 178 THR B CA 1
ATOM 2593 C C . THR B 1 178 ? 11.34693 -0.75467 39.53439 1.000 85.65511 178 THR B C 1
ATOM 2594 O O . THR B 1 178 ? 11.27897 -1.97364 39.75735 1.000 87.47768 178 THR B O 1
ATOM 2598 N N . ILE B 1 179 ? 10.36884 0.08948 39.87804 1.000 90.55062 179 ILE B N 1
ATOM 2599 C CA . ILE B 1 179 ? 9.16736 -0.41794 40.54318 1.000 92.67365 179 ILE B CA 1
ATOM 2600 C C . ILE B 1 179 ? 8.43648 -1.41585 39.64675 1.000 92.28376 179 ILE B C 1
ATOM 2601 O O . ILE B 1 179 ? 8.01785 -2.49438 40.09692 1.000 84.53490 179 ILE B O 1
ATOM 2606 N N . ILE B 1 180 ? 8.29421 -1.08617 38.36011 1.000 93.44694 180 ILE B N 1
ATOM 2607 C CA . ILE B 1 180 ? 7.58422 -1.96995 37.43965 1.000 82.30218 180 ILE B CA 1
ATOM 2608 C C . ILE B 1 180 ? 8.35844 -3.26695 37.22638 1.000 91.43000 180 ILE B C 1
ATOM 2609 O O . ILE B 1 180 ? 7.76546 -4.34910 37.12532 1.000 92.61669 180 ILE B O 1
ATOM 2614 N N . GLU B 1 181 ? 9.68976 -3.18304 37.14831 1.000 95.76020 181 GLU B N 1
ATOM 2615 C CA . GLU B 1 181 ? 10.50323 -4.38658 37.01713 1.000 94.70019 181 GLU B CA 1
ATOM 2616 C C . GLU B 1 181 ? 10.30340 -5.31532 38.20398 1.000 94.59624 181 GLU B C 1
ATOM 2617 O O . GLU B 1 181 ? 10.17678 -6.53451 38.03317 1.000 99.18039 181 GLU B O 1
ATOM 2623 N N . HIS B 1 182 ? 10.25765 -4.75891 39.41784 1.000 96.98484 182 HIS B N 1
ATOM 2624 C CA . HIS B 1 182 ? 10.06364 -5.62257 40.57833 1.000 104.86934 182 HIS B CA 1
ATOM 2625 C C . HIS B 1 182 ? 8.65525 -6.20330 40.61243 1.000 105.69144 182 HIS B C 1
ATOM 2626 O O . HIS B 1 182 ? 8.47090 -7.35263 41.03216 1.000 113.55413 182 HIS B O 1
ATOM 2633 N N . LEU B 1 183 ? 7.65909 -5.45188 40.13497 1.000 96.59735 183 LEU B N 1
ATOM 2634 C CA . LEU B 1 183 ? 6.30415 -5.99704 40.09224 1.000 90.53293 183 LEU B CA 1
ATOM 2635 C C . LEU B 1 183 ? 6.20246 -7.13791 39.08456 1.000 96.89303 183 LEU B C 1
ATOM 2636 O O . LEU B 1 183 ? 5.56546 -8.16304 39.35690 1.000 101.60520 183 LEU B O 1
ATOM 2641 N N . GLN B 1 184 ? 6.84961 -6.99214 37.92744 1.000 97.40104 184 GLN B N 1
ATOM 2642 C CA . GLN B 1 184 ? 6.86901 -8.07672 36.94955 1.000 98.49451 184 GLN B CA 1
ATOM 2643 C C . GLN B 1 184 ? 7.60883 -9.29333 37.49331 1.000 99.05971 184 GLN B C 1
ATOM 2644 O O . GLN B 1 184 ? 7.15867 -10.43357 37.31526 1.000 99.19513 184 GLN B O 1
ATOM 2650 N N . GLU B 1 185 ? 8.75365 -9.06873 38.14588 1.000 100.02744 185 GLU B N 1
ATOM 2651 C CA . GLU B 1 185 ? 9.49383 -10.16664 38.75835 1.000 103.24232 185 GLU B CA 1
ATOM 2652 C C . GLU B 1 185 ? 8.63817 -10.91363 39.77184 1.000 101.38566 185 GLU B C 1
ATOM 2653 O O . GLU B 1 185 ? 8.64275 -12.14903 39.80700 1.000 99.82793 185 GLU B O 1
ATOM 2659 N N . LYS B 1 186 ? 7.88105 -10.18423 40.59345 1.000 102.17387 186 LYS B N 1
ATOM 2660 C CA . LYS B 1 186 ? 7.03910 -10.83676 41.58749 1.000 102.77906 186 LYS B CA 1
ATOM 2661 C C . LYS B 1 186 ? 5.78012 -11.44588 40.98631 1.000 95.16616 186 LYS B C 1
ATOM 2662 O O . LYS B 1 186 ? 5.14105 -12.27901 41.63800 1.000 94.60771 186 LYS B O 1
ATOM 2668 N N . ARG B 1 187 ? 5.40954 -11.05876 39.76627 1.000 96.76289 187 ARG B N 1
ATOM 2669 C CA . ARG B 1 187 ? 4.30643 -11.72996 39.09101 1.000 95.21172 187 ARG B CA 1
ATOM 2670 C C . ARG B 1 187 ? 4.74496 -12.95606 38.30196 1.000 94.14023 187 ARG B C 1
ATOM 2671 O O . ARG B 1 187 ? 3.90148 -13.80516 37.99021 1.000 91.80405 187 ARG B O 1
ATOM 2679 N N . ARG B 1 188 ? 6.03366 -13.07132 37.96702 1.000 93.84223 188 ARG B N 1
ATOM 2680 C CA . ARG B 1 188 ? 6.48812 -14.25271 37.23742 1.000 96.77710 188 ARG B CA 1
ATOM 2681 C C . ARG B 1 188 ? 6.38158 -15.52169 38.07630 1.000 111.42431 188 ARG B C 1
ATOM 2682 O O . ARG B 1 188 ? 6.21220 -16.61317 37.52137 1.000 113.92999 188 ARG B O 1
ATOM 2690 N N . GLU B 1 189 ? 6.47696 -15.40832 39.39760 1.000 112.40307 189 GLU B N 1
ATOM 2691 C CA . GLU B 1 189 ? 6.32494 -16.57054 40.26831 1.000 96.50036 189 GLU B CA 1
ATOM 2692 C C . GLU B 1 189 ? 4.94551 -16.59011 40.91708 1.000 86.53792 189 GLU B C 1
ATOM 2693 O O . GLU B 1 189 ? 4.05747 -17.32622 40.48725 1.000 89.02167 189 GLU B O 1
#